Protein AF-0000000075759664 (afdb_homodimer)

Foldseek 3Di:
DDVVLQVVLCPAPLQVVLCVLLVAAADADDVCVLLPPPPLDDDDPVLVVVVVVVCVVCVDPPNDPLFVVVNVVVLLVVLLVVVQVVCCPPPVHNPPAWDKDAFKAKDWPCCVVVSAPGQPFTFGIWTALDDVLLVRTAETEEEDSCCRNCVSSFVNRLSLQLVLCVQVVHFSWHKYWYYRSFKIWIWTAGNVNYIYIDIDGCVPCVSSVSSVSSSSSVVSRVVSVVCVPPPDADPPGSCVRTVMDMDHDDDPPPD/DDVVLQVVLCPAPLQVQLCVLLVAAADACPVCVLLPPPPLDDDDPVLVVVVVVVCVVQVDPPNDPLFVVVNVVVLLVVLLVVVQVVCCPPPVHSPPAWDKDAFKAKDWPCCVVVSAPGQPFTFGIWTALDDVLLVRTAETEAEDSCCRNCVSSFVNRLSLQLVLCVQVVHFRWHKYWYYRSFKIWIWTAGNVNYIYIDIDGCVPCVSSVSSNSSSSSVVSRVVSVVCVPPPDADPPGSCVRTVMDMDHDDDPPPD

Radius of gyration: 24.58 Å; Cα contacts (8 Å, |Δi|>4): 924; chains: 2; bounding box: 48×69×60 Å

pLDDT: mean 83.05, std 14.27, range [29.69, 97.56]

Solvent-accessible surface area (backbone atoms only — not comparable to full-atom values): 26893 Å² total; per-residue (Å²): 117,43,65,66,56,42,55,51,36,65,67,34,69,60,29,46,50,45,29,60,74,70,63,46,43,81,44,86,73,57,70,43,75,65,60,53,58,74,62,76,49,68,73,56,66,39,54,51,52,50,51,51,24,47,49,59,49,42,62,47,92,81,28,61,69,67,50,40,52,52,59,49,50,48,52,59,40,45,53,50,23,53,50,48,55,59,45,41,72,32,93,82,39,77,58,95,61,59,40,57,40,54,29,33,37,78,43,38,45,58,29,68,72,64,75,33,81,62,78,74,49,56,32,44,34,35,36,28,33,53,53,72,66,57,60,34,44,45,36,41,30,30,61,26,86,51,28,61,88,47,40,34,59,56,51,42,50,50,46,46,55,28,50,33,24,47,75,47,73,44,88,26,50,36,35,36,38,27,21,31,54,48,44,39,36,37,38,42,35,38,72,84,38,30,31,26,69,45,29,37,43,39,94,82,32,45,54,58,52,52,35,45,51,48,42,51,49,52,47,27,45,55,50,26,58,59,54,68,72,49,90,66,78,66,79,75,38,32,33,74,70,27,56,52,45,78,43,81,50,76,61,88,36,65,102,116,43,64,67,58,43,55,52,37,63,66,34,69,60,30,45,50,44,30,61,74,70,63,45,40,82,45,86,73,56,70,45,75,66,62,53,58,72,62,76,50,68,72,55,65,39,55,51,54,49,52,52,23,47,48,60,48,43,62,47,91,81,28,63,68,68,50,39,52,53,60,48,51,48,50,56,39,44,54,50,23,53,51,48,55,60,45,39,74,34,94,81,40,78,58,95,61,58,40,56,40,53,30,34,38,79,44,37,45,60,28,67,75,66,74,33,83,64,75,73,48,54,32,46,33,34,37,28,32,55,53,72,64,56,61,34,43,47,34,40,31,28,58,26,86,50,28,60,85,46,39,34,60,55,51,44,49,51,45,46,54,28,50,32,24,46,76,49,72,44,88,25,51,35,34,37,37,30,21,30,54,47,45,39,37,37,35,40,35,39,71,85,40,32,31,26,69,46,29,38,44,40,91,81,34,44,53,58,52,50,34,47,51,48,43,50,51,52,49,27,47,54,50,26,60,59,54,68,72,49,91,66,79,67,80,75,38,31,32,74,69,27,54,53,44,79,42,82,52,76,62,89,33,63,106

Structure (mmCIF, N/CA/C/O backbone):
data_AF-0000000075759664-model_v1
#
loop_
_entity.id
_entity.type
_entity.pdbx_description
1 polymer 'Pc18g01920 protein'
#
loop_
_atom_site.group_PDB
_atom_site.id
_atom_site.type_symbol
_atom_site.label_atom_id
_atom_site.label_alt_id
_atom_site.label_comp_id
_atom_site.label_asym_id
_atom_site.label_entity_id
_atom_site.label_seq_id
_atom_site.pdbx_PDB_ins_code
_atom_site.Cartn_x
_atom_site.Cartn_y
_atom_site.Cartn_z
_atom_site.occupancy
_atom_site.B_iso_or_equiv
_atom_site.auth_seq_id
_atom_site.auth_comp_id
_atom_site.auth_asym_id
_atom_site.auth_atom_id
_atom_site.pdbx_PDB_model_num
ATOM 1 N N . MET A 1 1 ? -20.938 14.742 3.254 1 68.75 1 MET A N 1
ATOM 2 C CA . MET A 1 1 ? -20.547 14.758 4.664 1 68.75 1 MET A CA 1
ATOM 3 C C . MET A 1 1 ? -21.547 13.977 5.508 1 68.75 1 MET A C 1
ATOM 5 O O . MET A 1 1 ? -22.766 14.141 5.363 1 68.75 1 MET A O 1
ATOM 9 N N . ILE A 1 2 ? -20.891 13.023 6.27 1 73.94 2 ILE A N 1
ATOM 10 C CA . ILE A 1 2 ? -21.75 12.164 7.086 1 73.94 2 ILE A CA 1
ATOM 11 C C . ILE A 1 2 ? -21.766 12.68 8.523 1 73.94 2 ILE A C 1
ATOM 13 O O . ILE A 1 2 ? -20.844 12.43 9.297 1 73.94 2 ILE A O 1
ATOM 17 N N . GLU A 1 3 ? -22.781 13.406 8.852 1 77.31 3 GLU A N 1
ATOM 18 C CA . GLU A 1 3 ? -22.891 14.07 10.148 1 77.31 3 GLU A CA 1
ATOM 19 C C . GLU A 1 3 ? -22.969 13.047 11.281 1 77.31 3 GLU A C 1
ATOM 21 O O . GLU A 1 3 ? -22.438 13.273 12.367 1 77.31 3 GLU A O 1
ATOM 26 N N . GLU A 1 4 ? -23.578 11.984 10.969 1 80.06 4 GLU A N 1
ATOM 27 C CA . GLU A 1 4 ? -23.734 10.953 11.992 1 80.06 4 GLU A CA 1
ATOM 28 C C . GLU A 1 4 ? -22.375 10.391 12.414 1 80.06 4 GLU A C 1
ATOM 30 O O . GLU A 1 4 ? -22.125 10.188 13.602 1 80.06 4 GLU A O 1
ATOM 35 N N . ASP A 1 5 ? -21.547 10.242 11.484 1 85 5 ASP A N 1
ATOM 36 C CA . ASP A 1 5 ? -20.219 9.727 11.773 1 85 5 ASP A CA 1
ATOM 37 C C . ASP A 1 5 ? -19.406 10.734 12.594 1 85 5 ASP A C 1
ATOM 39 O O . ASP A 1 5 ? -18.672 10.352 13.508 1 85 5 ASP A O 1
ATOM 43 N N . CYS A 1 6 ? -19.609 11.945 12.312 1 85.44 6 CYS A N 1
ATOM 44 C CA . CYS A 1 6 ? -18.891 12.977 13.055 1 85.44 6 CYS A CA 1
ATOM 45 C C . CYS A 1 6 ? -19.297 12.961 14.523 1 85.44 6 CYS A C 1
ATOM 47 O O . CYS A 1 6 ? -18.438 13.07 15.398 1 85.44 6 CYS A O 1
ATOM 49 N N . ALA A 1 7 ? -20.562 12.828 14.727 1 84 7 ALA A N 1
ATOM 50 C CA . ALA A 1 7 ? -21.062 12.781 16.094 1 84 7 ALA A CA 1
ATOM 51 C C . ALA A 1 7 ? -20.547 11.555 16.828 1 84 7 ALA A C 1
ATOM 53 O O . ALA A 1 7 ? -20.156 11.648 18 1 84 7 ALA A O 1
ATOM 54 N N . LYS A 1 8 ? -20.469 10.523 16.188 1 86.31 8 LYS A N 1
ATOM 55 C CA . LYS A 1 8 ? -19.969 9.281 16.781 1 86.31 8 LYS A CA 1
ATOM 56 C C . LYS A 1 8 ? -18.516 9.406 17.188 1 86.31 8 LYS A C 1
ATOM 58 O O . LYS A 1 8 ? -18.125 8.922 18.25 1 86.31 8 LYS A O 1
ATOM 63 N N . ILE A 1 9 ? -17.766 10.016 16.438 1 89.81 9 ILE A N 1
ATOM 64 C CA . ILE A 1 9 ? -16.344 10.195 16.688 1 89.81 9 ILE A CA 1
ATOM 65 C C . ILE A 1 9 ? -16.141 10.961 18 1 89.81 9 ILE A C 1
ATOM 67 O O . ILE A 1 9 ? -15.367 10.555 18.859 1 89.81 9 ILE A O 1
ATOM 71 N N . LYS A 1 10 ? -16.922 11.969 18.188 1 88 10 LYS A N 1
ATOM 72 C CA . LYS A 1 10 ? -16.719 12.875 19.312 1 88 10 LYS A CA 1
ATOM 73 C C . LYS A 1 10 ? -17.156 12.227 20.625 1 88 10 LYS A C 1
ATOM 75 O O . LYS A 1 10 ? -16.75 12.664 21.703 1 88 10 LYS A O 1
ATOM 80 N N . THR A 1 11 ? -17.875 11.141 20.484 1 86.62 11 THR A N 1
ATOM 81 C CA . THR A 1 11 ? -18.406 10.508 21.688 1 86.62 11 THR A CA 1
ATOM 82 C C . THR A 1 11 ? -17.516 9.344 22.125 1 86.62 11 THR A C 1
ATOM 84 O O . THR A 1 11 ? -17.703 8.781 23.203 1 86.62 11 THR A O 1
ATOM 87 N N . THR A 1 12 ? -16.578 9.016 21.344 1 88.88 12 THR A N 1
ATOM 88 C CA . THR A 1 12 ? -15.711 7.902 21.719 1 88.88 12 THR A CA 1
ATOM 89 C C . THR A 1 12 ? -14.836 8.289 22.922 1 88.88 12 THR A C 1
ATOM 91 O O . THR A 1 12 ? -14.414 9.445 23.031 1 88.88 12 THR A O 1
ATOM 94 N N . LYS A 1 13 ? -14.562 7.277 23.75 1 89.25 13 LYS A N 1
ATOM 95 C CA . LYS A 1 13 ? -13.719 7.5 24.922 1 89.25 13 LYS A CA 1
ATOM 96 C C . LYS A 1 13 ? -12.328 7.988 24.531 1 89.25 13 LYS A C 1
ATOM 98 O O . LYS A 1 13 ? -11.773 8.883 25.172 1 89.25 13 LYS A O 1
ATOM 103 N N . GLY A 1 14 ? -11.836 7.43 23.5 1 88.06 14 GLY A N 1
ATOM 104 C CA . GLY A 1 14 ? -10.523 7.828 23.016 1 88.06 14 GLY A CA 1
ATOM 105 C C . GLY A 1 14 ? -10.461 9.289 22.594 1 88.06 14 GLY A C 1
ATOM 106 O O . GLY A 1 14 ? -9.523 10 22.969 1 88.06 14 GLY A O 1
ATOM 107 N N . HIS A 1 15 ? -11.445 9.672 21.953 1 91.5 15 HIS A N 1
ATOM 108 C CA . HIS A 1 15 ? -11.508 11.055 21.484 1 91.5 15 HIS A CA 1
ATOM 109 C C . HIS A 1 15 ? -11.609 12.031 22.656 1 91.5 15 HIS A C 1
ATOM 111 O O . HIS A 1 15 ? -10.906 13.039 22.688 1 91.5 15 HIS A O 1
ATOM 117 N N . GLN A 1 16 ? -12.422 11.758 23.562 1 91.62 16 GLN A N 1
ATOM 118 C CA . GLN A 1 16 ? -12.617 12.617 24.734 1 91.62 16 GLN A CA 1
ATOM 119 C C . GLN A 1 16 ? -11.352 12.711 25.562 1 91.62 16 GLN A C 1
ATOM 121 O O . GLN A 1 16 ? -11.008 13.789 26.062 1 91.62 16 GLN A O 1
ATOM 126 N N . HIS A 1 17 ? -10.727 11.656 25.672 1 89.94 17 HIS A N 1
ATOM 127 C CA . HIS A 1 17 ? -9.484 11.625 26.438 1 89.94 17 HIS A CA 1
ATOM 128 C C . HIS A 1 17 ? -8.422 12.516 25.797 1 89.94 17 HIS A C 1
ATOM 130 O O . HIS A 1 17 ? -7.762 13.297 26.5 1 89.94 17 HIS A O 1
ATOM 136 N N . VAL A 1 18 ? -8.297 12.406 24.531 1 91.06 18 VAL A N 1
ATOM 137 C CA . VAL A 1 18 ? -7.297 13.188 23.828 1 91.06 18 VAL A CA 1
ATOM 138 C C . VAL A 1 18 ? -7.656 14.672 23.891 1 91.06 18 VAL A C 1
ATOM 140 O O . VAL A 1 18 ? -6.797 15.516 24.172 1 91.06 18 VAL A O 1
ATOM 143 N N . ALA A 1 19 ? -8.914 14.961 23.656 1 92.38 19 ALA A N 1
ATOM 144 C CA . ALA A 1 19 ? -9.367 16.344 23.703 1 92.38 19 ALA A CA 1
ATOM 145 C C . ALA A 1 19 ? -9.117 16.969 25.062 1 92.38 19 ALA A C 1
ATOM 147 O O . ALA A 1 19 ? -8.641 18.109 25.156 1 92.38 19 ALA A O 1
ATOM 148 N N . LYS A 1 20 ? -9.367 16.25 26.094 1 91.5 20 LYS A N 1
ATOM 149 C CA . LYS A 1 20 ? -9.164 16.734 27.453 1 91.5 20 LYS A CA 1
ATOM 150 C C . LYS A 1 20 ? -7.676 16.875 27.766 1 91.5 20 LYS A C 1
ATOM 152 O O . LYS A 1 20 ? -7.254 17.891 28.328 1 91.5 20 LYS A O 1
ATOM 157 N N . ALA A 1 21 ? -6.93 15.953 27.391 1 88.31 21 ALA A N 1
ATOM 158 C CA . ALA A 1 21 ? -5.504 15.922 27.703 1 88.31 21 ALA A CA 1
ATOM 159 C C . ALA A 1 21 ? -4.773 17.094 27.062 1 88.31 21 ALA A C 1
ATOM 161 O O . ALA A 1 21 ? -3.84 17.656 27.656 1 88.31 21 ALA A O 1
ATOM 162 N N . PHE A 1 22 ? -5.203 17.5 25.906 1 91.5 22 PHE A N 1
ATOM 163 C CA . PHE A 1 22 ? -4.484 18.531 25.172 1 91.5 22 PHE A CA 1
ATOM 164 C C . PHE A 1 22 ? -5.254 19.844 25.188 1 91.5 22 PHE A C 1
ATOM 166 O O . PHE A 1 22 ? -4.84 20.828 24.562 1 91.5 22 PHE A O 1
ATOM 173 N N . GLY A 1 23 ? -6.375 19.828 25.844 1 92.19 23 GLY A N 1
ATOM 174 C CA . GLY A 1 23 ? -7.164 21.047 25.953 1 92.19 23 GLY A CA 1
ATOM 175 C C . GLY A 1 23 ? -7.781 21.484 24.641 1 92.19 23 GLY A C 1
ATOM 176 O O . GLY A 1 23 ? -7.754 22.672 24.297 1 92.19 23 GLY A O 1
ATOM 177 N N . LEU A 1 24 ? -8.305 20.531 23.891 1 94.5 24 LEU A N 1
ATOM 178 C CA . LEU A 1 24 ? -8.898 20.828 22.594 1 94.5 24 LEU A CA 1
ATOM 179 C C . LEU A 1 24 ? -10.414 20.984 22.719 1 94.5 24 LEU A C 1
ATOM 181 O O . LEU A 1 24 ? -11.047 20.328 23.547 1 94.5 24 LEU A O 1
ATOM 185 N N . SER A 1 25 ? -10.961 21.875 21.828 1 94.19 25 SER A N 1
ATOM 186 C CA . SER A 1 25 ? -12.414 22.031 21.797 1 94.19 25 SER A CA 1
ATOM 187 C C . SER A 1 25 ? -12.945 21.938 20.359 1 94.19 25 SER A C 1
ATOM 189 O O . SER A 1 25 ? -12.312 22.406 19.422 1 94.19 25 SER A O 1
ATOM 191 N N . PRO A 1 26 ? -14.039 21.312 20.234 1 90.88 26 PRO A N 1
ATOM 192 C CA . PRO A 1 26 ? -14.633 21.203 18.891 1 90.88 26 PRO A CA 1
ATOM 193 C C . PRO A 1 26 ? -15.234 22.516 18.422 1 90.88 26 PRO A C 1
ATOM 195 O O . PRO A 1 26 ? -15.633 23.359 19.234 1 90.88 26 PRO A O 1
ATOM 198 N N . THR A 1 27 ? -15.156 22.703 17.141 1 85.31 27 THR A N 1
ATOM 199 C CA . THR A 1 27 ? -15.812 23.828 16.5 1 85.31 27 THR A CA 1
ATOM 200 C C . THR A 1 27 ? -16.469 23.422 15.188 1 85.31 27 THR A C 1
ATOM 202 O O . THR A 1 27 ? -16.078 22.406 14.594 1 85.31 27 THR A O 1
ATOM 205 N N . ARG A 1 28 ? -17.625 24.047 14.859 1 75.44 28 ARG A N 1
ATOM 206 C CA . ARG A 1 28 ? -18.328 23.719 13.625 1 75.44 28 ARG A CA 1
ATOM 207 C C . ARG A 1 28 ? -17.75 24.5 12.445 1 75.44 28 ARG A C 1
ATOM 209 O O . ARG A 1 28 ? -18.094 24.219 11.297 1 75.44 28 ARG A O 1
ATOM 216 N N . TRP A 1 29 ? -16.969 25.359 12.75 1 64.06 29 TRP A N 1
ATOM 217 C CA . TRP A 1 29 ? -16.453 26.25 11.719 1 64.06 29 TRP A CA 1
ATOM 218 C C . TRP A 1 29 ? -15.375 25.562 10.883 1 64.06 29 TRP A C 1
ATOM 220 O O . TRP A 1 29 ? -14.328 25.188 11.398 1 64.06 29 TRP A O 1
ATOM 230 N N . TRP A 1 30 ? -15.906 24.844 9.922 1 60.59 30 TRP A N 1
ATOM 231 C CA . TRP A 1 30 ? -14.922 24.391 8.945 1 60.59 30 TRP A CA 1
ATOM 232 C C . TRP A 1 30 ? -14.68 25.438 7.875 1 60.59 30 TRP A C 1
ATOM 234 O O . TRP A 1 30 ? -15.625 25.969 7.281 1 60.59 30 TRP A O 1
ATOM 244 N N . ASN A 1 31 ? -13.656 26.219 8.047 1 53.66 31 ASN A N 1
ATOM 245 C CA . ASN A 1 31 ? -13.406 27.266 7.059 1 53.66 31 ASN A CA 1
ATOM 246 C C . ASN A 1 31 ? -13.766 26.797 5.648 1 53.66 31 ASN A C 1
ATOM 248 O O . ASN A 1 31 ? -13.039 26.016 5.043 1 53.66 31 ASN A O 1
ATOM 252 N N . LYS A 1 32 ? -15.102 26.828 5.484 1 49.53 32 LYS A N 1
ATOM 253 C CA . LYS A 1 32 ? -15.758 26.531 4.211 1 49.53 32 LYS A CA 1
ATOM 254 C C . LYS A 1 32 ? -15 27.156 3.045 1 49.53 32 LYS A C 1
ATOM 256 O O . LYS A 1 32 ? -15.047 26.656 1.922 1 49.53 32 LYS A O 1
ATOM 261 N N . ARG A 1 33 ? -14.789 28.406 3.314 1 47.88 33 ARG A N 1
ATOM 262 C CA . ARG A 1 33 ? -14.125 29.094 2.205 1 47.88 33 ARG A CA 1
ATOM 263 C C . ARG A 1 33 ? -12.992 28.234 1.64 1 47.88 33 ARG A C 1
ATOM 265 O O . ARG A 1 33 ? -12.672 28.328 0.453 1 47.88 33 ARG A O 1
ATOM 272 N N . GLN A 1 34 ? -12.453 27.562 2.529 1 47.88 34 GLN A N 1
ATOM 273 C CA . GLN A 1 34 ? -11.258 26.797 2.146 1 47.88 34 GLN A CA 1
ATOM 274 C C . GLN A 1 34 ? -11.633 25.578 1.317 1 47.88 34 GLN A C 1
ATOM 276 O O . GLN A 1 34 ? -10.867 25.156 0.449 1 47.88 34 GLN A O 1
ATOM 281 N N . LEU A 1 35 ? -12.805 25 1.754 1 47.56 35 LEU A N 1
ATOM 282 C CA . LEU A 1 35 ? -13.25 23.812 1.03 1 47.56 35 LEU A CA 1
ATOM 283 C C . LEU A 1 35 ? -14.133 24.203 -0.154 1 47.56 35 LEU A C 1
ATOM 285 O O . LEU A 1 35 ? -14.367 23.375 -1.049 1 47.56 35 LEU A O 1
ATOM 289 N N . ASN A 1 36 ? -14.883 25.281 0.009 1 44.56 36 ASN A N 1
ATOM 290 C CA . ASN A 1 36 ? -15.844 25.625 -1.031 1 44.56 36 ASN A CA 1
ATOM 291 C C . ASN A 1 36 ? -15.141 25.969 -2.348 1 44.56 36 ASN A C 1
ATOM 293 O O . ASN A 1 36 ? -15.766 26.5 -3.268 1 44.56 36 ASN A O 1
ATOM 297 N N . ALA A 1 37 ? -13.992 26.469 -2.312 1 39.75 37 ALA A N 1
ATOM 298 C CA . ALA A 1 37 ? -13.695 26.875 -3.682 1 39.75 37 ALA A CA 1
ATOM 299 C C . ALA A 1 37 ? -14.195 25.844 -4.684 1 39.75 37 ALA A C 1
ATOM 301 O O . ALA A 1 37 ? -13.945 24.641 -4.523 1 39.75 37 ALA A O 1
ATOM 302 N N . GLN A 1 38 ? -15.289 26.188 -5.324 1 42.66 38 GLN A N 1
ATOM 303 C CA . GLN A 1 38 ? -15.922 25.688 -6.543 1 42.66 38 GLN A CA 1
ATOM 304 C C . GLN A 1 38 ? -14.922 24.953 -7.43 1 42.66 38 GLN A C 1
ATOM 306 O O . GLN A 1 38 ? -15.234 24.594 -8.562 1 42.66 38 GLN A O 1
ATOM 311 N N . ASN A 1 39 ? -13.734 25.125 -7.156 1 46.09 39 ASN A N 1
ATOM 312 C CA . ASN A 1 39 ? -12.922 24.547 -8.227 1 46.09 39 ASN A CA 1
ATOM 313 C C . ASN A 1 39 ? -13.164 23.047 -8.375 1 46.09 39 ASN A C 1
ATOM 315 O O . ASN A 1 39 ? -12.984 22.281 -7.43 1 46.09 39 ASN A O 1
ATOM 319 N N . THR A 1 40 ? -14.188 22.781 -9.008 1 52.69 40 THR A N 1
ATOM 320 C CA . THR A 1 40 ? -14.391 21.438 -9.555 1 52.69 40 THR A CA 1
ATOM 321 C C . THR A 1 40 ? -13.055 20.734 -9.758 1 52.69 40 THR A C 1
ATOM 323 O O . THR A 1 40 ? -12.281 21.094 -10.648 1 52.69 40 THR A O 1
ATOM 326 N N . TRP A 1 41 ? -12.492 20.469 -8.555 1 59.59 41 TRP A N 1
ATOM 327 C CA . TRP A 1 41 ? -11.266 19.719 -8.789 1 59.59 41 TRP A CA 1
ATOM 328 C C . TRP A 1 41 ? -11.57 18.359 -9.438 1 59.59 41 TRP A C 1
ATOM 330 O O . TRP A 1 41 ? -12.484 17.656 -9.016 1 59.59 41 TRP A O 1
ATOM 340 N N . SER A 1 42 ? -11.117 18.328 -10.641 1 65.06 42 SER A N 1
ATOM 341 C CA . SER A 1 42 ? -11.227 17.031 -11.312 1 65.06 42 SER A CA 1
ATOM 342 C C . SER A 1 42 ? -9.961 16.203 -11.117 1 65.06 42 SER A C 1
ATOM 344 O O . SER A 1 42 ? -8.852 16.75 -11.109 1 65.06 42 SER A O 1
ATOM 346 N N . ALA A 1 43 ? -10.141 15.07 -10.539 1 75.69 43 ALA A N 1
ATOM 347 C CA . ALA A 1 43 ? -9.031 14.117 -10.477 1 75.69 43 ALA A CA 1
ATOM 348 C C . ALA A 1 43 ? -8.305 14.031 -11.812 1 75.69 43 ALA A C 1
ATOM 350 O O . ALA A 1 43 ? -8.93 14.078 -12.875 1 75.69 43 ALA A O 1
ATOM 351 N N . PRO A 1 44 ? -7 14.109 -11.742 1 82.31 44 PRO A N 1
ATOM 352 C CA . PRO A 1 44 ? -6.297 13.82 -12.992 1 82.31 44 PRO A CA 1
ATOM 353 C C . PRO A 1 44 ? -6.852 12.594 -13.711 1 82.31 44 PRO A C 1
ATOM 355 O O . PRO A 1 44 ? -7.219 11.609 -13.07 1 82.31 44 PRO A O 1
ATOM 358 N N . ASP A 1 45 ? -6.93 12.656 -14.938 1 85.44 45 ASP A N 1
ATOM 359 C CA . ASP A 1 45 ? -7.551 11.617 -15.758 1 85.44 45 ASP A CA 1
ATOM 360 C C . ASP A 1 45 ? -6.922 10.258 -15.492 1 85.44 45 ASP A C 1
ATOM 362 O O . ASP A 1 45 ? -7.621 9.242 -15.422 1 85.44 45 ASP A O 1
ATOM 366 N N . HIS A 1 46 ? -5.695 10.32 -15.367 1 89 46 HIS A N 1
ATOM 367 C CA . HIS A 1 46 ? -5.023 9.039 -15.203 1 89 46 HIS A CA 1
ATOM 368 C C . HIS A 1 46 ? -5.398 8.383 -13.875 1 89 46 HIS A C 1
ATOM 370 O O . HIS A 1 46 ? -5.387 7.16 -13.758 1 89 46 HIS A O 1
ATOM 376 N N . LEU A 1 47 ? -5.746 9.164 -12.875 1 90.12 47 LEU A N 1
ATOM 377 C CA . LEU A 1 47 ? -6.203 8.609 -11.602 1 90.12 47 LEU A CA 1
ATOM 378 C C . LEU A 1 47 ? -7.605 8.023 -11.742 1 90.12 47 LEU A C 1
ATOM 380 O O . LEU A 1 47 ? -7.898 6.961 -11.188 1 90.12 47 LEU A O 1
ATOM 384 N N . ALA A 1 48 ? -8.336 8.82 -12.453 1 87.88 48 ALA A N 1
ATOM 385 C CA . ALA A 1 48 ? -9.695 8.328 -12.672 1 87.88 48 ALA A CA 1
ATOM 386 C C . ALA A 1 48 ? -9.688 6.965 -13.352 1 87.88 48 ALA A C 1
ATOM 388 O O . ALA A 1 48 ? -10.422 6.062 -12.961 1 87.88 48 ALA A O 1
ATOM 389 N N . CYS A 1 49 ? -8.867 6.809 -14.297 1 89.75 49 CYS A N 1
ATOM 390 C CA . CYS A 1 49 ? -8.742 5.539 -15 1 89.75 49 CYS A CA 1
ATOM 391 C C . CYS A 1 49 ? -8.273 4.434 -14.062 1 89.75 49 CYS A C 1
ATOM 393 O O . CYS A 1 49 ? -8.789 3.318 -14.102 1 89.75 49 CYS A O 1
ATOM 395 N N . LEU A 1 50 ? -7.336 4.77 -13.273 1 90.5 50 LEU A N 1
ATOM 396 C CA . LEU A 1 50 ? -6.809 3.805 -12.32 1 90.5 50 LEU A CA 1
ATOM 397 C C . LEU A 1 50 ? -7.891 3.354 -11.352 1 90.5 50 LEU A C 1
ATOM 399 O O . LEU A 1 50 ? -8.023 2.158 -11.07 1 90.5 50 LEU A O 1
ATOM 403 N N . TRP A 1 51 ? -8.609 4.277 -10.875 1 89.81 51 TRP A N 1
ATOM 404 C CA . TRP A 1 51 ? -9.633 3.961 -9.883 1 89.81 51 TRP A CA 1
ATOM 405 C C . TRP A 1 51 ? -10.773 3.172 -10.508 1 89.81 51 TRP A C 1
ATOM 407 O O . TRP A 1 51 ? -11.375 2.316 -9.852 1 89.81 51 TRP A O 1
ATOM 417 N N . ASP A 1 52 ? -11.047 3.434 -11.734 1 87.62 52 ASP A N 1
ATOM 418 C CA . ASP A 1 52 ? -12.008 2.609 -12.461 1 87.62 52 ASP A CA 1
ATOM 419 C C . ASP A 1 52 ? -11.523 1.166 -12.562 1 87.62 52 ASP A C 1
ATOM 421 O O . ASP A 1 52 ? -12.305 0.229 -12.383 1 87.62 52 ASP A O 1
ATOM 425 N N . ASP A 1 53 ? -10.305 1.015 -12.898 1 87.31 53 ASP A N 1
ATOM 426 C CA . ASP A 1 53 ? -9.719 -0.319 -12.953 1 87.31 53 ASP A CA 1
ATOM 427 C C . ASP A 1 53 ? -9.836 -1.028 -11.602 1 87.31 53 ASP A C 1
ATOM 429 O O . ASP A 1 53 ? -10.141 -2.223 -11.547 1 87.31 53 ASP A O 1
ATOM 433 N N . LEU A 1 54 ? -9.523 -0.302 -10.578 1 85.94 54 LEU A N 1
ATOM 434 C CA . LEU A 1 54 ? -9.633 -0.843 -9.227 1 85.94 54 LEU A CA 1
ATOM 435 C C . LEU A 1 54 ? -11.047 -1.342 -8.953 1 85.94 54 LEU A C 1
ATOM 437 O O . LEU A 1 54 ? -11.227 -2.418 -8.375 1 85.94 54 LEU A O 1
ATOM 441 N N . GLU A 1 55 ? -11.977 -0.613 -9.328 1 84.31 55 GLU A N 1
ATOM 442 C CA . GLU A 1 55 ? -13.367 -1.002 -9.117 1 84.31 55 GLU A CA 1
ATOM 443 C C . GLU A 1 55 ? -13.703 -2.271 -9.898 1 84.31 55 GLU A C 1
ATOM 445 O O . GLU A 1 55 ? -14.414 -3.145 -9.398 1 84.31 55 GLU A O 1
ATOM 450 N N . ILE A 1 56 ? -13.219 -2.352 -11.047 1 84.62 56 ILE A N 1
ATOM 451 C CA . ILE A 1 56 ? -13.461 -3.518 -11.883 1 84.62 56 ILE A CA 1
ATOM 452 C C . ILE A 1 56 ? -12.891 -4.766 -11.219 1 84.62 56 ILE A C 1
ATOM 454 O O . ILE A 1 56 ? -13.555 -5.797 -11.141 1 84.62 56 ILE A O 1
ATOM 458 N N . VAL A 1 57 ? -11.719 -4.598 -10.742 1 84.38 57 VAL A N 1
ATOM 459 C CA . VAL A 1 57 ? -11 -5.746 -10.203 1 84.38 57 VAL A CA 1
ATOM 460 C C . VAL A 1 57 ? -11.578 -6.133 -8.844 1 84.38 57 VAL A C 1
ATOM 462 O O . VAL A 1 57 ? -11.586 -7.309 -8.477 1 84.38 57 VAL A O 1
ATOM 465 N N . THR A 1 58 ? -12.109 -5.168 -8.109 1 78.31 58 THR A N 1
ATOM 466 C CA . THR A 1 58 ? -12.578 -5.449 -6.762 1 78.31 58 THR A CA 1
ATOM 467 C C . THR A 1 58 ? -14.086 -5.711 -6.758 1 78.31 58 THR A C 1
ATOM 469 O O . THR A 1 58 ? -14.672 -5.973 -5.707 1 78.31 58 THR A O 1
ATOM 472 N N . ALA A 1 59 ? -14.68 -5.562 -7.793 1 72.44 59 ALA A N 1
ATOM 473 C CA . ALA A 1 59 ? -16.125 -5.781 -7.887 1 72.44 59 ALA A CA 1
ATOM 474 C C . ALA A 1 59 ? -16.469 -7.254 -7.703 1 72.44 59 ALA A C 1
ATOM 476 O O . ALA A 1 59 ? -17.578 -7.586 -7.262 1 72.44 59 ALA A O 1
ATOM 477 N N . GLY A 1 60 ? -15.602 -8.055 -8.117 1 60.22 60 GLY A N 1
ATOM 478 C CA . GLY A 1 60 ? -15.922 -9.477 -8.055 1 60.22 60 GLY A CA 1
ATOM 479 C C . GLY A 1 60 ? -16.062 -9.992 -6.637 1 60.22 60 GLY A C 1
ATOM 480 O O . GLY A 1 60 ? -15.539 -9.391 -5.695 1 60.22 60 GLY A O 1
ATOM 481 N N . LYS A 1 61 ? -16.969 -11.031 -6.484 1 56.84 61 LYS A N 1
ATOM 482 C CA . LYS A 1 61 ? -17.219 -11.688 -5.207 1 56.84 61 LYS A CA 1
ATOM 483 C C . LYS A 1 61 ? -15.93 -12.188 -4.578 1 56.84 61 LYS A C 1
ATOM 485 O O . LYS A 1 61 ? -15.102 -12.797 -5.258 1 56.84 61 LYS A O 1
ATOM 490 N N . GLY A 1 62 ? -15.531 -11.688 -3.383 1 51.81 62 GLY A N 1
ATOM 491 C CA . GLY A 1 62 ? -14.422 -12.273 -2.648 1 51.81 62 GLY A CA 1
ATOM 492 C C . GLY A 1 62 ? -13.242 -11.328 -2.5 1 51.81 62 GLY A C 1
ATOM 493 O O . GLY A 1 62 ? -12.281 -11.633 -1.785 1 51.81 62 GLY A O 1
ATOM 494 N N . SER A 1 63 ? -13.258 -10.336 -3.488 1 53.06 63 SER A N 1
ATOM 495 C CA . SER A 1 63 ? -12.062 -9.5 -3.416 1 53.06 63 SER A CA 1
ATOM 496 C C . SER A 1 63 ? -12.219 -8.391 -2.379 1 53.06 63 SER A C 1
ATOM 498 O O . SER A 1 63 ? -13.016 -7.465 -2.572 1 53.06 63 SER A O 1
ATOM 500 N N . LYS A 1 64 ? -12.117 -8.805 -1.2 1 55.81 64 LYS A N 1
ATOM 501 C CA . LYS A 1 64 ? -12.125 -7.719 -0.229 1 55.81 64 LYS A CA 1
ATOM 502 C C . LYS A 1 64 ? -10.75 -7.066 -0.121 1 55.81 64 LYS A C 1
ATOM 504 O O . LYS A 1 64 ? -9.766 -7.73 0.209 1 55.81 64 LYS A O 1
ATOM 509 N N . HIS A 1 65 ? -10.633 -6.074 -0.93 1 58.03 65 HIS A N 1
ATOM 510 C CA . HIS A 1 65 ? -9.398 -5.328 -0.735 1 58.03 65 HIS A CA 1
ATOM 511 C C . HIS A 1 65 ? -9.336 -4.707 0.657 1 58.03 65 HIS A C 1
ATOM 513 O O . HIS A 1 65 ? -10.258 -3.988 1.059 1 58.03 65 HIS A O 1
ATOM 519 N N . PRO A 1 66 ? -8.352 -5.297 1.484 1 56.81 66 PRO A N 1
ATOM 520 C CA . PRO A 1 66 ? -8.445 -4.797 2.857 1 56.81 66 PRO A CA 1
ATOM 521 C C . PRO A 1 66 ? -8.406 -3.271 2.932 1 56.81 66 PRO A C 1
ATOM 523 O O . PRO A 1 66 ? -9.055 -2.672 3.793 1 56.81 66 PRO A O 1
ATOM 526 N N . LEU A 1 67 ? -7.5 -2.697 2.217 1 62.19 67 LEU A N 1
ATOM 527 C CA . LEU A 1 67 ? -7.215 -1.267 2.213 1 62.19 67 LEU A CA 1
ATOM 528 C C . LEU A 1 67 ? -6.984 -0.761 0.793 1 62.19 67 LEU A C 1
ATOM 530 O O . LEU A 1 67 ? -6.277 -1.398 0.01 1 62.19 67 LEU A O 1
ATOM 534 N N . PHE A 1 68 ? -7.855 0.152 0.375 1 77.56 68 PHE A N 1
ATOM 535 C CA . PHE A 1 68 ? -7.605 0.739 -0.937 1 77.56 68 PHE A CA 1
ATOM 536 C C . PHE A 1 68 ? -6.359 1.619 -0.907 1 77.56 68 PHE A C 1
ATOM 538 O O . PHE A 1 68 ? -6.43 2.812 -1.208 1 77.56 68 PHE A O 1
ATOM 545 N N . SER A 1 69 ? -5.266 0.952 -0.608 1 81 69 SER A N 1
ATOM 546 C CA . SER A 1 69 ? -4.016 1.684 -0.45 1 81 69 SER A CA 1
ATOM 547 C C . SER A 1 69 ? -3.621 2.393 -1.742 1 81 69 SER A C 1
ATOM 549 O O . SER A 1 69 ? -3.088 3.504 -1.709 1 81 69 SER A O 1
ATOM 551 N N . VAL A 1 70 ? -3.93 1.741 -2.748 1 85.94 70 VAL A N 1
ATOM 552 C CA . VAL A 1 70 ? -3.553 2.316 -4.035 1 85.94 70 VAL A CA 1
ATOM 553 C C . VAL A 1 70 ? -4.344 3.602 -4.277 1 85.94 70 VAL A C 1
ATOM 555 O O . VAL A 1 70 ? -3.812 4.566 -4.832 1 85.94 70 VAL A O 1
ATOM 558 N N . ARG A 1 71 ? -5.57 3.557 -3.883 1 88.75 71 ARG A N 1
ATOM 559 C CA . ARG A 1 71 ? -6.391 4.758 -4.02 1 88.75 71 ARG A CA 1
ATOM 560 C C . ARG A 1 71 ? -5.832 5.898 -3.178 1 88.75 71 ARG A C 1
ATOM 562 O O . ARG A 1 71 ? -5.684 7.02 -3.666 1 88.75 71 ARG A O 1
ATOM 569 N N . ILE A 1 72 ? -5.555 5.59 -2.008 1 90.69 72 ILE A N 1
ATOM 570 C CA . ILE A 1 72 ? -5.074 6.582 -1.053 1 90.69 72 ILE A CA 1
ATOM 571 C C . ILE A 1 72 ? -3.748 7.164 -1.536 1 90.69 72 ILE A C 1
ATOM 573 O O . ILE A 1 72 ? -3.621 8.375 -1.709 1 90.69 72 ILE A O 1
ATOM 577 N N . GLU A 1 73 ? -2.857 6.312 -1.754 1 89.69 73 GLU A N 1
ATOM 578 C CA . GLU A 1 73 ? -1.5 6.742 -2.08 1 89.69 73 GLU A CA 1
ATOM 579 C C . GLU A 1 73 ? -1.452 7.434 -3.438 1 89.69 73 GLU A C 1
ATOM 581 O O . GLU A 1 73 ? -0.741 8.43 -3.607 1 89.69 73 GLU A O 1
ATOM 586 N N . SER A 1 74 ? -2.129 6.895 -4.398 1 91.62 74 SER A N 1
ATOM 587 C CA . SER A 1 74 ? -2.113 7.512 -5.719 1 91.62 74 SER A CA 1
ATOM 588 C C . SER A 1 74 ? -2.674 8.93 -5.676 1 91.62 74 SER A C 1
ATOM 590 O O . SER A 1 74 ? -2.182 9.82 -6.371 1 91.62 74 SER A O 1
ATOM 592 N N . LEU A 1 75 ? -3.672 9.164 -4.926 1 92.62 75 LEU A N 1
ATOM 593 C CA . LEU A 1 75 ? -4.273 10.484 -4.793 1 92.62 75 LEU A CA 1
ATOM 594 C C . LEU A 1 75 ? -3.264 11.484 -4.25 1 92.62 75 LEU A C 1
ATOM 596 O O . LEU A 1 75 ? -3.045 12.547 -4.852 1 92.62 75 LEU A O 1
ATOM 600 N N . PHE A 1 76 ? -2.65 11.156 -3.178 1 92.31 76 PHE A N 1
ATOM 601 C CA . PHE A 1 76 ? -1.716 12.062 -2.523 1 92.31 76 PHE A CA 1
ATOM 602 C C . PHE A 1 76 ? -0.509 12.336 -3.412 1 92.31 76 PHE A C 1
ATOM 604 O O . PHE A 1 76 ? -0.065 13.477 -3.535 1 92.31 76 PHE A O 1
ATOM 611 N N . LEU A 1 77 ? -0.058 11.297 -4.012 1 89.06 77 LEU A N 1
ATOM 612 C CA . LEU A 1 77 ? 1.142 11.438 -4.832 1 89.06 77 LEU A CA 1
ATOM 613 C C . LEU A 1 77 ? 0.848 12.242 -6.094 1 89.06 77 LEU A C 1
ATOM 615 O O . LEU A 1 77 ? 1.609 13.141 -6.449 1 89.06 77 LEU A O 1
ATOM 619 N N . ALA A 1 78 ? -0.198 11.93 -6.711 1 90.44 78 ALA A N 1
ATOM 620 C CA . ALA A 1 78 ? -0.523 12.586 -7.973 1 90.44 78 ALA A CA 1
ATOM 621 C C . ALA A 1 78 ? -0.811 14.07 -7.762 1 90.44 78 ALA A C 1
ATOM 623 O O . ALA A 1 78 ? -0.4 14.914 -8.57 1 90.44 78 ALA A O 1
ATOM 624 N N . LEU A 1 79 ? -1.501 14.391 -6.734 1 91.19 79 LEU A N 1
ATOM 625 C CA . LEU A 1 79 ? -1.851 15.781 -6.488 1 91.19 79 LEU A CA 1
ATOM 626 C C . LEU A 1 79 ? -0.609 16.609 -6.156 1 91.19 79 LEU A C 1
ATOM 628 O O . LEU A 1 79 ? -0.478 17.75 -6.602 1 91.19 79 LEU A O 1
ATOM 632 N N . LEU A 1 80 ? 0.261 16.047 -5.387 1 90.12 80 LEU A N 1
ATOM 633 C CA . LEU A 1 80 ? 1.505 16.75 -5.102 1 90.12 80 LEU A CA 1
ATOM 634 C C . LEU A 1 80 ? 2.342 16.906 -6.367 1 90.12 80 LEU A C 1
ATOM 636 O O . LEU A 1 80 ? 2.943 17.969 -6.594 1 90.12 80 LEU A O 1
ATOM 640 N N . ALA A 1 81 ? 2.408 15.844 -7.117 1 89.62 81 ALA A N 1
ATOM 641 C CA . ALA A 1 81 ? 3.146 15.906 -8.375 1 89.62 81 ALA A CA 1
ATOM 642 C C . ALA A 1 81 ? 2.627 17.031 -9.266 1 89.62 81 ALA A C 1
ATOM 644 O O . ALA A 1 81 ? 3.41 17.75 -9.883 1 89.62 81 ALA A O 1
ATOM 645 N N . ASP A 1 82 ? 1.355 17.109 -9.359 1 87.38 82 ASP A N 1
ATOM 646 C CA . ASP A 1 82 ? 0.738 18.172 -10.156 1 87.38 82 ASP A CA 1
ATOM 647 C C . ASP A 1 82 ? 1.201 19.547 -9.688 1 87.38 82 ASP A C 1
ATOM 649 O O . ASP A 1 82 ? 1.467 20.438 -10.5 1 87.38 82 ASP A O 1
ATOM 653 N N . ASN A 1 83 ? 1.247 19.688 -8.43 1 86.06 83 ASN A N 1
ATOM 654 C CA . ASN A 1 83 ? 1.714 20.953 -7.871 1 86.06 83 ASN A CA 1
ATOM 655 C C . ASN A 1 83 ? 3.18 21.203 -8.203 1 86.06 83 ASN A C 1
ATOM 657 O O . ASN A 1 83 ? 3.561 22.344 -8.5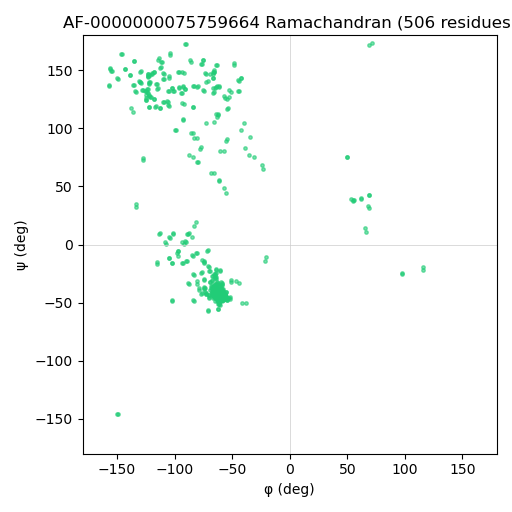23 1 86.06 83 ASN A O 1
ATOM 661 N N . ILE A 1 84 ? 3.951 20.219 -8.078 1 84.69 84 ILE A N 1
ATOM 662 C CA . ILE A 1 84 ? 5.375 20.344 -8.383 1 84.69 84 ILE A CA 1
ATOM 663 C C . ILE A 1 84 ? 5.559 20.719 -9.852 1 84.69 84 ILE A C 1
ATOM 665 O O . ILE A 1 84 ? 6.387 21.578 -10.18 1 84.69 84 ILE A O 1
ATOM 669 N N . LYS A 1 85 ? 4.879 20.062 -10.672 1 84.12 85 LYS A N 1
ATOM 670 C CA . LYS A 1 85 ? 4.949 20.359 -12.102 1 84.12 85 LYS A CA 1
ATOM 671 C C . LYS A 1 85 ? 4.574 21.812 -12.383 1 84.12 85 LYS A C 1
ATOM 673 O O . LYS A 1 85 ? 5.207 22.484 -13.211 1 84.12 85 LYS A O 1
ATOM 678 N N . LYS A 1 86 ? 3.594 22.25 -11.75 1 81.06 86 LYS A N 1
ATOM 679 C CA . LYS A 1 86 ? 3.143 23.625 -11.922 1 81.06 86 LYS A CA 1
ATOM 680 C C . LYS A 1 86 ? 4.199 24.609 -11.438 1 81.06 86 LYS A C 1
ATOM 682 O O . LYS A 1 86 ? 4.418 25.656 -12.062 1 81.06 86 LYS A O 1
ATOM 687 N N . GLU A 1 87 ? 4.871 24.25 -10.352 1 76.81 87 GLU A N 1
ATOM 688 C CA . GLU A 1 87 ? 5.875 25.141 -9.766 1 76.81 87 GLU A CA 1
ATOM 689 C C . GLU A 1 87 ? 7.164 25.125 -10.578 1 76.81 87 GLU A C 1
ATOM 691 O O . GLU A 1 87 ? 7.898 26.109 -10.602 1 76.81 87 GLU A O 1
ATOM 696 N N . SER A 1 88 ? 7.543 23.922 -11 1 72.31 88 SER A N 1
ATOM 697 C CA . SER A 1 88 ? 8.773 23.781 -11.773 1 72.31 88 SER A CA 1
ATOM 698 C C . SER A 1 88 ? 8.719 24.609 -13.055 1 72.31 88 SER A C 1
ATOM 700 O O . SER A 1 88 ? 9.758 25 -13.594 1 72.31 88 SER A O 1
ATOM 702 N N . LEU A 1 89 ? 7.668 24.688 -13.539 1 63.41 89 LEU A N 1
ATOM 703 C CA . LEU A 1 89 ? 7.484 25.5 -14.727 1 63.41 89 LEU A CA 1
ATOM 704 C C . LEU A 1 89 ? 7.559 26.984 -14.383 1 63.41 89 LEU A C 1
ATOM 706 O O . LEU A 1 89 ? 7.633 27.828 -15.281 1 63.41 89 LEU A O 1
ATOM 710 N N . GLY A 1 90 ? 7.656 27.156 -13.07 1 60.28 90 GLY A N 1
ATOM 711 C CA . GLY A 1 90 ? 7.699 28.562 -12.672 1 60.28 90 GLY A CA 1
ATOM 712 C C . GLY A 1 90 ? 9.102 29.141 -12.688 1 60.28 90 GLY A C 1
ATOM 713 O O . GLY A 1 90 ? 10.078 28.406 -12.898 1 60.28 90 GLY A O 1
ATOM 714 N N . PRO A 1 91 ? 9.258 30.406 -12.773 1 58.69 91 PRO A N 1
ATOM 715 C CA . PRO A 1 91 ? 10.508 31.141 -12.945 1 58.69 91 PRO A CA 1
ATOM 716 C C . PRO A 1 91 ? 11.578 30.734 -11.93 1 58.69 91 PRO A C 1
ATOM 718 O O . PRO A 1 91 ? 12.766 30.938 -12.172 1 58.69 91 PRO A O 1
ATOM 721 N N . ASN A 1 92 ? 11.172 30.375 -10.766 1 55.25 92 ASN A N 1
ATOM 722 C CA . ASN A 1 92 ? 12.148 30.188 -9.695 1 55.25 92 ASN A CA 1
ATOM 723 C C . ASN A 1 92 ? 12.758 28.797 -9.727 1 55.25 92 ASN A C 1
ATOM 725 O O . ASN A 1 92 ? 13.711 28.516 -8.992 1 55.25 92 ASN A O 1
ATOM 729 N N . GLY A 1 93 ? 12.547 27.984 -10.633 1 52.38 93 GLY A N 1
ATOM 730 C CA . GLY A 1 93 ? 13.125 26.656 -10.805 1 52.38 93 GLY A CA 1
ATOM 731 C C . GLY A 1 93 ? 12.602 25.656 -9.797 1 52.38 93 GLY A C 1
ATOM 732 O O . GLY A 1 93 ? 11.742 25.984 -8.969 1 52.38 93 GLY A O 1
ATOM 733 N N . PRO A 1 94 ? 12.977 24.375 -9.953 1 52.81 94 PRO A N 1
ATOM 734 C CA . PRO A 1 94 ? 12.523 23.266 -9.109 1 52.81 94 PRO A CA 1
ATOM 735 C C . PRO A 1 94 ? 12.93 23.438 -7.648 1 52.81 94 PRO A C 1
ATOM 737 O O . PRO A 1 94 ? 14.109 23.344 -7.316 1 52.81 94 PRO A O 1
ATOM 740 N N . GLN A 1 95 ? 12.633 24.484 -6.988 1 53.5 95 GLN A N 1
ATOM 741 C CA . GLN A 1 95 ? 12.883 24.609 -5.555 1 53.5 95 GLN A CA 1
ATOM 742 C C . GLN A 1 95 ? 12.375 23.375 -4.805 1 53.5 95 GLN A C 1
ATOM 744 O O . GLN A 1 95 ? 11.562 22.609 -5.332 1 53.5 95 GLN A O 1
ATOM 749 N N . GLU A 1 96 ? 13.055 23.172 -3.611 1 61.06 96 GLU A N 1
ATOM 750 C CA . GLU A 1 96 ? 12.688 22.094 -2.688 1 61.06 96 GLU A CA 1
ATOM 751 C C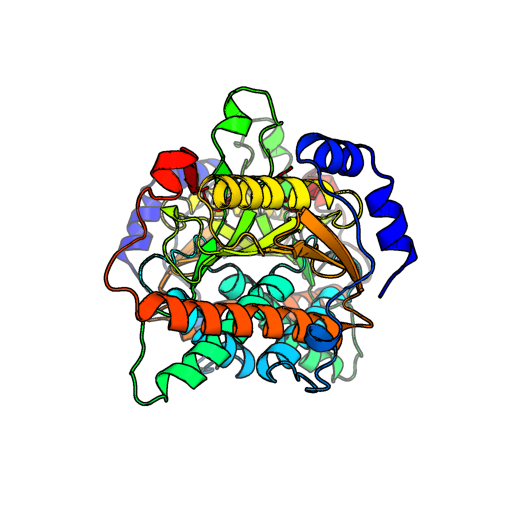 . GLU A 1 96 ? 11.211 22.172 -2.318 1 61.06 96 GLU A C 1
ATOM 753 O O . GLU A 1 96 ? 10.711 23.25 -1.959 1 61.06 96 GLU A O 1
ATOM 758 N N . LEU A 1 97 ? 10.219 21.531 -3.01 1 77.81 97 LEU A N 1
ATOM 759 C CA . LEU A 1 97 ? 8.773 21.5 -2.828 1 77.81 97 LEU A CA 1
ATOM 760 C C . LEU A 1 97 ? 8.391 20.578 -1.679 1 77.81 97 LEU A C 1
ATOM 762 O O . LEU A 1 97 ? 9.219 19.797 -1.205 1 77.81 97 LEU A O 1
ATOM 766 N N . PRO A 1 98 ? 7.223 20.875 -1.123 1 88.38 98 PRO A N 1
ATOM 767 C CA . PRO A 1 98 ? 6.734 19.922 -0.114 1 88.38 98 PRO A CA 1
ATOM 768 C C . PRO A 1 98 ? 6.934 18.469 -0.522 1 88.38 98 PRO A C 1
ATOM 770 O O . PRO A 1 98 ? 6.941 18.156 -1.715 1 88.38 98 PRO A O 1
ATOM 773 N N . HIS A 1 99 ? 7.223 17.75 0.422 1 89.81 99 HIS A N 1
ATOM 774 C CA . HIS A 1 99 ? 7.461 16.344 0.103 1 89.81 99 HIS A CA 1
ATOM 775 C C . HIS A 1 99 ? 6.77 15.43 1.105 1 89.81 99 HIS A C 1
ATOM 777 O O . HIS A 1 99 ? 6.465 15.844 2.227 1 89.81 99 HIS A O 1
ATOM 783 N N . TRP A 1 100 ? 6.543 14.195 0.67 1 90 100 TRP A N 1
ATOM 784 C CA . TRP A 1 100 ? 5.945 13.172 1.521 1 90 100 TRP A CA 1
ATOM 785 C C . TRP A 1 100 ? 7.02 12.359 2.23 1 90 100 TRP A C 1
ATOM 787 O O . TRP A 1 100 ? 8.047 12.023 1.638 1 90 100 TRP A O 1
ATOM 797 N N . SER A 1 101 ? 6.824 12.133 3.469 1 88.44 101 SER A N 1
ATOM 798 C CA . SER A 1 101 ? 7.531 11.07 4.18 1 88.44 101 SER A CA 1
ATOM 799 C C . SER A 1 101 ? 6.586 9.938 4.562 1 88.44 101 SER A C 1
ATOM 801 O O . SER A 1 101 ? 5.375 10.141 4.676 1 88.44 101 SER A O 1
ATOM 803 N N . PHE A 1 102 ? 7.238 8.805 4.75 1 86.31 102 PHE A N 1
ATOM 804 C CA . PHE A 1 102 ? 6.398 7.633 4.949 1 86.31 102 PHE A CA 1
ATOM 805 C C . PHE A 1 102 ? 6.723 6.953 6.277 1 86.31 102 PHE A C 1
ATOM 807 O O . PHE A 1 102 ? 7.875 6.965 6.719 1 86.31 102 PHE A O 1
ATOM 814 N N . ARG A 1 103 ? 5.609 6.426 6.859 1 86.69 103 ARG A N 1
ATOM 815 C CA . ARG A 1 103 ? 5.695 5.586 8.047 1 86.69 103 ARG A CA 1
ATOM 816 C C . ARG A 1 103 ? 6.559 6.238 9.125 1 86.69 103 ARG A C 1
ATOM 818 O O . ARG A 1 103 ? 7.676 5.789 9.391 1 86.69 103 ARG A O 1
ATOM 825 N N . LYS A 1 104 ? 6 7.168 9.711 1 88.38 104 LYS A N 1
ATOM 826 C CA . LYS A 1 104 ? 6.691 7.93 10.742 1 88.38 104 LYS A CA 1
ATOM 827 C C . LYS A 1 104 ? 5.988 7.793 12.094 1 88.38 104 LYS A C 1
ATOM 829 O O . LYS A 1 104 ? 4.789 7.516 12.141 1 88.38 104 LYS A O 1
ATOM 834 N N . ARG A 1 105 ? 6.797 7.855 13.07 1 88.62 105 ARG A N 1
ATOM 835 C CA . ARG A 1 105 ? 6.316 8.109 14.422 1 88.62 105 ARG A CA 1
ATOM 836 C C . ARG A 1 105 ? 6.895 9.406 14.984 1 88.62 105 ARG A C 1
ATOM 838 O O . ARG A 1 105 ? 8.102 9.625 14.93 1 88.62 105 ARG A O 1
ATOM 845 N N . ILE A 1 106 ? 5.988 10.25 15.398 1 89.25 106 ILE A N 1
ATOM 846 C CA . ILE A 1 106 ? 6.418 11.531 15.953 1 89.25 106 ILE A CA 1
ATOM 847 C C . ILE A 1 106 ? 6.082 11.586 17.438 1 89.25 106 ILE A C 1
ATOM 849 O O . ILE A 1 106 ? 4.91 11.516 17.828 1 89.25 106 ILE A O 1
ATOM 853 N N . LEU A 1 107 ? 7.086 11.688 18.219 1 86.94 107 LEU A N 1
ATOM 854 C CA . LEU A 1 107 ? 6.922 11.727 19.672 1 86.94 107 LEU A CA 1
ATOM 855 C C . LEU A 1 107 ? 7.375 13.078 20.219 1 86.94 107 LEU A C 1
ATOM 857 O O . LEU A 1 107 ? 8.383 13.633 19.781 1 86.94 107 LEU A O 1
ATOM 861 N N . THR A 1 108 ? 6.574 13.516 21.109 1 78.69 108 THR A N 1
ATOM 862 C CA . THR A 1 108 ? 6.953 14.758 21.781 1 78.69 108 THR A CA 1
ATOM 863 C C . THR A 1 108 ? 7.246 14.508 23.266 1 78.69 108 THR A C 1
ATOM 865 O O . THR A 1 108 ? 6.922 13.445 23.797 1 78.69 108 THR A O 1
ATOM 868 N N . ARG A 1 109 ? 7.961 15.406 23.938 1 71.06 109 ARG A N 1
ATOM 869 C CA . ARG A 1 109 ? 8.43 15.297 25.312 1 71.06 109 ARG A CA 1
ATOM 870 C C . ARG A 1 109 ? 7.289 14.945 26.266 1 71.06 109 ARG A C 1
ATOM 872 O O . ARG A 1 109 ? 7.43 14.07 27.125 1 71.06 109 ARG A O 1
ATOM 879 N N . GLU A 1 110 ? 6.289 15.578 26.094 1 66.25 110 GLU A N 1
ATOM 880 C CA . GLU A 1 110 ? 5.195 15.391 27.031 1 66.25 110 GLU A CA 1
ATOM 881 C C . GLU A 1 110 ? 4.629 13.969 26.953 1 66.25 110 GLU A C 1
ATOM 883 O O . GLU A 1 110 ? 4.059 13.469 27.922 1 66.25 110 GLU A O 1
ATOM 888 N N . MET A 1 111 ? 4.805 13.422 25.859 1 63.72 111 MET A N 1
ATOM 889 C CA . MET A 1 111 ? 4.328 12.055 25.672 1 63.72 111 MET A CA 1
ATOM 890 C C . MET A 1 111 ? 5.273 11.055 26.344 1 63.72 111 MET A C 1
ATOM 892 O O . MET A 1 111 ? 4.852 9.977 26.75 1 63.72 111 MET A O 1
ATOM 896 N N . LYS A 1 112 ? 6.387 11.445 26.484 1 59.12 112 LYS A N 1
ATOM 897 C CA . LYS A 1 112 ? 7.402 10.594 27.109 1 59.12 112 LYS A CA 1
ATOM 898 C C . LYS A 1 112 ? 7.258 10.586 28.625 1 59.12 112 LYS A C 1
ATOM 900 O O . LYS A 1 112 ? 7.516 9.57 29.281 1 59.12 112 LYS A O 1
ATOM 905 N N . ASP A 1 113 ? 6.953 11.602 29.047 1 59.19 113 ASP A N 1
ATOM 906 C CA . ASP A 1 113 ? 6.906 11.703 30.516 1 59.19 113 ASP A CA 1
ATOM 907 C C . ASP A 1 113 ? 5.578 11.18 31.047 1 59.19 113 ASP A C 1
ATOM 909 O O . ASP A 1 113 ? 5.223 11.445 32.188 1 59.19 113 ASP A O 1
ATOM 913 N N . ASP A 1 114 ? 4.883 10.445 30.156 1 58.78 114 ASP A N 1
ATOM 914 C CA . ASP A 1 114 ? 3.666 9.711 30.484 1 58.78 114 ASP A CA 1
ATOM 915 C C . ASP A 1 114 ? 2.531 10.664 30.859 1 58.78 114 ASP A C 1
ATOM 917 O O . ASP A 1 114 ? 1.6 10.281 31.562 1 58.78 114 ASP A O 1
ATOM 921 N N . LYS A 1 115 ? 2.771 11.844 30.547 1 59.28 115 LYS A N 1
ATOM 922 C CA . LYS A 1 115 ? 1.658 12.758 30.797 1 59.28 115 LYS A CA 1
ATOM 923 C C . LYS A 1 115 ? 0.55 12.562 29.766 1 59.28 115 LYS A C 1
ATOM 925 O O . LYS A 1 115 ? -0.634 12.656 30.094 1 59.28 115 LYS A O 1
ATOM 930 N N . ILE A 1 116 ? 1.061 12.312 28.578 1 63.69 116 ILE A N 1
ATOM 931 C CA . ILE A 1 116 ? 0.134 12.023 27.484 1 63.69 116 ILE A CA 1
ATOM 932 C C . ILE A 1 116 ? 0.485 10.688 26.844 1 63.69 116 ILE A C 1
ATOM 934 O O . ILE A 1 116 ? 1.661 10.375 26.641 1 63.69 116 ILE A O 1
ATOM 938 N N . PRO A 1 117 ? -0.458 9.945 26.75 1 63.38 117 PRO A N 1
ATOM 939 C CA . PRO A 1 117 ? -0.175 8.648 26.141 1 63.38 117 PRO A CA 1
ATOM 940 C C . PRO A 1 117 ? 0.481 8.773 24.766 1 63.38 117 PRO A C 1
ATOM 942 O O . PRO A 1 117 ? 0.038 9.578 23.938 1 63.38 117 PRO A O 1
ATOM 945 N N . ALA A 1 118 ? 1.627 8.102 24.703 1 68.5 118 ALA A N 1
ATOM 946 C CA . ALA A 1 118 ? 2.322 8.062 23.406 1 68.5 118 ALA A CA 1
ATOM 947 C C . ALA A 1 118 ? 1.505 7.305 22.375 1 68.5 118 ALA A C 1
ATOM 949 O O . ALA A 1 118 ? 0.88 6.285 22.688 1 68.5 118 ALA A O 1
ATOM 950 N N . PRO A 1 119 ? 1.464 7.988 21.172 1 72.5 119 PRO A N 1
ATOM 951 C CA . PRO A 1 119 ? 0.731 7.27 20.125 1 72.5 119 PRO A CA 1
ATOM 952 C C . PRO A 1 119 ? 1.423 5.973 19.703 1 72.5 119 PRO A C 1
ATOM 954 O O . PRO A 1 119 ? 2.652 5.93 19.609 1 72.5 119 PRO A O 1
ATOM 957 N N . GLU A 1 120 ? 0.677 4.984 19.672 1 67.44 120 GLU A N 1
ATOM 958 C CA . GLU A 1 120 ? 1.218 3.699 19.25 1 67.44 120 GLU A CA 1
ATOM 959 C C . GLU A 1 120 ? 1.096 3.531 17.734 1 67.44 120 GLU A C 1
ATOM 961 O O . GLU A 1 120 ? 1.842 2.76 17.125 1 67.44 120 GLU A O 1
ATOM 966 N N . ASP A 1 121 ? 0.32 4.383 17.219 1 78.81 121 ASP A N 1
ATOM 967 C CA . ASP A 1 121 ? 0.003 4.152 15.82 1 78.81 121 ASP A CA 1
ATOM 968 C C . ASP A 1 121 ? 0.982 4.891 14.906 1 78.81 121 ASP A C 1
ATOM 970 O O . ASP A 1 121 ? 1.523 5.934 15.289 1 78.81 121 ASP A O 1
ATOM 974 N N . ILE A 1 122 ? 1.224 4.332 13.82 1 86.56 122 ILE A N 1
ATOM 975 C CA . ILE A 1 122 ? 2.123 4.859 12.805 1 86.56 122 ILE A CA 1
ATOM 976 C C . ILE A 1 122 ? 1.381 5.867 11.93 1 86.56 122 ILE A C 1
ATOM 978 O O . ILE A 1 122 ? 0.191 5.703 11.656 1 86.56 122 ILE A O 1
ATOM 982 N N . ILE A 1 123 ? 2.123 6.945 11.703 1 92.94 123 ILE A N 1
ATOM 983 C CA . ILE A 1 123 ? 1.653 7.867 10.68 1 92.94 123 ILE A CA 1
ATOM 984 C C . ILE A 1 123 ? 2.111 7.387 9.305 1 92.94 123 ILE A C 1
ATOM 986 O O . ILE A 1 123 ? 3.311 7.316 9.031 1 92.94 123 ILE A O 1
ATOM 990 N N . ASP A 1 124 ? 1.226 7.105 8.508 1 89.56 124 ASP A N 1
ATOM 991 C CA . ASP A 1 124 ? 1.554 6.492 7.223 1 89.56 124 ASP A CA 1
ATOM 992 C C . ASP A 1 124 ? 2.201 7.5 6.277 1 89.56 124 ASP A C 1
ATOM 994 O O . ASP A 1 124 ? 3.125 7.16 5.535 1 89.56 124 ASP A O 1
ATOM 998 N N . TYR A 1 125 ? 1.646 8.734 6.25 1 92 125 TYR A N 1
ATOM 999 C CA . TYR A 1 125 ? 2.166 9.789 5.383 1 92 125 TYR A CA 1
ATOM 1000 C C . TYR A 1 125 ? 2.26 11.109 6.133 1 92 125 TYR A C 1
ATOM 1002 O O . TYR A 1 125 ? 1.354 11.469 6.887 1 92 125 TYR A O 1
ATOM 1010 N N . VAL A 1 126 ? 3.359 11.812 5.934 1 94.38 126 VAL A N 1
ATOM 1011 C CA . VAL A 1 126 ? 3.529 13.164 6.457 1 94.38 126 VAL A CA 1
ATOM 1012 C C . VAL A 1 126 ? 3.875 14.117 5.316 1 94.38 126 VAL A C 1
ATOM 1014 O O . VAL A 1 126 ? 4.824 13.875 4.562 1 94.38 126 VAL A O 1
ATOM 1017 N N . LEU A 1 127 ? 3.121 15.094 5.188 1 95.12 127 LEU A N 1
ATOM 1018 C CA . LEU A 1 127 ? 3.416 16.125 4.195 1 95.12 127 LEU A CA 1
ATOM 1019 C C . LEU A 1 127 ? 4.234 17.25 4.812 1 95.12 127 LEU A C 1
ATOM 1021 O O . LEU A 1 127 ? 3.707 18.062 5.57 1 95.12 127 LEU A O 1
ATOM 1025 N N . TRP A 1 128 ? 5.484 17.312 4.453 1 93.19 128 TRP A N 1
ATOM 1026 C CA . TRP A 1 128 ? 6.387 18.328 4.98 1 93.19 128 TRP A CA 1
ATOM 1027 C C . TRP A 1 128 ? 6.461 19.531 4.043 1 93.19 128 TRP A C 1
ATOM 1029 O O . TRP A 1 128 ? 6.668 19.375 2.838 1 93.19 128 TRP A O 1
ATOM 1039 N N . TYR A 1 129 ? 6.305 20.672 4.562 1 92.25 129 TYR A N 1
ATOM 1040 C CA . TYR A 1 129 ? 6.547 21.875 3.762 1 92.25 129 TYR A CA 1
ATOM 1041 C C . TYR A 1 129 ? 7.863 22.531 4.148 1 92.25 129 TYR A C 1
ATOM 1043 O O . TYR A 1 129 ? 8.344 23.422 3.453 1 92.25 129 TYR A O 1
ATOM 1051 N N . GLY A 1 130 ? 8.422 22.094 5.227 1 91.12 130 GLY A N 1
ATOM 1052 C CA . GLY A 1 130 ? 9.68 22.625 5.707 1 91.12 130 GLY A CA 1
ATOM 1053 C C . GLY A 1 130 ? 10.516 21.609 6.457 1 91.12 130 GLY A C 1
ATOM 1054 O O . GLY A 1 130 ? 10.523 20.422 6.109 1 91.12 130 GLY A O 1
ATOM 1055 N N . HIS A 1 131 ? 11.227 22.047 7.438 1 89.25 131 HIS A N 1
ATOM 1056 C CA . HIS A 1 131 ? 12.156 21.203 8.172 1 89.25 131 HIS A CA 1
ATOM 1057 C C . HIS A 1 131 ? 11.422 20.25 9.117 1 89.25 131 HIS A C 1
ATOM 1059 O O . HIS A 1 131 ? 10.586 20.688 9.914 1 89.25 131 HIS A O 1
ATOM 1065 N N . CYS A 1 132 ? 11.789 19.016 9.07 1 89.81 132 CYS A N 1
ATOM 1066 C CA . CYS A 1 132 ? 11.109 18 9.859 1 89.81 132 CYS A CA 1
ATOM 1067 C C . CYS A 1 132 ? 11.312 18.234 11.352 1 89.81 132 CYS A C 1
ATOM 1069 O O . CYS A 1 132 ? 10.398 18.016 12.148 1 89.81 132 CYS A O 1
ATOM 1071 N N . LEU A 1 133 ? 12.477 18.688 11.734 1 88.38 133 LEU A N 1
ATOM 1072 C CA . LEU A 1 133 ? 12.766 18.859 13.148 1 88.38 133 LEU A CA 1
ATOM 1073 C C . LEU A 1 133 ? 12.07 20.109 13.695 1 88.38 133 LEU A C 1
ATOM 1075 O O . LEU A 1 133 ? 11.984 20.297 14.914 1 88.38 133 LEU A O 1
ATOM 1079 N N . GLU A 1 134 ? 11.609 20.906 12.781 1 92.5 134 GLU A N 1
ATOM 1080 C CA . GLU A 1 134 ? 10.781 22.047 13.164 1 92.5 134 GLU A CA 1
ATOM 1081 C C . GLU A 1 134 ? 9.297 21.688 13.102 1 92.5 134 GLU A C 1
ATOM 1083 O O . GLU A 1 134 ? 8.438 22.531 13.328 1 92.5 134 GLU A O 1
ATOM 1088 N N . LEU A 1 135 ? 9.031 20.453 12.773 1 94.38 135 LEU A N 1
ATOM 1089 C CA . LEU A 1 135 ? 7.68 19.938 12.633 1 94.38 135 LEU A CA 1
ATOM 1090 C C . LEU A 1 135 ? 6.871 20.766 11.648 1 94.38 135 LEU A C 1
ATOM 1092 O O . LEU A 1 135 ? 5.695 21.047 11.891 1 94.38 135 LEU A O 1
ATOM 1096 N N . GLU A 1 136 ? 7.562 21.188 10.633 1 94.62 136 GLU A N 1
ATOM 1097 C CA . GLU A 1 136 ? 6.914 21.969 9.594 1 94.62 136 GLU A CA 1
ATOM 1098 C C . GLU A 1 136 ? 6.148 21.078 8.625 1 94.62 136 GLU A C 1
ATOM 1100 O O . GLU A 1 136 ? 6.52 20.969 7.453 1 94.62 136 GLU A O 1
ATOM 1105 N N . THR A 1 137 ? 5.055 20.516 9.102 1 96 137 THR A N 1
ATOM 1106 C CA . THR A 1 137 ? 4.141 19.656 8.367 1 96 137 THR A CA 1
ATOM 1107 C C . THR A 1 137 ? 2.729 20.234 8.367 1 96 137 THR A C 1
ATOM 1109 O O . THR A 1 137 ? 2.281 20.797 9.375 1 96 137 THR A O 1
ATOM 1112 N N . ASN A 1 138 ? 2.096 20.109 7.223 1 94.75 138 ASN A N 1
ATOM 1113 C CA . ASN A 1 138 ? 0.753 20.656 7.098 1 94.75 138 ASN A CA 1
ATOM 1114 C C . ASN A 1 138 ? -0.316 19.578 7.188 1 94.75 138 ASN A C 1
ATOM 1116 O O . ASN A 1 138 ? -1.491 19.875 7.41 1 94.75 138 ASN A O 1
ATOM 1120 N N . MET A 1 139 ? 0.115 18.344 7.027 1 97.19 139 MET A N 1
ATOM 1121 C CA . MET A 1 139 ? -0.865 17.266 7.02 1 97.19 139 MET A CA 1
ATOM 1122 C C . MET A 1 139 ? -0.214 15.938 7.398 1 97.19 139 MET A C 1
ATOM 1124 O O . MET A 1 139 ? 0.887 15.625 6.941 1 97.19 139 MET A O 1
ATOM 1128 N N . ILE A 1 140 ? -0.874 15.195 8.211 1 97.19 140 ILE A N 1
ATOM 1129 C CA . ILE A 1 140 ? -0.493 13.805 8.438 1 97.19 140 ILE A CA 1
ATOM 1130 C C . ILE A 1 140 ? -1.647 12.883 8.047 1 97.19 140 ILE A C 1
ATOM 1132 O O . ILE A 1 140 ? -2.816 13.258 8.18 1 97.19 140 ILE A O 1
ATOM 1136 N N . VAL A 1 141 ? -1.317 11.711 7.559 1 96.31 141 VAL A N 1
ATOM 1137 C CA . VAL A 1 141 ? -2.311 10.758 7.078 1 96.31 141 VAL A CA 1
ATOM 1138 C C . VAL A 1 141 ? -2.08 9.398 7.738 1 96.31 141 VAL A C 1
ATOM 1140 O O . VAL A 1 141 ? -0.946 8.914 7.805 1 96.31 141 VAL A O 1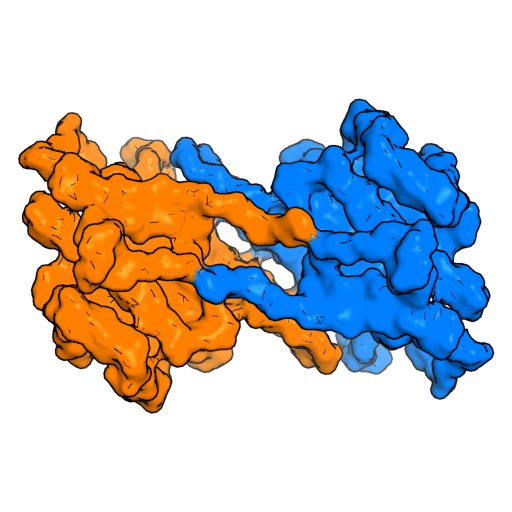
ATOM 1143 N N . MET A 1 142 ? -3.146 8.859 8.195 1 93.94 142 MET A N 1
ATOM 1144 C CA . MET A 1 142 ? -3.119 7.504 8.742 1 93.94 142 MET A CA 1
ATOM 1145 C C . MET A 1 142 ? -4.094 6.594 8 1 93.94 142 MET A C 1
ATOM 1147 O O . MET A 1 142 ? -5.199 7.012 7.656 1 93.94 142 MET A O 1
ATOM 1151 N N . LYS A 1 143 ? -3.629 5.395 7.773 1 91.62 143 LYS A N 1
ATOM 1152 C CA . LYS A 1 143 ? -4.512 4.359 7.242 1 91.62 143 LYS A CA 1
ATOM 1153 C C . LYS A 1 143 ? -5.066 3.48 8.359 1 91.62 143 LYS A C 1
ATOM 1155 O O . LYS A 1 143 ? -4.344 3.125 9.297 1 91.62 143 LYS A O 1
ATOM 1160 N N . SER A 1 144 ? -6.355 3.236 8.266 1 89.19 144 SER A N 1
ATOM 1161 C CA . SER A 1 144 ? -7.012 2.385 9.25 1 89.19 144 SER A CA 1
ATOM 1162 C C . SER A 1 144 ? -8.188 1.627 8.641 1 89.19 144 SER A C 1
ATOM 1164 O O . SER A 1 144 ? -8.93 2.18 7.832 1 89.19 144 SER A O 1
ATOM 1166 N N . GLU A 1 145 ? -8.367 0.375 9.078 1 85.56 145 GLU A N 1
ATOM 1167 C CA . GLU A 1 145 ? -9.539 -0.393 8.664 1 85.56 145 GLU A CA 1
ATOM 1168 C C . GLU A 1 145 ? -10.82 0.17 9.273 1 85.56 145 GLU A C 1
ATOM 1170 O O . GLU A 1 145 ? -11.922 -0.13 8.805 1 85.56 145 GLU A O 1
ATOM 1175 N N . ARG A 1 146 ? -10.664 0.889 10.391 1 89.69 146 ARG A N 1
ATOM 1176 C CA . ARG A 1 146 ? -11.789 1.494 11.094 1 89.69 146 ARG A CA 1
ATOM 1177 C C . ARG A 1 146 ? -11.547 2.98 11.336 1 89.69 146 ARG A C 1
ATOM 1179 O O . ARG A 1 146 ? -11.43 3.416 12.484 1 89.69 146 ARG A O 1
ATOM 1186 N N . PRO A 1 147 ? -11.672 3.75 10.242 1 92.38 147 PRO A N 1
ATOM 1187 C CA . PRO A 1 147 ? -11.266 5.152 10.367 1 92.38 147 PRO A CA 1
ATOM 1188 C C . PRO A 1 147 ? -12.148 5.941 11.328 1 92.38 147 PRO A C 1
ATOM 1190 O O . PRO A 1 147 ? -11.656 6.816 12.047 1 92.38 147 PRO A O 1
ATOM 1193 N N . VAL A 1 148 ? -13.414 5.668 11.391 1 93.06 148 VAL A N 1
ATOM 1194 C CA . VAL A 1 148 ? -14.328 6.461 12.203 1 93.06 148 VAL A CA 1
ATOM 1195 C C . VAL A 1 148 ? -14.07 6.199 13.688 1 93.06 148 VAL A C 1
ATOM 1197 O O . VAL A 1 148 ? -13.695 7.109 14.43 1 93.06 148 VAL A O 1
ATOM 1200 N N . PRO A 1 149 ? -14.117 5.027 14.148 1 90.94 149 PRO A N 1
ATOM 1201 C CA . PRO A 1 149 ? -13.891 4.812 15.578 1 90.94 149 PRO A CA 1
ATOM 1202 C C . PRO A 1 149 ? -12.438 5.035 15.984 1 90.94 149 PRO A C 1
ATOM 1204 O O . PRO A 1 149 ? -12.148 5.281 17.156 1 90.94 149 PRO A O 1
ATOM 1207 N N . ARG A 1 150 ? -11.523 5.008 15.062 1 91.94 150 ARG A N 1
ATOM 1208 C CA . ARG A 1 150 ? -10.109 5.117 15.406 1 91.94 150 ARG A CA 1
ATOM 1209 C C . ARG A 1 150 ? -9.586 6.523 15.141 1 91.94 150 ARG A C 1
ATOM 1211 O O . ARG A 1 150 ? -8.391 6.789 15.297 1 91.94 150 ARG A O 1
ATOM 1218 N N . SER A 1 151 ? -10.414 7.406 14.867 1 93.88 151 SER A N 1
ATOM 1219 C CA . SER A 1 151 ? -10.016 8.758 14.492 1 93.88 151 SER A CA 1
ATOM 1220 C C . SER A 1 151 ? -9.297 9.461 15.641 1 93.88 151 SER A C 1
ATOM 1222 O O . SER A 1 151 ? -8.539 10.406 15.422 1 93.88 151 SER A O 1
ATOM 1224 N N . TRP A 1 152 ? -9.523 8.984 16.844 1 92.38 152 TRP A N 1
ATOM 1225 C CA . TRP A 1 152 ? -8.891 9.602 18.016 1 92.38 152 TRP A CA 1
ATOM 1226 C C . TRP A 1 152 ? -7.375 9.445 17.953 1 92.38 152 TRP A C 1
ATOM 1228 O O . TRP A 1 152 ? -6.637 10.281 18.469 1 92.38 152 TRP A O 1
ATOM 1238 N N . THR A 1 153 ? -6.883 8.406 17.312 1 92.56 153 THR A N 1
ATOM 1239 C CA . THR A 1 153 ? -5.445 8.211 17.203 1 92.56 153 THR A CA 1
ATOM 1240 C C . THR A 1 153 ? -4.816 9.281 16.328 1 92.56 153 THR A C 1
ATOM 1242 O O . THR A 1 153 ? -3.695 9.727 16.578 1 92.56 153 THR A O 1
ATOM 1245 N N . LEU A 1 154 ? -5.535 9.625 15.297 1 95.56 154 LEU A N 1
ATOM 1246 C CA . LEU A 1 154 ? -5.098 10.727 14.453 1 95.56 154 LEU A CA 1
ATOM 1247 C C . LEU A 1 154 ? -5.043 12.031 15.242 1 95.56 154 LEU A C 1
ATOM 1249 O O . LEU A 1 154 ? -4.047 12.75 15.195 1 95.56 154 LEU A O 1
ATOM 1253 N N . LEU A 1 155 ? -6.09 12.297 15.945 1 94.56 155 LEU A N 1
ATOM 1254 C CA . LEU A 1 155 ? -6.156 13.508 16.75 1 94.56 155 LEU A CA 1
ATOM 1255 C C . LEU A 1 155 ? -5.02 13.555 17.766 1 94.56 155 LEU A C 1
ATOM 1257 O O . LEU A 1 155 ? -4.438 14.617 18.016 1 94.56 155 LEU A O 1
ATOM 1261 N N . GLN A 1 156 ? -4.734 12.477 18.281 1 92.75 156 GLN A N 1
ATOM 1262 C CA . GLN A 1 156 ? -3.65 12.391 19.25 1 92.75 156 GLN A CA 1
ATOM 1263 C C . GLN A 1 156 ? -2.318 12.789 18.625 1 92.75 156 GLN A C 1
ATOM 1265 O O . GLN A 1 156 ? -1.579 13.602 19.188 1 92.75 156 GLN A O 1
ATOM 1270 N N . ASN A 1 157 ? -2.002 12.211 17.516 1 93.69 157 ASN A N 1
ATOM 1271 C CA . ASN A 1 157 ? -0.764 12.547 16.828 1 93.69 157 ASN A CA 1
ATOM 1272 C C . ASN A 1 157 ? -0.723 14.023 16.438 1 93.69 157 ASN A C 1
ATOM 1274 O O . ASN A 1 157 ? 0.297 14.688 16.609 1 93.69 157 ASN A O 1
ATOM 1278 N N . MET A 1 158 ? -1.804 14.461 15.914 1 95.19 158 MET A N 1
ATOM 1279 C CA . MET A 1 158 ? -1.902 15.867 15.531 1 95.19 158 MET A CA 1
ATOM 1280 C C . MET A 1 158 ? -1.678 16.766 16.734 1 95.19 158 MET A C 1
ATOM 1282 O O . MET A 1 158 ? -0.988 17.781 16.641 1 95.19 158 MET A O 1
ATOM 1286 N N . SER A 1 159 ? -2.27 16.375 17.812 1 93.5 159 SER A N 1
ATOM 1287 C CA . SER A 1 159 ? -2.197 17.172 19.016 1 93.5 159 SER A CA 1
ATOM 1288 C C . SER A 1 159 ? -0.763 17.266 19.531 1 93.5 159 SER A C 1
ATOM 1290 O O . SER A 1 159 ? -0.354 18.312 20.047 1 93.5 159 SER A O 1
ATOM 1292 N N . GLY A 1 160 ? -0.061 16.219 19.438 1 91.56 160 GLY A N 1
ATOM 1293 C CA . GLY A 1 160 ? 1.345 16.266 19.812 1 91.56 160 GLY A CA 1
ATOM 1294 C C . GLY A 1 160 ? 2.139 17.281 19.016 1 91.56 160 GLY A C 1
ATOM 1295 O O . GLY A 1 160 ? 2.914 18.062 19.594 1 91.56 160 GLY A O 1
ATOM 1296 N N . ILE A 1 161 ? 1.965 17.297 17.781 1 94.25 161 ILE A N 1
ATOM 1297 C CA . ILE A 1 161 ? 2.635 18.234 16.891 1 94.25 161 ILE A CA 1
ATOM 1298 C C . ILE A 1 161 ? 2.178 19.656 17.203 1 94.25 161 ILE A C 1
ATOM 1300 O O . ILE A 1 161 ? 3.002 20.562 17.344 1 94.25 161 ILE A O 1
ATOM 1304 N N . HIS A 1 162 ? 0.868 19.797 17.297 1 95 162 HIS A N 1
ATOM 1305 C CA . HIS A 1 162 ? 0.246 21.078 17.625 1 95 162 HIS A CA 1
ATOM 1306 C C . HIS A 1 162 ? 0.811 21.656 18.922 1 95 162 HIS A C 1
ATOM 1308 O O . HIS A 1 162 ? 1.175 22.828 18.969 1 95 162 HIS A O 1
ATOM 1314 N N . HIS A 1 163 ? 0.886 20.875 19.891 1 92.56 163 HIS A N 1
ATOM 1315 C CA . HIS A 1 163 ? 1.373 21.297 21.203 1 92.56 163 HIS A CA 1
ATOM 1316 C C . HIS A 1 163 ? 2.834 21.734 21.141 1 92.56 163 HIS A C 1
ATOM 1318 O O . HIS A 1 163 ? 3.207 22.75 21.703 1 92.56 163 HIS A O 1
ATOM 1324 N N . ALA A 1 164 ? 3.605 20.969 20.516 1 92.12 164 ALA A N 1
ATOM 1325 C CA . ALA A 1 164 ? 5.023 21.281 20.359 1 92.12 164 ALA A CA 1
ATOM 1326 C C . ALA A 1 164 ? 5.215 22.625 19.672 1 92.12 164 ALA A C 1
ATOM 1328 O O . ALA A 1 164 ? 6.051 23.438 20.094 1 92.12 164 ALA A O 1
ATOM 1329 N N . ARG A 1 165 ? 4.496 22.844 18.672 1 94.69 165 ARG A N 1
ATOM 1330 C CA . ARG A 1 165 ? 4.59 24.094 17.938 1 94.69 165 ARG A CA 1
ATOM 1331 C C . ARG A 1 165 ? 4.117 25.266 18.797 1 94.69 165 ARG A C 1
ATOM 1333 O O . ARG A 1 165 ? 4.719 26.344 18.766 1 94.69 165 ARG A O 1
ATOM 1340 N N . LYS A 1 166 ? 3.1 25.062 19.484 1 92.69 166 LYS A N 1
ATOM 1341 C CA . LYS A 1 166 ? 2.6 26.109 20.375 1 92.69 166 LYS A CA 1
ATOM 1342 C C . LYS A 1 166 ? 3.645 26.484 21.422 1 92.69 166 LYS A C 1
ATOM 1344 O O . LYS A 1 166 ? 3.84 27.656 21.703 1 92.69 166 LYS A O 1
ATOM 1349 N N . LEU A 1 167 ? 4.262 25.516 21.953 1 90.69 167 LEU A N 1
ATOM 1350 C CA . LEU A 1 167 ? 5.297 25.766 22.953 1 90.69 167 LEU A CA 1
ATOM 1351 C C . LEU A 1 167 ? 6.422 26.609 22.375 1 90.69 167 LEU A C 1
ATOM 1353 O O . LEU A 1 167 ? 7.02 27.422 23.094 1 90.69 167 LEU A O 1
ATOM 1357 N N . ALA A 1 168 ? 6.621 26.406 21.156 1 92.75 168 ALA A N 1
ATOM 1358 C CA . ALA A 1 168 ? 7.695 27.125 20.484 1 92.75 168 ALA A CA 1
ATOM 1359 C C . ALA A 1 168 ? 7.184 28.438 19.875 1 92.75 168 ALA A C 1
ATOM 1361 O O . ALA A 1 168 ? 7.922 29.141 19.188 1 92.75 168 ALA A O 1
ATOM 1362 N N . GLU A 1 169 ? 5.918 28.781 20.062 1 93.81 169 GLU A N 1
ATOM 1363 C CA . GLU A 1 169 ? 5.273 30 19.562 1 93.81 169 GLU A CA 1
ATOM 1364 C C . GLU A 1 169 ? 5.293 30.062 18.047 1 93.81 169 GLU A C 1
ATOM 1366 O O . GLU A 1 169 ? 5.645 31.094 17.469 1 93.81 169 GLU A O 1
ATOM 1371 N N . ARG A 1 170 ? 5.066 28.891 17.438 1 94 170 ARG A N 1
ATOM 1372 C CA . ARG A 1 170 ? 4.938 28.766 15.992 1 94 170 ARG A CA 1
ATOM 1373 C C . ARG A 1 170 ? 3.479 28.594 15.586 1 94 170 ARG A C 1
ATOM 1375 O O . ARG A 1 170 ? 2.619 28.344 16.438 1 94 170 ARG A O 1
ATOM 1382 N N . ASP A 1 171 ? 3.229 28.828 14.258 1 92.44 171 ASP A N 1
ATOM 1383 C CA . ASP A 1 171 ? 1.918 28.469 13.727 1 92.44 171 ASP A CA 1
ATOM 1384 C C . ASP A 1 171 ? 1.615 26.984 13.969 1 92.44 171 ASP A C 1
ATOM 1386 O O . ASP A 1 171 ? 2.359 26.109 13.523 1 92.44 171 ASP A O 1
ATOM 1390 N N . ALA A 1 172 ? 0.47 26.688 14.594 1 95.88 172 ALA A N 1
ATOM 1391 C CA . ALA A 1 172 ? 0.213 25.312 15.047 1 95.88 172 ALA A CA 1
ATOM 1392 C C . ALA A 1 172 ? -0.933 24.688 14.266 1 95.88 172 ALA A C 1
ATOM 1394 O O . ALA A 1 172 ? -1.43 23.609 14.641 1 95.88 172 ALA A O 1
ATOM 1395 N N . VAL A 1 173 ? -1.389 25.344 13.188 1 95.12 173 VAL A N 1
ATOM 1396 C CA . VAL A 1 173 ? -2.457 24.797 12.352 1 95.12 173 VAL A CA 1
ATOM 1397 C C . VAL A 1 173 ? -1.995 23.5 11.703 1 95.12 173 VAL A C 1
ATOM 1399 O O . VAL A 1 173 ? -0.867 23.406 11.211 1 95.12 173 VAL A O 1
ATOM 1402 N N . ILE A 1 174 ? -2.82 22.5 11.68 1 96.75 174 ILE A N 1
ATOM 1403 C CA . ILE A 1 174 ? -2.451 21.25 11.047 1 96.75 174 ILE A CA 1
ATOM 1404 C C . ILE A 1 174 ? -3.709 20.5 10.617 1 96.75 174 ILE A C 1
ATOM 1406 O O . ILE A 1 174 ? -4.754 20.609 11.258 1 96.75 174 ILE A O 1
ATOM 1410 N N . TYR A 1 175 ? -3.596 19.75 9.562 1 96.62 175 TYR A N 1
ATOM 1411 C CA . TYR A 1 175 ? -4.652 18.891 9.023 1 96.62 175 TYR A CA 1
ATOM 1412 C C . TYR A 1 175 ? -4.297 17.422 9.18 1 96.62 175 TYR A C 1
ATOM 1414 O O . TYR A 1 175 ? -3.119 17.062 9.234 1 96.62 175 TYR A O 1
ATOM 1422 N N . GLY A 1 176 ? -5.27 16.641 9.266 1 97.5 176 GLY A N 1
ATOM 1423 C CA . GLY A 1 176 ? -5.082 15.195 9.336 1 97.5 176 GLY A CA 1
ATOM 1424 C C . GLY A 1 176 ? -6.148 14.422 8.578 1 97.5 176 GLY A C 1
ATOM 1425 O O . GLY A 1 176 ? -7.285 14.883 8.461 1 97.5 176 GLY A O 1
ATOM 1426 N N . VAL A 1 177 ? -5.758 13.297 8.125 1 97.25 177 VAL A N 1
ATOM 1427 C CA . VAL A 1 177 ? -6.676 12.383 7.461 1 97.25 177 VAL A CA 1
ATOM 1428 C C . VAL A 1 177 ? -6.473 10.969 7.988 1 97.25 177 VAL A C 1
ATOM 1430 O O . VAL A 1 177 ? -5.336 10.516 8.156 1 97.25 177 VAL A O 1
ATOM 1433 N N . ILE A 1 178 ? -7.547 10.312 8.328 1 95.94 178 ILE A N 1
ATOM 1434 C CA . ILE A 1 178 ? -7.516 8.875 8.578 1 95.94 178 ILE A CA 1
ATOM 1435 C C . ILE A 1 178 ? -8.531 8.18 7.68 1 95.94 178 ILE A C 1
ATOM 1437 O O . ILE A 1 178 ? -9.664 8.641 7.535 1 95.94 178 ILE A O 1
ATOM 1441 N N . THR A 1 179 ? -8.07 7.098 6.988 1 94.81 179 THR A N 1
ATOM 1442 C CA . THR A 1 179 ? -8.922 6.555 5.938 1 94.81 179 THR A CA 1
ATOM 1443 C C . THR A 1 179 ? -8.594 5.09 5.672 1 94.81 179 THR A C 1
ATOM 1445 O O . THR A 1 179 ? -7.484 4.637 5.957 1 94.81 179 THR A O 1
ATOM 1448 N N . ASP A 1 180 ? -9.547 4.391 5.242 1 88.69 180 ASP A N 1
ATOM 1449 C CA . ASP A 1 180 ? -9.352 3.045 4.711 1 88.69 180 ASP A CA 1
ATOM 1450 C C . ASP A 1 180 ? -9.453 3.039 3.186 1 88.69 180 ASP A C 1
ATOM 1452 O O . ASP A 1 180 ? -9.445 1.977 2.562 1 88.69 180 ASP A O 1
ATOM 1456 N N . GLY A 1 181 ? -9.562 4.219 2.66 1 90.31 181 GLY A N 1
ATOM 1457 C CA . GLY A 1 181 ? -9.758 4.336 1.225 1 90.31 181 GLY A CA 1
ATOM 1458 C C . GLY A 1 181 ? -11.211 4.523 0.831 1 90.31 181 GLY A C 1
ATOM 1459 O O . GLY A 1 181 ? -11.508 5.008 -0.264 1 90.31 181 GLY A O 1
ATOM 1460 N N . SER A 1 182 ? -12.133 4.105 1.607 1 89.88 182 SER A N 1
ATOM 1461 C CA . SER A 1 182 ? -13.562 4.258 1.356 1 89.88 182 SER A CA 1
ATOM 1462 C C . SER A 1 182 ? -14.148 5.383 2.199 1 89.88 182 SER A C 1
ATOM 1464 O O . SER A 1 182 ? -14.914 6.211 1.692 1 89.88 182 SER A O 1
ATOM 1466 N N . LYS A 1 183 ? -13.812 5.309 3.43 1 93.19 183 LYS A N 1
ATOM 1467 C CA . LYS A 1 183 ? -14.211 6.371 4.344 1 93.19 183 LYS A CA 1
ATOM 1468 C C . LYS A 1 183 ? -13.031 7.281 4.684 1 93.19 183 LYS A C 1
ATOM 1470 O O . LYS A 1 183 ? -11.93 6.801 4.934 1 93.19 183 LYS A O 1
ATOM 1475 N N . TRP A 1 184 ? -13.312 8.539 4.582 1 95.25 184 TRP A N 1
ATOM 1476 C CA . TRP A 1 184 ? -12.266 9.531 4.812 1 95.25 184 TRP A CA 1
ATOM 1477 C C . TRP A 1 184 ? -12.656 10.484 5.934 1 95.25 184 TRP A C 1
ATOM 1479 O O . TRP A 1 184 ? -13.656 11.203 5.828 1 95.25 184 TRP A O 1
ATOM 1489 N N . VAL A 1 185 ? -11.883 10.477 6.965 1 96.38 185 VAL A N 1
ATOM 1490 C CA . VAL A 1 185 ? -12.086 11.406 8.07 1 96.38 185 VAL A CA 1
ATOM 1491 C C . VAL A 1 185 ? -11.023 12.508 8.023 1 96.38 185 VAL A C 1
ATOM 1493 O O . VAL A 1 185 ? -9.82 12.227 8.109 1 96.38 185 VAL A O 1
ATOM 1496 N N . PHE A 1 186 ? -11.492 13.703 7.875 1 96.06 186 PHE A N 1
ATOM 1497 C CA . PHE A 1 186 ? -10.617 14.867 7.914 1 96.06 186 PHE A CA 1
ATOM 1498 C C . PHE A 1 186 ? -10.719 15.578 9.258 1 96.06 186 PHE A C 1
ATOM 1500 O O . PHE A 1 186 ? -11.82 15.781 9.773 1 96.06 186 PHE A O 1
ATOM 1507 N N . ILE A 1 187 ? -9.594 15.906 9.781 1 96 187 ILE A N 1
ATOM 1508 C CA . ILE A 1 187 ? -9.555 16.719 10.984 1 96 187 ILE A CA 1
ATOM 1509 C C . ILE A 1 187 ? -8.695 17.953 10.75 1 96 187 ILE A C 1
ATOM 1511 O O . ILE A 1 187 ? -7.625 17.875 10.141 1 96 187 ILE A O 1
ATOM 1515 N N . HIS A 1 188 ? -9.234 19.078 11.133 1 95.38 188 HIS A N 1
ATOM 1516 C CA . HIS A 1 188 ? -8.523 20.344 11.094 1 95.38 188 HIS A CA 1
ATOM 1517 C C . HIS A 1 188 ? -8.344 20.922 12.492 1 95.38 188 HIS A C 1
ATOM 1519 O O . HIS A 1 188 ? -9.32 21.125 13.219 1 95.38 188 HIS A O 1
ATOM 1525 N N . LEU A 1 189 ? -7.156 21.078 12.883 1 95.62 189 LEU A N 1
ATOM 1526 C CA . LEU A 1 189 ? -6.82 21.672 14.172 1 95.62 189 LEU A CA 1
ATOM 1527 C C . LEU A 1 189 ? -6.285 23.094 13.984 1 95.62 189 LEU A C 1
ATOM 1529 O O . LEU A 1 189 ? -5.27 23.297 13.32 1 95.62 189 LEU A O 1
ATOM 1533 N N . THR A 1 190 ? -6.906 24.062 14.609 1 94 190 THR A N 1
ATOM 1534 C CA . THR A 1 190 ? -6.559 25.469 14.438 1 94 190 THR A CA 1
ATOM 1535 C C . THR A 1 190 ? -5.504 25.891 15.453 1 94 190 THR A C 1
ATOM 1537 O O . THR A 1 190 ? -5.199 25.141 16.391 1 94 190 THR A O 1
ATOM 1540 N N . ASN A 1 191 ? -5.047 27.078 15.242 1 94.06 191 ASN A N 1
ATOM 1541 C CA . ASN A 1 191 ? -4.066 27.656 16.156 1 94.06 191 ASN A CA 1
ATOM 1542 C C . ASN A 1 191 ? -4.656 27.859 17.547 1 94.06 191 ASN A C 1
ATOM 1544 O O . ASN A 1 191 ? -3.926 27.875 18.547 1 94.06 191 ASN A O 1
ATOM 1548 N N . GLN A 1 192 ? -5.938 28.016 17.641 1 93.94 192 GLN A N 1
ATOM 1549 C CA . GLN A 1 192 ? -6.621 28.281 18.906 1 93.94 192 GLN A CA 1
ATOM 1550 C C . GLN A 1 192 ? -7 26.984 19.609 1 93.94 192 GLN A C 1
ATOM 1552 O O . GLN A 1 192 ? -7.805 26.984 20.547 1 93.94 192 GLN A O 1
ATOM 1557 N N . SER A 1 193 ? -6.484 25.828 19.062 1 95.19 193 SER A N 1
ATOM 1558 C CA . SER A 1 193 ? -6.715 24.516 19.656 1 95.19 193 SER A CA 1
ATOM 1559 C C . SER A 1 193 ? -8.172 24.094 19.531 1 95.19 193 SER A C 1
ATOM 1561 O O . SER A 1 193 ? -8.734 23.484 20.453 1 95.19 193 SER A O 1
ATOM 1563 N N . ARG A 1 194 ? -8.711 24.562 18.469 1 94.62 194 ARG A N 1
ATOM 1564 C CA . ARG A 1 194 ? -10.039 24.094 18.078 1 94.62 194 ARG A CA 1
ATOM 1565 C C . ARG A 1 194 ? -9.961 23.125 16.906 1 94.62 194 ARG A C 1
ATOM 1567 O O . ARG A 1 194 ? -9.125 23.297 16.016 1 94.62 194 ARG A O 1
ATOM 1574 N N . TYR A 1 195 ? -10.859 22.156 16.953 1 93.75 195 TYR A N 1
ATOM 1575 C CA . TYR A 1 195 ? -10.781 21.188 15.859 1 93.75 195 TYR A CA 1
ATOM 1576 C C . TYR A 1 195 ? -12.148 20.984 15.219 1 93.75 195 TYR A C 1
ATOM 1578 O O . TYR A 1 195 ? -13.18 21.156 15.867 1 93.75 195 TYR A O 1
ATOM 1586 N N . THR A 1 196 ? -12.117 20.703 13.961 1 93.19 196 THR A N 1
ATOM 1587 C CA . THR A 1 196 ? -13.281 20.328 13.18 1 93.19 196 THR A CA 1
ATOM 1588 C C . THR A 1 196 ? -13.078 18.969 12.523 1 93.19 196 THR A C 1
ATOM 1590 O O . THR A 1 196 ? -11.961 18.625 12.125 1 93.19 196 THR A O 1
ATOM 1593 N N . ILE A 1 197 ? -14.164 18.203 12.43 1 93.62 197 ILE A N 1
ATOM 1594 C CA . ILE A 1 197 ? -14.125 16.875 11.828 1 93.62 197 ILE A CA 1
ATOM 1595 C C . ILE A 1 197 ? -15.125 16.797 10.68 1 93.62 197 ILE A C 1
ATOM 1597 O O . ILE A 1 197 ? -16.266 17.281 10.797 1 93.62 197 ILE A O 1
ATOM 1601 N N . LYS A 1 198 ? -14.68 16.281 9.625 1 92.75 198 LYS A N 1
ATOM 1602 C CA . LYS A 1 198 ? -15.555 15.969 8.5 1 92.75 198 LYS A CA 1
ATOM 1603 C C . LYS A 1 198 ? -15.336 14.539 8.023 1 92.75 198 LYS A C 1
ATOM 1605 O O . LYS A 1 198 ? -14.203 14.055 7.977 1 92.75 198 LYS A O 1
ATOM 1610 N N . VAL A 1 199 ? -16.406 13.961 7.727 1 94.06 199 VAL A N 1
ATOM 1611 C CA . VAL A 1 199 ? -16.344 12.594 7.234 1 94.06 199 VAL A CA 1
ATOM 1612 C C . VAL A 1 199 ? -16.969 12.516 5.836 1 94.06 199 VAL A C 1
ATOM 1614 O O . VAL A 1 199 ? -18.062 13.031 5.605 1 94.06 199 VAL A O 1
ATOM 1617 N N . PHE A 1 200 ? -16.203 11.961 4.93 1 93.12 200 PHE A N 1
ATOM 1618 C CA . PHE A 1 200 ? -16.672 11.789 3.559 1 93.12 200 PHE A CA 1
ATOM 1619 C C . PHE A 1 200 ? -16.609 10.32 3.148 1 93.12 200 PHE A C 1
ATOM 1621 O O . PHE A 1 200 ? -15.742 9.578 3.607 1 93.12 200 PHE A O 1
ATOM 1628 N N . ALA A 1 201 ? -17.531 9.93 2.334 1 92.75 201 ALA A N 1
ATOM 1629 C CA . ALA A 1 201 ? -17.516 8.617 1.7 1 92.75 201 ALA A CA 1
ATOM 1630 C C . ALA A 1 201 ? -17.016 8.711 0.259 1 92.75 201 ALA A C 1
ATOM 1632 O O . ALA A 1 201 ? -17.484 9.547 -0.512 1 92.75 201 ALA A O 1
ATOM 1633 N N . TRP A 1 202 ? -16.094 7.84 -0.074 1 90.25 202 TRP A N 1
ATOM 1634 C CA . TRP A 1 202 ? -15.469 7.883 -1.396 1 90.25 202 TRP A CA 1
ATOM 1635 C C . TRP A 1 202 ? -16.516 7.73 -2.492 1 90.25 202 TRP A C 1
ATOM 1637 O O . TRP A 1 202 ? -16.484 8.445 -3.498 1 90.25 202 TRP A O 1
ATOM 1647 N N . ASP A 1 203 ? -17.438 6.883 -2.424 1 85.81 203 ASP A N 1
ATOM 1648 C CA . ASP A 1 203 ? -18.391 6.508 -3.467 1 85.81 203 ASP A CA 1
ATOM 1649 C C . ASP A 1 203 ? -19.266 7.695 -3.859 1 85.81 203 ASP A C 1
ATOM 1651 O O . ASP A 1 203 ? -19.594 7.867 -5.035 1 85.81 203 ASP A O 1
ATOM 1655 N N . ASN A 1 204 ? -19.516 8.508 -2.877 1 88.5 204 ASN A N 1
ATOM 1656 C CA . ASN A 1 204 ? -20.5 9.555 -3.15 1 88.5 204 ASN A CA 1
ATOM 1657 C C . ASN A 1 204 ? -19.875 10.945 -3.084 1 88.5 204 ASN A C 1
ATOM 1659 O O . ASN A 1 204 ? -20.453 11.914 -3.559 1 88.5 204 ASN A O 1
ATOM 1663 N N . GLU A 1 205 ? -18.719 11.016 -2.521 1 90.38 205 GLU A N 1
ATOM 1664 C CA . GLU A 1 205 ? -18.156 12.344 -2.256 1 90.38 205 GLU A CA 1
ATOM 1665 C C . GLU A 1 205 ? -16.703 12.43 -2.686 1 90.38 205 GLU A C 1
ATOM 1667 O O . GLU A 1 205 ? -15.891 13.102 -2.039 1 90.38 205 GLU A O 1
ATOM 1672 N N . ARG A 1 206 ? -16.375 11.727 -3.693 1 88.56 206 ARG A N 1
ATOM 1673 C CA . ARG A 1 206 ? -15.008 11.656 -4.191 1 88.56 206 ARG A CA 1
ATOM 1674 C C . ARG A 1 206 ? -14.469 13.055 -4.496 1 88.56 206 ARG A C 1
ATOM 1676 O O . ARG A 1 206 ? -13.336 13.375 -4.125 1 88.56 206 ARG A O 1
ATOM 1683 N N . ASP A 1 207 ? -15.234 13.852 -5.164 1 87.31 207 ASP A N 1
ATOM 1684 C CA . ASP A 1 207 ? -14.789 15.18 -5.57 1 87.31 207 ASP A CA 1
ATOM 1685 C C . ASP A 1 207 ? -14.484 16.047 -4.355 1 87.31 207 ASP A C 1
ATOM 1687 O O . ASP A 1 207 ? -13.555 16.859 -4.387 1 87.31 207 ASP A O 1
ATOM 1691 N N . GLN A 1 208 ? -15.266 15.898 -3.35 1 88.75 208 GLN A N 1
ATOM 1692 C CA . GLN A 1 208 ? -15.039 16.672 -2.127 1 88.75 208 GLN A CA 1
ATOM 1693 C C . GLN A 1 208 ? -13.734 16.234 -1.448 1 88.75 208 GLN A C 1
ATOM 1695 O O . GLN A 1 208 ? -12.992 17.078 -0.939 1 88.75 208 GLN A O 1
ATOM 1700 N N . ILE A 1 209 ? -13.516 14.969 -1.444 1 92.38 209 ILE A N 1
ATOM 1701 C CA . ILE A 1 209 ? -12.289 14.43 -0.869 1 92.38 209 ILE A CA 1
ATOM 1702 C C . ILE A 1 209 ? -11.078 14.984 -1.622 1 92.38 209 ILE A C 1
ATOM 1704 O O . ILE A 1 209 ? -10.141 15.508 -1.01 1 92.38 209 ILE A O 1
ATOM 1708 N N . ILE A 1 210 ? -11.148 14.914 -2.898 1 91.62 210 ILE A N 1
ATOM 1709 C CA . ILE A 1 210 ? -10.062 15.383 -3.746 1 91.62 210 ILE A CA 1
ATOM 1710 C C . ILE A 1 210 ? -9.828 16.875 -3.518 1 91.62 210 ILE A C 1
ATOM 1712 O O . ILE A 1 210 ? -8.688 17.328 -3.371 1 91.62 210 ILE A O 1
ATOM 1716 N N . GLY A 1 211 ? -10.891 17.578 -3.492 1 89.44 211 GLY A N 1
ATOM 1717 C CA . GLY A 1 211 ? -10.797 19 -3.256 1 89.44 211 GLY A CA 1
ATOM 1718 C C . GLY A 1 211 ? -10.141 19.344 -1.932 1 89.44 211 GLY A C 1
ATOM 1719 O O . GLY A 1 211 ? -9.312 20.266 -1.861 1 89.44 211 GLY A O 1
ATOM 1720 N N . GLN A 1 212 ? -10.539 18.656 -0.897 1 91.38 212 GLN A N 1
ATOM 1721 C CA . GLN A 1 212 ? -9.953 18.891 0.415 1 91.38 212 GLN A CA 1
ATOM 1722 C C . GLN A 1 212 ? -8.445 18.641 0.395 1 91.38 212 GLN A C 1
ATOM 1724 O O . GLN A 1 212 ? -7.664 19.453 0.896 1 91.38 212 GLN A O 1
ATOM 1729 N N . VAL A 1 213 ? -8.062 17.562 -0.15 1 93.44 213 VAL A N 1
ATOM 1730 C CA . VAL A 1 213 ? -6.648 17.188 -0.194 1 93.44 213 VAL A CA 1
ATOM 1731 C C . VAL A 1 213 ? -5.875 18.219 -1.023 1 93.44 213 VAL A C 1
ATOM 1733 O O . VAL A 1 213 ? -4.793 18.656 -0.626 1 93.44 213 VAL A O 1
ATOM 1736 N N . GLN A 1 214 ? -6.387 18.578 -2.113 1 90.94 214 GLN A N 1
ATOM 1737 C CA . GLN A 1 214 ? -5.746 19.578 -2.965 1 90.94 214 GLN A CA 1
ATOM 1738 C C . GLN A 1 214 ? -5.551 20.891 -2.219 1 90.94 214 GLN A C 1
ATOM 1740 O O . GLN A 1 214 ? -4.488 21.516 -2.307 1 90.94 214 GLN A O 1
ATOM 1745 N N . ASN A 1 215 ? -6.574 21.297 -1.605 1 90.19 215 ASN A N 1
ATOM 1746 C CA . ASN A 1 215 ? -6.492 22.531 -0.839 1 90.19 215 ASN A CA 1
ATOM 1747 C C . ASN A 1 215 ? -5.379 22.469 0.202 1 90.19 215 ASN A C 1
ATOM 1749 O O . ASN A 1 215 ? -4.652 23.453 0.396 1 90.19 215 ASN A O 1
ATOM 1753 N N . ILE A 1 216 ? -5.305 21.406 0.86 1 93.12 216 ILE A N 1
ATOM 1754 C CA . ILE A 1 216 ? -4.289 21.234 1.896 1 93.12 216 ILE A CA 1
ATOM 1755 C C . ILE A 1 216 ? -2.9 21.266 1.265 1 93.12 216 ILE A C 1
ATOM 1757 O O . ILE A 1 216 ? -1.984 21.906 1.794 1 93.12 216 ILE A O 1
ATOM 1761 N N . ILE A 1 217 ? -2.746 20.609 0.207 1 91.75 217 ILE A N 1
ATOM 1762 C CA . ILE A 1 217 ? -1.463 20.594 -0.488 1 91.75 217 ILE A CA 1
ATOM 1763 C C . ILE A 1 217 ? -1.118 21.984 -0.986 1 91.75 217 ILE A C 1
ATOM 1765 O O . ILE A 1 217 ? 0.028 22.422 -0.875 1 91.75 217 ILE A O 1
ATOM 1769 N N . ASP A 1 218 ? -2.076 22.688 -1.554 1 88.56 218 ASP A N 1
ATOM 1770 C CA . ASP A 1 218 ? -1.854 24.062 -1.982 1 88.56 218 ASP A CA 1
ATOM 1771 C C . ASP A 1 218 ? -1.365 24.922 -0.822 1 88.56 218 ASP A C 1
ATOM 1773 O O . ASP A 1 218 ? -0.483 25.766 -0.998 1 88.56 218 ASP A O 1
ATOM 1777 N N . ARG A 1 219 ? -1.994 24.719 0.236 1 91.25 219 ARG A N 1
ATOM 1778 C CA . ARG A 1 219 ? -1.582 25.469 1.423 1 91.25 219 ARG A CA 1
ATOM 1779 C C . ARG A 1 219 ? -0.147 25.125 1.812 1 91.25 219 ARG A C 1
ATOM 1781 O O . ARG A 1 219 ? 0.618 26 2.217 1 91.25 219 ARG A O 1
ATOM 1788 N N . ALA A 1 220 ? 0.162 23.859 1.758 1 92.19 220 ALA A N 1
ATOM 1789 C CA . ALA A 1 220 ? 1.531 23.438 2.053 1 92.19 220 ALA A CA 1
ATOM 1790 C C . ALA A 1 220 ? 2.527 24.141 1.132 1 92.19 220 ALA A C 1
ATOM 1792 O O . ALA A 1 220 ? 3.6 24.562 1.571 1 92.19 220 ALA A O 1
ATOM 1793 N N . VAL A 1 221 ? 2.203 24.25 -0.061 1 87.88 221 VAL A N 1
ATOM 1794 C CA . VAL A 1 221 ? 3.061 24.906 -1.038 1 87.88 221 VAL A CA 1
ATOM 1795 C C . VAL A 1 221 ? 3.199 26.391 -0.683 1 87.88 221 VAL A C 1
ATOM 1797 O O . VAL A 1 221 ? 4.293 26.953 -0.756 1 87.88 221 VAL A O 1
ATOM 1800 N N . ALA A 1 222 ? 2.104 26.984 -0.371 1 88.56 222 ALA A N 1
ATOM 1801 C CA . ALA A 1 222 ? 2.131 28.391 0.036 1 88.56 222 ALA A CA 1
ATOM 1802 C C . ALA A 1 222 ? 3.031 28.594 1.252 1 88.56 222 ALA A C 1
ATOM 1804 O O . ALA A 1 222 ? 3.791 29.562 1.315 1 88.56 222 ALA A O 1
ATOM 1805 N N . LEU A 1 223 ? 2.91 27.703 2.213 1 90.69 223 LEU A N 1
ATOM 1806 C CA . LEU A 1 223 ? 3.742 27.781 3.408 1 90.69 223 LEU A CA 1
ATOM 1807 C C . LEU A 1 223 ? 5.215 27.594 3.057 1 90.69 223 LEU A C 1
ATOM 1809 O O . LEU A 1 223 ? 6.078 28.266 3.631 1 90.69 223 LEU A O 1
ATOM 1813 N N . TYR A 1 224 ? 5.453 26.719 2.24 1 88.44 224 TYR A N 1
ATOM 1814 C CA . TYR A 1 224 ? 6.816 26.484 1.777 1 88.44 224 TYR A CA 1
ATOM 1815 C C . TYR A 1 224 ? 7.43 27.75 1.198 1 88.44 224 TYR A C 1
ATOM 1817 O O . TYR A 1 224 ? 8.578 28.094 1.498 1 88.44 224 TYR A O 1
ATOM 1825 N N . ARG A 1 225 ? 6.707 28.406 0.393 1 84.19 225 ARG A N 1
ATOM 1826 C CA . ARG A 1 225 ? 7.172 29.656 -0.209 1 84.19 225 ARG A CA 1
ATOM 1827 C C . ARG A 1 225 ? 7.5 30.688 0.861 1 84.19 225 ARG A C 1
ATOM 1829 O O . ARG A 1 225 ? 8.461 31.453 0.72 1 84.19 225 ARG A O 1
ATOM 1836 N N . LYS A 1 226 ? 6.711 30.641 1.822 1 85.12 226 LYS A N 1
ATOM 1837 C CA . LYS A 1 226 ? 6.91 31.594 2.912 1 85.12 226 LYS A CA 1
ATOM 1838 C C . LYS A 1 226 ? 8.203 31.297 3.666 1 85.12 226 LYS A C 1
ATOM 1840 O O . LYS A 1 226 ? 8.914 32.219 4.062 1 85.12 226 LYS A O 1
ATOM 1845 N N . ILE A 1 227 ? 8.531 30.078 3.867 1 85.06 227 ILE A N 1
ATOM 1846 C CA . ILE A 1 227 ? 9.688 29.75 4.699 1 85.06 227 ILE A CA 1
ATOM 1847 C C . ILE A 1 227 ? 10.961 29.812 3.857 1 85.06 227 ILE A C 1
ATOM 1849 O O . ILE A 1 227 ? 12.062 29.938 4.398 1 85.06 227 ILE A O 1
ATOM 1853 N N . MET A 1 228 ? 10.859 29.625 2.623 1 77.69 228 MET A N 1
ATOM 1854 C CA . MET A 1 228 ? 12.031 29.703 1.76 1 77.69 228 MET A CA 1
ATOM 1855 C C . MET A 1 228 ? 12.664 31.094 1.819 1 77.69 228 MET A C 1
ATOM 1857 O O . MET A 1 228 ? 13.844 31.25 1.507 1 77.69 228 MET A O 1
ATOM 1861 N N . SER A 1 229 ? 11.891 32.031 2.203 1 78.56 229 SER A N 1
ATOM 1862 C CA . SER A 1 229 ? 12.391 33.406 2.291 1 78.56 229 SER A CA 1
ATOM 1863 C C . SER A 1 229 ? 13.164 33.625 3.588 1 78.56 229 SER A C 1
ATOM 1865 O O . SER A 1 229 ? 13.844 34.625 3.748 1 78.56 229 SER A O 1
ATOM 1867 N N . ARG A 1 230 ? 13.086 32.594 4.402 1 83.12 230 ARG A N 1
ATOM 1868 C CA . ARG A 1 230 ? 13.773 32.75 5.684 1 83.12 230 ARG A CA 1
ATOM 1869 C C . ARG A 1 230 ? 15.266 32.5 5.535 1 83.12 230 ARG A C 1
ATOM 1871 O O . ARG A 1 230 ? 15.695 31.656 4.754 1 83.12 230 ARG A O 1
ATOM 1878 N N . SER A 1 231 ? 16.031 33.344 6.133 1 78.31 231 SER A N 1
ATOM 1879 C CA . SER A 1 231 ? 17.484 33.188 6.086 1 78.31 231 SER A CA 1
ATOM 1880 C C . SER A 1 231 ? 17.969 32.156 7.094 1 78.31 231 SER A C 1
ATOM 1882 O O . SER A 1 231 ? 19.016 31.547 6.902 1 78.31 231 SER A O 1
ATOM 1884 N N . SER A 1 232 ? 17.25 32.062 8.219 1 81.62 232 SER A N 1
ATOM 1885 C CA . SER A 1 232 ? 17.625 31.094 9.258 1 81.62 232 SER A CA 1
ATOM 1886 C C . SER A 1 232 ? 16.391 30.547 9.969 1 81.62 232 SER A C 1
ATOM 1888 O O . SER A 1 232 ? 15.305 31.109 9.875 1 81.62 232 SER A O 1
ATOM 1890 N N . LEU A 1 233 ? 16.641 29.5 10.633 1 85.81 233 LEU A N 1
ATOM 1891 C CA . LEU A 1 233 ? 15.562 28.938 11.438 1 85.81 233 LEU A CA 1
ATOM 1892 C C . LEU A 1 233 ? 15.305 29.812 12.664 1 85.81 233 LEU A C 1
ATOM 1894 O O . LEU A 1 233 ? 16.234 30.328 13.273 1 85.81 233 LEU A O 1
ATOM 1898 N N . PRO A 1 234 ? 14.055 29.938 12.938 1 84.38 234 PRO A N 1
ATOM 1899 C CA . PRO A 1 234 ? 13.75 30.656 14.172 1 84.38 234 PRO A CA 1
ATOM 1900 C C . PRO A 1 234 ? 14.312 29.969 15.414 1 84.38 234 PRO A C 1
ATOM 1902 O O . PRO A 1 234 ? 14.336 28.734 15.484 1 84.38 234 PRO A O 1
ATOM 1905 N N . LYS A 1 235 ? 14.898 30.719 16.328 1 87.56 235 LYS A N 1
ATOM 1906 C CA . LYS A 1 235 ? 15.438 30.188 17.578 1 87.56 235 LYS A CA 1
ATOM 1907 C C . LYS A 1 235 ? 14.594 30.625 18.766 1 87.56 235 LYS A C 1
ATOM 1909 O O . LYS A 1 235 ? 14.094 31.75 18.812 1 87.56 235 LYS A O 1
ATOM 1914 N N . PRO A 1 236 ? 14.461 29.828 19.781 1 90.75 236 PRO A N 1
ATOM 1915 C CA . PRO A 1 236 ? 14.852 28.422 19.781 1 90.75 236 PRO A CA 1
ATOM 1916 C C . PRO A 1 236 ? 14.031 27.594 18.797 1 90.75 236 PRO A C 1
ATOM 1918 O O . PRO A 1 236 ? 12.898 27.938 18.484 1 90.75 236 PRO A O 1
ATOM 1921 N N . THR A 1 237 ? 14.594 26.547 18.359 1 91 237 THR A N 1
ATOM 1922 C CA . THR A 1 237 ? 13.906 25.688 17.406 1 91 237 THR A CA 1
ATOM 1923 C C . THR A 1 237 ? 12.836 24.859 18.109 1 91 237 THR A C 1
ATOM 1925 O O . THR A 1 237 ? 12.867 24.688 19.328 1 91 237 THR A O 1
ATOM 1928 N N . VAL A 1 238 ? 11.922 24.422 17.344 1 92 238 VAL A N 1
ATOM 1929 C CA . VAL A 1 238 ? 10.883 23.547 17.875 1 92 238 VAL A CA 1
ATOM 1930 C C . VAL A 1 238 ? 11.523 22.297 18.5 1 92 238 VAL A C 1
ATOM 1932 O O . VAL A 1 238 ? 11.094 21.844 19.562 1 92 238 VAL A O 1
ATOM 1935 N N . HIS A 1 239 ? 12.5 21.812 17.875 1 90.62 239 HIS A N 1
ATOM 1936 C CA . HIS A 1 239 ? 13.195 20.625 18.359 1 90.62 239 HIS A CA 1
ATOM 1937 C C . HIS A 1 239 ? 13.828 20.891 19.719 1 90.62 239 HIS A C 1
ATOM 1939 O O . HIS A 1 239 ? 13.766 20.031 20.609 1 90.62 239 HIS A O 1
ATOM 1945 N N . GLN A 1 240 ? 14.391 21.969 19.844 1 88.44 240 GLN A N 1
ATOM 1946 C CA . GLN A 1 240 ? 15.039 22.312 21.094 1 88.44 240 GLN A CA 1
ATOM 1947 C C . GLN A 1 240 ? 14.031 22.453 22.234 1 88.44 240 GLN A C 1
ATOM 1949 O O . GLN A 1 240 ? 14.305 22.062 23.359 1 88.44 240 GLN A O 1
ATOM 1954 N N . ILE A 1 241 ? 12.93 22.922 21.875 1 88.56 241 ILE A N 1
ATOM 1955 C CA . ILE A 1 241 ? 11.922 23.219 22.891 1 88.56 241 ILE A CA 1
ATOM 1956 C C . ILE A 1 241 ? 11.133 21.953 23.219 1 88.56 241 ILE A C 1
ATOM 1958 O O . ILE A 1 241 ? 10.93 21.625 24.391 1 88.56 241 ILE A O 1
ATOM 1962 N N . SER A 1 242 ? 10.695 21.25 22.234 1 86.31 242 SER A N 1
ATOM 1963 C CA . SER A 1 242 ? 9.758 20.141 22.438 1 86.31 242 SER A CA 1
ATOM 1964 C C . SER A 1 242 ? 10.5 18.812 22.578 1 86.31 242 SER A C 1
ATOM 1966 O O . SER A 1 242 ? 9.922 17.812 23.016 1 86.31 242 SER A O 1
ATOM 1968 N N . ARG A 1 243 ? 11.703 18.703 22.219 1 85.44 243 ARG A N 1
ATOM 1969 C CA . ARG A 1 243 ? 12.484 17.469 22.203 1 85.44 243 ARG A CA 1
ATOM 1970 C C . ARG A 1 243 ? 11.781 16.391 21.391 1 85.44 243 ARG A C 1
ATOM 1972 O O . ARG A 1 243 ? 11.695 15.234 21.828 1 85.44 243 ARG A O 1
ATOM 1979 N N . CYS A 1 244 ? 11.227 16.875 20.359 1 85.94 244 CYS A N 1
ATOM 1980 C CA . CYS A 1 244 ? 10.492 15.938 19.516 1 85.94 244 CYS A CA 1
ATOM 1981 C C . CYS A 1 244 ? 11.43 14.93 18.859 1 85.94 244 CYS A C 1
ATOM 1983 O O . CYS A 1 244 ? 12.594 15.25 18.578 1 85.94 244 CYS A O 1
ATOM 1985 N N . ARG A 1 245 ? 10.945 13.695 18.734 1 86.19 245 ARG A N 1
ATOM 1986 C CA . ARG A 1 245 ? 11.664 12.625 18.062 1 86.19 245 ARG A CA 1
ATOM 1987 C C . ARG A 1 245 ? 10.836 12.062 16.906 1 86.19 245 ARG A C 1
ATOM 1989 O O . ARG A 1 245 ? 9.641 11.797 17.062 1 86.19 245 ARG A O 1
ATOM 1996 N N . ILE A 1 246 ? 11.484 12.031 15.789 1 87.81 246 ILE A N 1
ATOM 1997 C CA . ILE A 1 246 ? 10.852 11.438 14.617 1 87.81 246 ILE A CA 1
ATOM 1998 C C . ILE A 1 246 ? 11.531 10.109 14.281 1 87.81 246 ILE A C 1
ATOM 2000 O O . ILE A 1 246 ? 12.742 10.07 14.039 1 87.81 246 ILE A O 1
ATOM 2004 N N . ARG A 1 247 ? 10.758 9.062 14.25 1 83.81 247 ARG A N 1
ATOM 2005 C CA . ARG A 1 247 ? 11.281 7.738 13.953 1 83.81 247 ARG A CA 1
ATOM 2006 C C . ARG A 1 247 ? 10.711 7.207 12.641 1 83.81 247 ARG A C 1
ATOM 2008 O O . ARG A 1 247 ? 9.523 7.383 12.359 1 83.81 247 ARG A O 1
ATOM 2015 N N . GLU A 1 248 ? 11.625 6.695 11.891 1 80.62 248 GLU A N 1
ATOM 2016 C CA . GLU A 1 248 ? 11.203 6.008 10.672 1 80.62 248 GLU A CA 1
ATOM 2017 C C . GLU A 1 248 ? 10.969 4.523 10.93 1 80.62 248 GLU A C 1
ATOM 2019 O O . GLU A 1 248 ? 11.773 3.865 11.586 1 80.62 248 GLU A O 1
ATOM 2024 N N . LEU A 1 249 ? 9.797 4.102 10.383 1 74.44 249 LEU A N 1
ATOM 2025 C CA . LEU A 1 249 ? 9.484 2.691 10.57 1 74.44 249 LEU A CA 1
ATOM 2026 C C . LEU A 1 249 ? 9.602 1.929 9.25 1 74.44 249 LEU A C 1
ATOM 2028 O O . LEU A 1 249 ? 9.297 2.471 8.188 1 74.44 249 LEU A O 1
ATOM 2032 N N . PRO A 1 250 ? 10.102 0.732 9.375 1 65.81 250 PRO A N 1
ATOM 2033 C CA . PRO A 1 250 ? 10.258 -0.077 8.164 1 65.81 250 PRO A CA 1
ATOM 2034 C C . PRO A 1 250 ? 8.922 -0.444 7.523 1 65.81 250 PRO A C 1
ATOM 2036 O O . PRO A 1 250 ? 7.875 -0.333 8.164 1 65.81 250 PRO A O 1
ATOM 2039 N N . ALA A 1 251 ? 9.031 -0.552 6.137 1 60.72 251 ALA A N 1
ATOM 2040 C CA . ALA A 1 251 ? 7.836 -0.988 5.426 1 60.72 251 ALA A CA 1
ATOM 2041 C C . ALA A 1 251 ? 7.262 -2.258 6.047 1 60.72 251 ALA A C 1
ATOM 2043 O O . ALA A 1 251 ? 7.996 -3.057 6.633 1 60.72 251 ALA A O 1
ATOM 2044 N N . SER A 1 252 ? 5.922 -2.221 6.285 1 52.62 252 SER A N 1
ATOM 2045 C CA . SER A 1 252 ? 5.289 -3.41 6.844 1 52.62 252 SER A CA 1
ATOM 2046 C C . SER A 1 252 ? 5.562 -4.641 5.984 1 52.62 252 SER A C 1
ATOM 2048 O O . SER A 1 252 ? 4.973 -4.801 4.914 1 52.62 252 SER A O 1
ATOM 2050 N N . CYS A 1 253 ? 6.812 -4.781 5.566 1 47.72 253 CYS A N 1
ATOM 2051 C CA . CYS A 1 253 ? 7.027 -6.066 4.91 1 47.72 253 CYS A CA 1
ATOM 2052 C C . CYS A 1 253 ? 6.879 -7.215 5.902 1 47.72 253 CYS A C 1
ATOM 2054 O O . CYS A 1 253 ? 7.137 -7.043 7.098 1 47.72 253 CYS A O 1
ATOM 2056 N N . ALA A 1 254 ? 5.82 -7.945 5.863 1 38.97 254 ALA A N 1
ATOM 2057 C CA . ALA A 1 254 ? 5.793 -9.125 6.719 1 38.97 254 ALA A CA 1
ATOM 2058 C C . ALA A 1 254 ? 7.18 -9.75 6.836 1 38.97 254 ALA A C 1
ATOM 2060 O O . ALA A 1 254 ? 7.832 -10.016 5.824 1 38.97 254 ALA A O 1
ATOM 2061 N N . GLY A 1 255 ? 8.109 -9.383 7.926 1 29.69 255 GLY A N 1
ATOM 2062 C CA . GLY A 1 255 ? 9.133 -10.352 8.266 1 29.69 255 GLY A CA 1
ATOM 2063 C C . GLY A 1 255 ? 8.625 -11.781 8.266 1 29.69 255 GLY A C 1
ATOM 2064 O O . GLY A 1 255 ? 7.43 -12.023 8.461 1 29.69 255 GLY A O 1
ATOM 2065 N N . MET B 1 1 ? 17.812 -8.281 -17.359 1 68.75 1 MET B N 1
ATOM 2066 C CA . MET B 1 1 ? 18.031 -9.414 -16.453 1 68.75 1 MET B CA 1
ATOM 2067 C C . MET B 1 1 ? 19.406 -9.336 -15.797 1 68.75 1 MET B C 1
ATOM 2069 O O . MET B 1 1 ? 20.406 -9.102 -16.469 1 68.75 1 MET B O 1
ATOM 2073 N N . ILE B 1 2 ? 19.281 -9.414 -14.422 1 74.06 2 ILE B N 1
ATOM 2074 C CA . ILE B 1 2 ? 20.531 -9.297 -13.68 1 74.06 2 ILE B CA 1
ATOM 2075 C C . ILE B 1 2 ? 21.016 -10.688 -13.266 1 74.06 2 ILE B C 1
ATOM 2077 O O . ILE B 1 2 ? 20.531 -11.266 -12.297 1 74.06 2 ILE B O 1
ATOM 2081 N N . GLU B 1 3 ? 21.922 -11.211 -14.016 1 77.62 3 GLU B N 1
ATOM 2082 C CA . GLU B 1 3 ? 22.406 -12.578 -13.828 1 77.62 3 GLU B CA 1
ATOM 2083 C C . GLU B 1 3 ? 23.125 -12.727 -12.484 1 77.62 3 GLU B C 1
ATOM 2085 O O . GLU B 1 3 ? 23.016 -13.773 -11.836 1 77.62 3 GLU B O 1
ATOM 2090 N N . GLU B 1 4 ? 23.75 -11.688 -12.125 1 80.25 4 GLU B N 1
ATOM 2091 C CA . GLU B 1 4 ? 24.484 -11.734 -10.859 1 80.25 4 GLU B CA 1
ATOM 2092 C C . GLU B 1 4 ? 23.516 -11.93 -9.688 1 80.25 4 GLU B C 1
ATOM 2094 O O . GLU B 1 4 ? 23.797 -12.719 -8.781 1 80.25 4 GLU B O 1
ATOM 2099 N N . ASP B 1 5 ? 22.438 -11.289 -9.773 1 84.69 5 ASP B N 1
ATOM 2100 C CA . ASP B 1 5 ? 21.438 -11.422 -8.703 1 84.69 5 ASP B CA 1
ATOM 2101 C C . ASP B 1 5 ? 20.844 -12.82 -8.68 1 84.69 5 ASP B C 1
ATOM 2103 O O . ASP B 1 5 ? 20.625 -13.383 -7.602 1 84.69 5 ASP B O 1
ATOM 2107 N N . CYS B 1 6 ? 20.688 -13.367 -9.797 1 85.38 6 CYS B N 1
ATOM 2108 C CA . CYS B 1 6 ? 20.141 -14.719 -9.867 1 85.38 6 CYS B CA 1
ATOM 2109 C C . CYS B 1 6 ? 21.078 -15.719 -9.203 1 85.38 6 CYS B C 1
ATOM 2111 O O . CYS B 1 6 ? 20.625 -16.594 -8.461 1 85.38 6 CYS B O 1
ATOM 2113 N N . ALA B 1 7 ? 22.328 -15.539 -9.484 1 83.75 7 ALA B N 1
ATOM 2114 C CA . ALA B 1 7 ? 23.328 -16.422 -8.898 1 83.75 7 ALA B CA 1
ATOM 2115 C C . ALA B 1 7 ? 23.375 -16.266 -7.383 1 83.75 7 ALA B C 1
ATOM 2117 O O . ALA B 1 7 ? 23.469 -17.25 -6.656 1 83.75 7 ALA B O 1
ATOM 2118 N N . LYS B 1 8 ? 23.25 -15.133 -6.957 1 86.25 8 LYS B N 1
ATOM 2119 C CA . LYS B 1 8 ? 23.281 -14.852 -5.523 1 86.25 8 LYS B CA 1
ATOM 2120 C C . LYS B 1 8 ? 22.094 -15.508 -4.809 1 86.25 8 LYS B C 1
ATOM 2122 O O . LYS B 1 8 ? 22.25 -16.047 -3.713 1 86.25 8 LYS B O 1
ATOM 2127 N N . ILE B 1 9 ? 21 -15.5 -5.391 1 90.12 9 ILE B N 1
ATOM 2128 C CA . ILE B 1 9 ? 19.797 -16.062 -4.816 1 90.12 9 ILE B CA 1
ATOM 2129 C C . ILE B 1 9 ? 19.984 -17.562 -4.586 1 90.12 9 ILE B C 1
ATOM 2131 O O . ILE B 1 9 ? 19.688 -18.078 -3.504 1 90.12 9 ILE B O 1
ATOM 2135 N N . LYS B 1 10 ? 20.578 -18.219 -5.508 1 88.12 10 LYS B N 1
ATOM 2136 C CA . LYS B 1 10 ? 20.672 -19.672 -5.477 1 88.12 10 LYS B CA 1
ATOM 2137 C C . LYS B 1 10 ? 21.688 -20.125 -4.438 1 88.12 10 LYS B C 1
ATOM 2139 O O . LYS B 1 10 ? 21.656 -21.281 -4 1 88.12 10 LYS B O 1
ATOM 2144 N N . THR B 1 11 ? 22.469 -19.188 -4.023 1 86.94 11 THR B N 1
ATOM 2145 C CA . THR B 1 11 ? 23.531 -19.562 -3.098 1 86.94 11 THR B CA 1
ATOM 2146 C C . THR B 1 11 ? 23.109 -19.297 -1.656 1 86.94 11 THR B C 1
ATOM 2148 O O . THR B 1 11 ? 23.812 -19.672 -0.718 1 86.94 11 THR B O 1
ATOM 2151 N N . THR B 1 12 ? 22.031 -18.641 -1.471 1 89.12 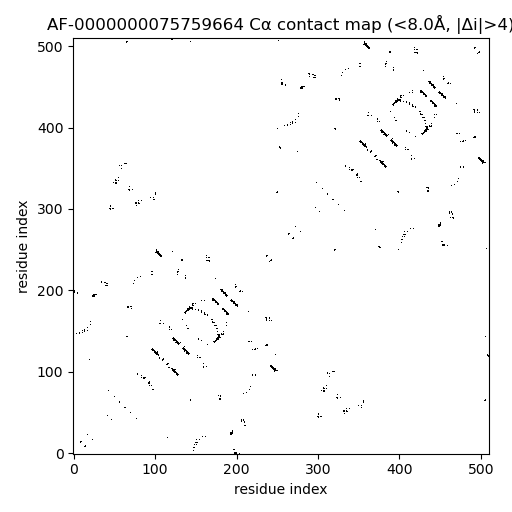12 THR B N 1
ATOM 2152 C CA . THR B 1 12 ? 21.594 -18.359 -0.104 1 89.12 12 THR B CA 1
ATOM 2153 C C . THR B 1 12 ? 21.203 -19.656 0.616 1 89.12 12 THR B C 1
ATOM 2155 O O . THR B 1 12 ? 20.656 -20.562 0.003 1 89.12 12 THR B O 1
ATOM 2158 N N . LYS B 1 13 ? 21.469 -19.672 1.938 1 89.5 13 LYS B N 1
ATOM 2159 C CA . LYS B 1 13 ? 21.125 -20.828 2.756 1 89.5 13 LYS B CA 1
ATOM 2160 C C . LYS B 1 13 ? 19.641 -21.109 2.717 1 89.5 13 LYS B C 1
ATOM 2162 O O . LYS B 1 13 ? 19.219 -22.266 2.637 1 89.5 13 LYS B O 1
ATOM 2167 N N . GLY B 1 14 ? 18.875 -20.094 2.744 1 88.25 14 GLY B N 1
ATOM 2168 C CA . GLY B 1 14 ? 17.438 -20.25 2.693 1 88.25 14 GLY B CA 1
ATOM 2169 C C . GLY B 1 14 ? 16.953 -20.906 1.418 1 88.25 14 GLY B C 1
ATOM 2170 O O . GLY B 1 14 ? 16.125 -21.828 1.463 1 88.25 14 GLY B O 1
ATOM 2171 N N . HIS B 1 15 ? 17.5 -20.484 0.389 1 91.75 15 HIS B N 1
ATOM 2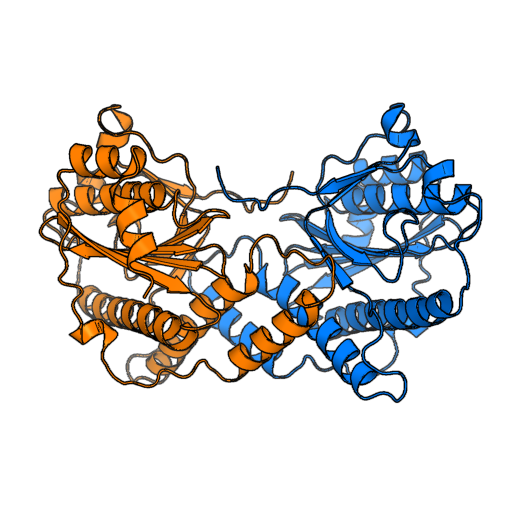172 C CA . HIS B 1 15 ? 17.125 -21.031 -0.911 1 91.75 15 HIS B CA 1
ATOM 2173 C C . HIS B 1 15 ? 17.5 -22.516 -1.019 1 91.75 15 HIS B C 1
ATOM 2175 O O . HIS B 1 15 ? 16.688 -23.328 -1.464 1 91.75 15 HIS B O 1
ATOM 2181 N N . GLN B 1 16 ? 18.656 -22.859 -0.629 1 91.75 16 GLN B N 1
ATOM 2182 C CA . GLN B 1 16 ? 19.125 -24.234 -0.691 1 91.75 16 GLN B CA 1
ATOM 2183 C C . GLN B 1 16 ? 18.297 -25.141 0.202 1 91.75 16 GLN B C 1
ATOM 2185 O O . GLN B 1 16 ? 17.969 -26.266 -0.18 1 91.75 16 GLN B O 1
ATOM 2190 N N . HIS B 1 17 ? 17.969 -24.641 1.285 1 90.19 17 HIS B N 1
ATOM 2191 C CA . HIS B 1 17 ? 17.141 -25.406 2.217 1 90.19 17 HIS B CA 1
ATOM 2192 C C . HIS B 1 17 ? 15.773 -25.719 1.623 1 90.19 17 HIS B C 1
ATOM 2194 O O . HIS B 1 17 ? 15.312 -26.859 1.688 1 90.19 17 HIS B O 1
ATOM 2200 N N . VAL B 1 18 ? 15.18 -24.734 1.052 1 91.31 18 VAL B N 1
ATOM 2201 C CA . VAL B 1 18 ? 13.859 -24.922 0.47 1 91.31 18 VAL B CA 1
ATOM 2202 C C . VAL B 1 18 ? 13.938 -25.875 -0.717 1 91.31 18 VAL B C 1
ATOM 2204 O O . VAL B 1 18 ? 13.109 -26.781 -0.847 1 91.31 18 VAL B O 1
ATOM 2207 N N . ALA B 1 19 ? 14.93 -25.656 -1.561 1 92.56 19 ALA B N 1
ATOM 2208 C CA . ALA B 1 19 ? 15.102 -26.5 -2.734 1 92.56 19 ALA B CA 1
ATOM 2209 C C . ALA B 1 19 ? 15.289 -27.969 -2.33 1 92.56 19 ALA B C 1
ATOM 2211 O O . ALA B 1 19 ? 14.68 -28.859 -2.922 1 92.56 19 ALA B O 1
ATOM 2212 N N . LYS B 1 20 ? 16.047 -28.188 -1.331 1 91.56 20 LYS B N 1
ATOM 2213 C CA . LYS B 1 20 ? 16.312 -29.547 -0.852 1 91.56 20 LYS B CA 1
ATOM 2214 C C . LYS B 1 20 ? 15.062 -30.141 -0.202 1 91.56 20 LYS B C 1
ATOM 2216 O O . LYS B 1 20 ? 14.719 -31.297 -0.464 1 91.56 20 LYS B O 1
ATOM 2221 N N . ALA B 1 21 ? 14.414 -29.391 0.56 1 88.5 21 ALA B N 1
ATOM 2222 C CA . ALA B 1 21 ? 13.25 -29.859 1.313 1 88.5 21 ALA B CA 1
ATOM 2223 C C . ALA B 1 21 ? 12.125 -30.297 0.377 1 88.5 21 ALA B C 1
ATOM 2225 O O . ALA B 1 21 ? 11.414 -31.266 0.655 1 88.5 21 ALA B O 1
ATOM 2226 N N . PHE B 1 22 ? 11.992 -29.625 -0.747 1 91.62 22 PHE B N 1
ATOM 2227 C CA . PHE B 1 22 ? 10.867 -29.906 -1.637 1 91.62 22 PHE B CA 1
ATOM 2228 C C . PHE B 1 22 ? 11.328 -30.625 -2.889 1 91.62 22 PHE B C 1
ATOM 2230 O O . PHE B 1 22 ? 10.531 -30.891 -3.797 1 91.62 22 PHE B O 1
ATOM 2237 N N . GLY B 1 23 ? 12.602 -30.891 -2.932 1 92.31 23 GLY B N 1
ATOM 2238 C CA . GLY B 1 23 ? 13.141 -31.625 -4.066 1 92.31 23 GLY B CA 1
ATOM 2239 C C . GLY B 1 23 ? 13.109 -30.828 -5.359 1 92.31 23 GLY B C 1
ATOM 2240 O O . GLY B 1 23 ? 12.734 -31.359 -6.406 1 92.31 23 GLY B O 1
ATOM 2241 N N . LEU B 1 24 ? 13.461 -29.578 -5.293 1 94.56 24 LEU B N 1
ATOM 2242 C CA . LEU B 1 24 ? 13.43 -28.703 -6.461 1 94.56 24 LEU B CA 1
ATOM 2243 C C . LEU B 1 24 ? 14.812 -28.609 -7.102 1 94.56 24 LEU B C 1
ATOM 2245 O O . LEU B 1 24 ? 15.828 -28.688 -6.406 1 94.56 24 LEU B O 1
ATOM 2249 N N . SER B 1 25 ? 14.805 -28.438 -8.453 1 94.25 25 SER B N 1
ATOM 2250 C CA . SER B 1 25 ? 16.062 -28.266 -9.172 1 94.25 25 SER B CA 1
ATOM 2251 C C . SER B 1 25 ? 16.016 -27.047 -10.086 1 94.25 25 SER B C 1
ATOM 2253 O O . SER B 1 25 ? 14.977 -26.766 -10.703 1 94.25 25 SER B O 1
ATOM 2255 N N . PRO B 1 26 ? 17.062 -26.344 -10.109 1 90.69 26 PRO B N 1
ATOM 2256 C CA . PRO B 1 26 ? 17.094 -25.172 -11.008 1 90.69 26 PRO B CA 1
ATOM 2257 C C . PRO B 1 26 ? 17.219 -25.562 -12.477 1 90.69 26 PRO B C 1
ATOM 2259 O O . PRO B 1 26 ? 17.734 -26.641 -12.797 1 90.69 26 PRO B O 1
ATOM 2262 N N . THR B 1 27 ? 16.609 -24.75 -13.273 1 85.12 27 THR B N 1
ATOM 2263 C CA . THR B 1 27 ? 16.734 -24.906 -14.719 1 85.12 27 THR B CA 1
ATOM 2264 C C . THR B 1 27 ? 16.891 -23.547 -15.398 1 85.12 27 THR B C 1
ATOM 2266 O O . THR B 1 27 ? 16.5 -22.516 -14.836 1 85.12 27 THR B O 1
ATOM 2269 N N . ARG B 1 28 ? 17.672 -23.5 -16.5 1 75.06 28 ARG B N 1
ATOM 2270 C CA . ARG B 1 28 ? 17.891 -22.25 -17.234 1 75.06 28 ARG B CA 1
ATOM 2271 C C . ARG B 1 28 ? 16.75 -22.016 -18.234 1 75.06 28 ARG B C 1
ATOM 2273 O O . ARG B 1 28 ? 16.656 -20.938 -18.812 1 75.06 28 ARG B O 1
ATOM 2280 N N . TRP B 1 29 ? 15.984 -22.922 -18.391 1 63.66 29 TRP B N 1
ATOM 2281 C CA . TRP B 1 29 ? 14.945 -22.859 -19.406 1 63.66 29 TRP B CA 1
ATOM 2282 C C . TRP B 1 29 ? 13.781 -21.984 -18.953 1 63.66 29 TRP B C 1
ATOM 2284 O O . TRP B 1 29 ? 13.102 -22.312 -17.969 1 63.66 29 TRP B O 1
ATOM 2294 N N . TRP B 1 30 ? 14.016 -20.719 -19.141 1 60.53 30 TRP B N 1
ATOM 2295 C CA . TRP B 1 30 ? 12.836 -19.875 -18.953 1 60.53 30 TRP B CA 1
ATOM 2296 C C . TRP B 1 30 ? 11.992 -19.828 -20.219 1 60.53 30 TRP B C 1
ATOM 2298 O O . TRP B 1 30 ? 12.516 -19.594 -21.312 1 60.53 30 TRP B O 1
ATOM 2308 N N . ASN B 1 31 ? 10.984 -20.656 -20.297 1 53.44 31 ASN B N 1
ATOM 2309 C CA . ASN B 1 31 ? 10.172 -20.641 -21.5 1 53.44 31 ASN B CA 1
ATOM 2310 C C . ASN B 1 31 ? 10.109 -19.25 -22.125 1 53.44 31 ASN B C 1
ATOM 2312 O O . ASN B 1 31 ? 9.398 -18.375 -21.625 1 53.44 31 ASN B O 1
ATOM 2316 N N . LYS B 1 32 ? 11.242 -18.938 -22.766 1 49.56 32 LYS B N 1
ATOM 2317 C CA . LYS B 1 32 ? 11.453 -17.719 -23.547 1 49.56 32 LYS B CA 1
ATOM 2318 C C . LYS B 1 32 ? 10.195 -17.344 -24.328 1 49.56 32 LYS B C 1
ATOM 2320 O O . LYS B 1 32 ? 9.953 -16.156 -24.594 1 49.56 32 LYS B O 1
ATOM 2325 N N . ARG B 1 33 ? 9.75 -18.359 -24.984 1 47.72 33 ARG B N 1
ATOM 2326 C CA . ARG B 1 33 ? 8.594 -18.047 -25.812 1 47.72 33 ARG B CA 1
ATOM 2327 C C . ARG B 1 33 ? 7.57 -17.234 -25.031 1 47.72 33 ARG B C 1
ATOM 2329 O O . ARG B 1 33 ? 6.805 -16.469 -25.609 1 47.72 33 ARG B O 1
ATOM 2336 N N . GLN B 1 34 ? 7.566 -17.516 -23.812 1 47.94 34 GLN B N 1
ATOM 2337 C CA . GLN B 1 34 ? 6.543 -16.906 -22.969 1 47.94 34 GLN B CA 1
ATOM 2338 C C . GLN B 1 34 ? 6.855 -15.445 -22.703 1 47.94 34 GLN B C 1
ATOM 2340 O O . GLN B 1 34 ? 5.941 -14.633 -22.531 1 47.94 34 GLN B O 1
ATOM 2345 N N . LEU B 1 35 ? 8.211 -15.219 -22.562 1 47.81 35 LEU B N 1
ATOM 2346 C CA . LEU B 1 35 ? 8.617 -13.844 -22.312 1 47.81 35 LEU B CA 1
ATOM 2347 C C . LEU B 1 35 ? 8.828 -13.078 -23.609 1 47.81 35 LEU B C 1
ATOM 2349 O O . LEU B 1 35 ? 8.852 -11.852 -23.609 1 47.81 35 LEU B O 1
ATOM 2353 N N . ASN B 1 36 ? 9.32 -13.836 -24.609 1 44.5 36 ASN B N 1
ATOM 2354 C CA . ASN B 1 36 ? 9.711 -13.141 -25.828 1 44.5 36 ASN B CA 1
ATOM 2355 C C . ASN B 1 36 ? 8.508 -12.508 -26.531 1 44.5 36 ASN B C 1
ATOM 2357 O O . ASN B 1 36 ? 8.609 -12.055 -27.672 1 44.5 36 ASN B O 1
ATOM 2361 N N . ALA B 1 37 ? 7.379 -13.055 -26.391 1 39.16 37 ALA B N 1
ATOM 2362 C CA . ALA B 1 37 ? 6.5 -12.344 -27.328 1 39.16 37 ALA B CA 1
ATOM 2363 C C . ALA B 1 37 ? 6.754 -10.844 -27.281 1 39.16 37 ALA B C 1
ATOM 2365 O O . ALA B 1 37 ? 6.738 -10.234 -26.203 1 39.16 37 ALA B O 1
ATOM 2366 N N . GLN B 1 38 ? 7.504 -10.391 -28.203 1 42.34 38 GLN B N 1
ATOM 2367 C CA . GLN B 1 38 ? 7.684 -9.023 -28.703 1 42.34 38 GLN B CA 1
ATOM 2368 C C . GLN B 1 38 ? 6.484 -8.148 -28.344 1 42.34 38 GLN B C 1
ATOM 2370 O O . GLN B 1 38 ? 6.348 -7.043 -28.859 1 42.34 38 GLN B O 1
ATOM 2375 N N . ASN B 1 39 ? 5.508 -8.742 -27.906 1 4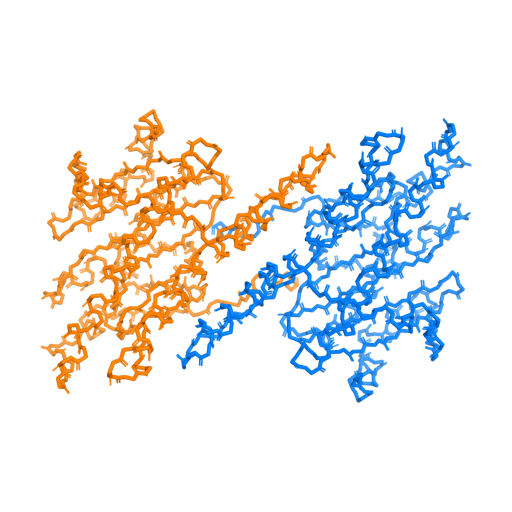6.59 39 ASN B N 1
ATOM 2376 C CA . ASN B 1 39 ? 4.422 -7.777 -27.781 1 46.59 39 ASN B CA 1
ATOM 2377 C C . ASN B 1 39 ? 4.816 -6.609 -26.891 1 46.59 39 ASN B C 1
ATOM 2379 O O . ASN B 1 39 ? 5.191 -6.805 -25.734 1 46.59 39 ASN B O 1
ATOM 2383 N N . THR B 1 40 ? 5.5 -5.73 -27.438 1 52.53 40 THR B N 1
ATOM 2384 C CA . THR B 1 40 ? 5.688 -4.402 -26.875 1 52.53 40 THR B CA 1
ATOM 2385 C C . THR B 1 40 ? 4.547 -4.062 -25.922 1 52.53 40 THR B C 1
ATOM 2387 O O . THR B 1 40 ? 3.424 -3.799 -26.359 1 52.53 40 THR B O 1
ATOM 2390 N N . TRP B 1 41 ? 4.598 -4.91 -24.875 1 59.09 41 TRP B N 1
ATOM 2391 C CA . TRP B 1 41 ? 3.547 -4.492 -23.953 1 59.09 41 TRP B CA 1
ATOM 2392 C C . TRP B 1 41 ? 3.801 -3.078 -23.438 1 59.09 41 TRP B C 1
ATOM 2394 O O . TRP B 1 41 ? 4.926 -2.738 -23.062 1 59.09 41 TRP B O 1
ATOM 2404 N N . SER B 1 42 ? 2.92 -2.246 -23.875 1 64.94 42 SER B N 1
ATOM 2405 C CA . SER B 1 42 ? 2.986 -0.888 -23.344 1 64.94 42 SER B CA 1
ATOM 2406 C C . SER B 1 42 ? 2.078 -0.723 -22.141 1 64.94 42 SER B C 1
ATOM 2408 O O . SER B 1 42 ? 0.983 -1.289 -22.094 1 64.94 42 SER B O 1
ATOM 2410 N N . ALA B 1 43 ? 2.666 -0.353 -21.062 1 75.38 43 ALA B N 1
ATOM 2411 C CA . ALA B 1 43 ? 1.867 0.02 -19.891 1 75.38 43 ALA B CA 1
ATOM 2412 C C . ALA B 1 43 ? 0.703 0.921 -20.297 1 75.38 43 ALA B C 1
ATOM 2414 O O . ALA B 1 43 ? 0.847 1.781 -21.172 1 75.38 43 ALA B O 1
ATOM 2415 N N . PRO B 1 44 ? -0.448 0.584 -19.812 1 81.94 44 PRO B N 1
ATOM 2416 C CA . PRO B 1 44 ? -1.521 1.56 -20.031 1 81.94 44 PRO B CA 1
ATOM 2417 C C . PRO B 1 44 ? -1.081 2.992 -19.734 1 81.94 44 PRO B C 1
ATOM 2419 O O . PRO B 1 44 ? -0.323 3.229 -18.797 1 81.94 44 PRO B O 1
ATOM 2422 N N . ASP B 1 45 ? -1.498 3.867 -20.484 1 85.25 45 ASP B N 1
ATOM 2423 C CA . ASP B 1 45 ? -1.063 5.258 -20.422 1 85.25 45 ASP B CA 1
ATOM 2424 C C . ASP B 1 45 ? -1.28 5.832 -19.016 1 85.25 45 ASP B C 1
ATOM 2426 O O . ASP B 1 45 ? -0.435 6.566 -18.5 1 85.25 45 ASP B O 1
ATOM 2430 N N . HIS B 1 46 ? -2.338 5.477 -18.516 1 89 46 HIS B N 1
ATOM 2431 C CA . HIS B 1 46 ? -2.645 6.066 -17.219 1 89 46 HIS B CA 1
ATOM 2432 C C . HIS B 1 46 ? -1.673 5.574 -16.141 1 89 46 HIS B C 1
ATOM 2434 O O . HIS B 1 46 ? -1.407 6.281 -15.172 1 89 46 HIS B O 1
ATOM 2440 N N . LEU B 1 47 ? -1.113 4.395 -16.312 1 90.06 47 LEU B N 1
ATOM 2441 C CA . LEU B 1 47 ? -0.106 3.902 -15.375 1 90.06 47 LEU B CA 1
ATOM 2442 C C . LEU B 1 47 ? 1.216 4.637 -15.57 1 90.06 47 LEU B C 1
ATOM 2444 O O . LEU B 1 47 ? 1.887 4.977 -14.594 1 90.06 47 LEU B O 1
ATOM 2448 N N . ALA B 1 48 ? 1.459 4.797 -16.812 1 87.88 48 ALA B N 1
ATOM 2449 C CA . ALA B 1 48 ? 2.689 5.527 -17.109 1 87.88 48 ALA B CA 1
ATOM 2450 C C . ALA B 1 48 ? 2.666 6.914 -16.469 1 87.88 48 ALA B C 1
ATOM 2452 O O . ALA B 1 48 ? 3.652 7.348 -15.875 1 87.88 48 ALA B O 1
ATOM 2453 N N . CYS B 1 49 ? 1.594 7.566 -16.562 1 89.62 49 CYS B N 1
ATOM 2454 C CA . CYS B 1 49 ? 1.438 8.891 -15.977 1 89.62 49 CYS B CA 1
ATOM 2455 C C . CYS B 1 49 ? 1.581 8.828 -14.461 1 89.62 49 CYS B C 1
ATOM 2457 O O . CYS B 1 49 ? 2.242 9.68 -13.859 1 89.62 49 CYS B O 1
ATOM 2459 N N . LEU B 1 50 ? 0.975 7.848 -13.914 1 90.62 50 LEU B N 1
ATOM 2460 C CA . LEU B 1 50 ? 1.046 7.676 -12.469 1 90.62 50 LEU B CA 1
ATOM 2461 C C . LEU B 1 50 ? 2.486 7.457 -12.016 1 90.62 50 LEU B C 1
ATOM 2463 O O . LEU B 1 50 ? 2.93 8.047 -11.031 1 90.62 50 LEU B O 1
ATOM 2467 N N . TRP B 1 51 ? 3.156 6.641 -12.703 1 89.75 51 TRP B N 1
ATOM 2468 C CA . TRP B 1 51 ? 4.523 6.301 -12.312 1 89.75 51 TRP B CA 1
ATOM 2469 C C . TRP B 1 51 ? 5.457 7.488 -12.523 1 89.75 51 TRP B C 1
ATOM 2471 O O . TRP B 1 51 ? 6.41 7.676 -11.766 1 89.75 51 TRP B O 1
ATOM 2481 N N . ASP B 1 52 ? 5.172 8.266 -13.508 1 87.69 52 ASP B N 1
ATOM 2482 C CA . ASP B 1 52 ? 5.91 9.516 -13.68 1 87.69 52 ASP B CA 1
ATOM 2483 C C . ASP B 1 52 ? 5.699 10.445 -12.484 1 87.69 52 ASP B C 1
ATOM 2485 O O . ASP B 1 52 ? 6.648 11.062 -11.992 1 87.69 52 ASP B O 1
ATOM 2489 N N . ASP B 1 53 ? 4.488 10.57 -12.086 1 87.31 53 ASP B N 1
ATOM 2490 C CA . ASP B 1 53 ? 4.18 11.367 -10.898 1 87.31 53 ASP B CA 1
ATOM 2491 C C . ASP B 1 53 ? 4.945 10.859 -9.68 1 87.31 53 ASP B C 1
ATOM 2493 O O . ASP B 1 53 ? 5.457 11.648 -8.891 1 87.31 53 ASP B O 1
ATOM 2497 N N . LEU B 1 54 ? 4.93 9.562 -9.516 1 86.12 54 LEU B N 1
ATOM 2498 C CA . LEU B 1 54 ? 5.652 8.945 -8.414 1 86.12 54 LEU B CA 1
ATOM 2499 C C . LEU B 1 54 ? 7.129 9.328 -8.445 1 86.12 54 LEU B C 1
ATOM 2501 O O . LEU B 1 54 ? 7.719 9.633 -7.406 1 86.12 54 LEU B O 1
ATOM 2505 N N . GLU B 1 55 ? 7.691 9.312 -9.555 1 84.5 55 GLU B N 1
ATOM 2506 C CA . GLU B 1 55 ? 9.102 9.672 -9.695 1 84.5 55 GLU B CA 1
ATOM 2507 C C . GLU B 1 55 ? 9.336 11.133 -9.328 1 84.5 55 GLU B C 1
ATOM 2509 O O . GLU B 1 55 ? 10.336 11.461 -8.68 1 84.5 55 GLU B O 1
ATOM 2514 N N . ILE B 1 56 ? 8.469 11.938 -9.719 1 84.69 56 ILE B N 1
ATOM 2515 C CA . ILE B 1 56 ? 8.578 13.359 -9.422 1 84.69 56 ILE B CA 1
ATOM 2516 C C . ILE B 1 56 ? 8.547 13.578 -7.914 1 84.69 56 ILE B C 1
ATOM 2518 O O . ILE B 1 56 ? 9.367 14.32 -7.371 1 84.69 56 ILE B O 1
ATOM 2522 N N . VAL B 1 57 ? 7.645 12.898 -7.312 1 84.38 57 VAL B N 1
ATOM 2523 C CA . VAL B 1 57 ? 7.414 13.117 -5.887 1 84.38 57 VAL B CA 1
ATOM 2524 C C . VAL B 1 57 ? 8.539 12.484 -5.078 1 84.38 57 VAL B C 1
ATOM 2526 O O . VAL B 1 57 ? 8.906 12.984 -4.012 1 84.38 57 VAL B O 1
ATOM 2529 N N . THR B 1 58 ? 9.125 11.414 -5.578 1 78.62 58 THR B N 1
ATOM 2530 C CA . THR B 1 58 ? 10.125 10.695 -4.809 1 78.62 58 THR B CA 1
ATOM 2531 C C . THR B 1 58 ? 11.531 11.133 -5.203 1 78.62 58 THR B C 1
ATOM 2533 O O . THR B 1 58 ? 12.523 10.641 -4.656 1 78.62 58 THR B O 1
ATOM 2536 N N . ALA B 1 59 ? 11.648 11.898 -6.129 1 72.5 59 ALA B N 1
ATOM 2537 C CA . ALA B 1 59 ? 12.953 12.375 -6.582 1 72.5 59 ALA B CA 1
ATOM 2538 C C . ALA B 1 59 ? 13.602 13.281 -5.539 1 72.5 59 ALA B C 1
ATOM 2540 O O . ALA B 1 59 ? 14.828 13.391 -5.473 1 72.5 59 ALA B O 1
ATOM 2541 N N . GLY B 1 60 ? 12.805 13.945 -4.836 1 60.41 60 GLY B N 1
ATOM 2542 C CA . GLY B 1 60 ? 13.359 14.898 -3.891 1 60.41 60 GLY B CA 1
ATOM 2543 C C . GLY B 1 60 ? 14.125 14.242 -2.758 1 60.41 60 GLY B C 1
ATOM 2544 O O . GLY B 1 60 ? 13.914 13.062 -2.465 1 60.41 60 GLY B O 1
ATOM 2545 N N . LYS B 1 61 ? 15.164 14.961 -2.254 1 56.25 61 LYS B N 1
ATOM 2546 C CA . LYS B 1 61 ? 16.016 14.516 -1.156 1 56.25 61 LYS B CA 1
ATOM 2547 C C . LYS B 1 61 ? 15.188 14.141 0.069 1 56.25 61 LYS B C 1
ATOM 2549 O O . LYS B 1 61 ? 14.281 14.875 0.461 1 56.25 61 LYS B O 1
ATOM 2554 N N . GLY B 1 62 ? 15.211 12.844 0.507 1 51.69 62 GLY B N 1
ATOM 2555 C CA . GLY B 1 62 ? 14.609 12.484 1.783 1 51.69 62 GLY B CA 1
ATOM 2556 C C . GLY B 1 62 ? 13.43 11.539 1.646 1 51.69 62 GLY B C 1
ATOM 2557 O O . GLY B 1 62 ? 12.914 11.039 2.645 1 51.69 62 GLY B O 1
ATOM 2558 N N . SER B 1 63 ? 12.914 11.578 0.299 1 53.75 63 SER B N 1
ATOM 2559 C CA . SER B 1 63 ? 11.703 10.766 0.19 1 53.75 63 SER B CA 1
ATOM 2560 C C . SER B 1 63 ? 12.047 9.312 -0.119 1 53.75 63 SER B C 1
ATOM 2562 O O . SER B 1 63 ? 12.57 9.008 -1.192 1 53.75 63 SER B O 1
ATOM 2564 N N . LYS B 1 64 ? 12.477 8.656 0.905 1 56.69 64 LYS B N 1
ATOM 2565 C CA . LYS B 1 64 ? 12.664 7.23 0.629 1 56.69 64 LYS B CA 1
ATOM 2566 C C . LYS B 1 64 ? 11.352 6.469 0.756 1 56.69 64 LYS B C 1
ATOM 2568 O O . LYS B 1 64 ? 10.727 6.465 1.82 1 56.69 64 LYS B O 1
ATOM 2573 N N . HIS B 1 65 ? 10.695 6.387 -0.395 1 58.78 65 HIS B N 1
ATOM 2574 C CA . HIS B 1 65 ? 9.523 5.516 -0.334 1 58.78 65 HIS B CA 1
ATOM 2575 C C . HIS B 1 65 ? 9.922 4.078 -0.024 1 58.78 65 HIS B C 1
ATOM 2577 O O . HIS B 1 65 ? 10.75 3.494 -0.728 1 58.78 65 HIS B O 1
ATOM 2583 N N . PRO B 1 66 ? 9.523 3.699 1.262 1 57.34 66 PRO B N 1
ATOM 2584 C CA . PRO B 1 66 ? 10.07 2.385 1.598 1 57.34 66 PRO B CA 1
ATOM 2585 C C . PRO B 1 66 ? 9.766 1.326 0.542 1 57.34 66 PRO B C 1
ATOM 2587 O O . PRO B 1 66 ? 10.586 0.446 0.284 1 57.34 66 PRO B O 1
ATOM 2590 N N . LEU B 1 67 ? 8.539 1.307 0.124 1 62.34 67 LEU B N 1
ATOM 2591 C CA . LEU B 1 67 ? 8.008 0.314 -0.803 1 62.34 67 LEU B CA 1
ATOM 2592 C C . LEU B 1 67 ? 7.148 0.975 -1.873 1 62.34 67 LEU B C 1
ATOM 2594 O O . LEU B 1 67 ? 6.277 1.793 -1.56 1 62.34 67 LEU B O 1
ATOM 2598 N N . PHE B 1 68 ? 7.586 0.928 -3.1 1 78.31 68 PHE B N 1
ATOM 2599 C CA . PHE B 1 68 ? 6.746 1.46 -4.168 1 78.31 68 PHE B CA 1
ATOM 2600 C C . PHE B 1 68 ? 5.473 0.635 -4.316 1 78.31 68 PHE B C 1
ATOM 2602 O O . PHE B 1 68 ? 5.191 0.108 -5.395 1 78.31 68 PHE B O 1
ATOM 2609 N N . SER B 1 69 ? 4.746 0.652 -3.248 1 81.38 69 SER B N 1
ATOM 2610 C CA . SER B 1 69 ? 3.541 -0.171 -3.215 1 81.38 69 SER B CA 1
ATOM 2611 C C . SER B 1 69 ? 2.555 0.245 -4.301 1 81.38 69 SER B C 1
ATOM 2613 O O . SER B 1 69 ? 1.882 -0.601 -4.895 1 81.38 69 SER B O 1
ATOM 2615 N N . VAL B 1 70 ? 2.559 1.461 -4.496 1 86 70 VAL B N 1
ATOM 2616 C CA . VAL B 1 70 ? 1.614 1.968 -5.484 1 86 70 VAL B CA 1
ATOM 2617 C C . VAL B 1 70 ? 1.994 1.453 -6.871 1 86 70 VAL B C 1
ATOM 2619 O O . VAL B 1 70 ? 1.122 1.137 -7.684 1 86 70 VAL B O 1
ATOM 2622 N N . ARG B 1 71 ? 3.264 1.414 -7.113 1 88.81 71 ARG B N 1
ATOM 2623 C CA . ARG B 1 71 ? 3.73 0.885 -8.391 1 88.81 71 ARG B CA 1
ATOM 2624 C C . ARG B 1 71 ? 3.348 -0.583 -8.547 1 88.81 71 ARG B C 1
ATOM 2626 O O . ARG B 1 71 ? 2.816 -0.983 -9.586 1 88.81 71 ARG B O 1
ATOM 2633 N N . ILE B 1 72 ? 3.604 -1.295 -7.562 1 90.69 72 ILE B N 1
ATOM 2634 C CA . ILE B 1 72 ? 3.359 -2.732 -7.574 1 90.69 72 ILE B CA 1
ATOM 2635 C C . ILE B 1 72 ? 1.867 -3.002 -7.754 1 90.69 72 ILE B C 1
ATOM 2637 O O . ILE B 1 72 ? 1.463 -3.691 -8.695 1 90.69 72 ILE B O 1
ATOM 2641 N N . GLU B 1 73 ? 1.136 -2.451 -6.906 1 89.81 73 GLU B N 1
ATOM 2642 C CA . GLU B 1 73 ? -0.294 -2.742 -6.879 1 89.81 73 GLU B CA 1
ATOM 2643 C C . GLU B 1 73 ? -0.993 -2.207 -8.125 1 89.81 73 GLU B C 1
ATOM 2645 O O . GLU B 1 73 ? -1.884 -2.857 -8.672 1 89.81 73 GLU B O 1
ATOM 2650 N N . SER B 1 74 ? -0.653 -1.002 -8.516 1 91.5 74 SER B N 1
ATOM 2651 C CA . SER B 1 74 ? -1.291 -0.435 -9.695 1 91.5 74 SER B CA 1
ATOM 2652 C C . SER B 1 74 ? -1.032 -1.294 -10.93 1 91.5 74 SER B C 1
ATOM 2654 O O . SER B 1 74 ? -1.916 -1.461 -11.773 1 91.5 74 SER B O 1
ATOM 2656 N N . LEU B 1 75 ? 0.116 -1.824 -11.078 1 92.62 75 LEU B N 1
ATOM 2657 C CA . LEU B 1 75 ? 0.467 -2.672 -12.219 1 92.62 75 LEU B CA 1
ATOM 2658 C C . LEU B 1 75 ? -0.416 -3.914 -12.258 1 92.62 75 LEU B C 1
ATOM 2660 O O . LEU B 1 75 ? -1.043 -4.199 -13.281 1 92.62 75 LEU B O 1
ATOM 2664 N N . PHE B 1 76 ? -0.5 -4.605 -11.188 1 92.19 76 PHE B N 1
ATOM 2665 C CA . PHE B 1 76 ? -1.255 -5.852 -11.125 1 92.19 76 PHE B CA 1
ATOM 2666 C C . PHE B 1 76 ? -2.74 -5.594 -11.352 1 92.19 76 PHE B C 1
ATOM 2668 O O . PHE B 1 76 ? -3.398 -6.332 -12.094 1 92.19 76 PHE B O 1
ATOM 2675 N N . LEU B 1 77 ? -3.182 -4.566 -10.734 1 88.94 77 LEU B N 1
ATOM 2676 C CA . LEU B 1 77 ? -4.609 -4.277 -10.82 1 88.94 77 LEU B CA 1
ATOM 2677 C C . LEU B 1 77 ? -4.984 -3.816 -12.227 1 88.94 77 LEU B C 1
ATOM 2679 O O . LEU B 1 77 ? -5.977 -4.281 -12.797 1 88.94 77 LEU B O 1
ATOM 2683 N N . ALA B 1 78 ? -4.223 -2.955 -12.742 1 90.38 78 ALA B N 1
ATOM 2684 C CA . ALA B 1 78 ? -4.543 -2.393 -14.055 1 90.38 78 ALA B CA 1
ATOM 2685 C C . ALA B 1 78 ? -4.477 -3.463 -15.141 1 90.38 78 ALA B C 1
ATOM 2687 O O . ALA B 1 78 ? -5.312 -3.492 -16.047 1 90.38 78 ALA B O 1
ATOM 2688 N N . LEU B 1 79 ? -3.508 -4.293 -15.07 1 91.19 79 LEU B N 1
ATOM 2689 C CA . LEU B 1 79 ? -3.352 -5.316 -16.094 1 91.19 79 LEU B CA 1
ATOM 2690 C C . LEU B 1 79 ? -4.492 -6.328 -16.031 1 91.19 79 LEU B C 1
ATOM 2692 O O . LEU B 1 79 ? -4.992 -6.77 -17.078 1 91.19 79 LEU B O 1
ATOM 2696 N N . LEU B 1 80 ? -4.879 -6.699 -14.859 1 90.25 80 LEU B N 1
ATOM 2697 C CA . LEU B 1 80 ? -6.02 -7.605 -14.742 1 90.25 80 LEU B CA 1
ATOM 2698 C C . LEU B 1 80 ? -7.301 -6.934 -15.227 1 90.25 80 LEU B C 1
ATOM 2700 O O . LEU B 1 80 ? -8.117 -7.562 -15.898 1 90.25 80 LEU B O 1
ATOM 2704 N N . ALA B 1 81 ? -7.457 -5.699 -14.836 1 89.56 81 ALA B N 1
ATOM 2705 C CA . ALA B 1 81 ? -8.625 -4.949 -15.289 1 89.56 81 ALA B CA 1
ATOM 2706 C C . ALA B 1 81 ? -8.711 -4.934 -16.812 1 89.56 81 ALA B C 1
ATOM 2708 O O . ALA B 1 81 ? -9.789 -5.094 -17.391 1 89.56 81 ALA B O 1
ATOM 2709 N N . ASP B 1 82 ? -7.609 -4.684 -17.422 1 87.5 82 ASP B N 1
ATOM 2710 C CA . ASP B 1 82 ? -7.551 -4.68 -18.891 1 87.5 82 ASP B CA 1
ATOM 2711 C C . ASP B 1 82 ? -8.031 -6.008 -19.453 1 87.5 82 ASP B C 1
ATOM 2713 O O . ASP B 1 82 ? -8.75 -6.035 -20.453 1 87.5 82 ASP B O 1
ATOM 2717 N N . ASN B 1 83 ? -7.609 -7.027 -18.859 1 86.25 83 ASN B N 1
ATOM 2718 C CA . ASN B 1 83 ? -8.039 -8.352 -19.297 1 86.25 83 ASN B CA 1
ATOM 2719 C C . ASN B 1 83 ? -9.539 -8.547 -19.094 1 86.25 83 ASN B C 1
ATOM 2721 O O . ASN B 1 83 ? -10.211 -9.117 -19.953 1 86.25 83 ASN B O 1
ATOM 2725 N N . ILE B 1 84 ? -10.008 -8.125 -18 1 84.75 84 ILE B N 1
ATOM 2726 C CA . ILE B 1 84 ? -11.43 -8.25 -17.703 1 84.75 84 ILE B CA 1
ATOM 2727 C C . ILE B 1 84 ? -12.242 -7.449 -18.734 1 84.75 84 ILE B C 1
ATOM 2729 O O . ILE B 1 84 ? -13.266 -7.922 -19.219 1 84.75 84 ILE B O 1
ATOM 2733 N N . LYS B 1 85 ? -11.836 -6.285 -18.969 1 84.06 85 LYS B N 1
ATOM 2734 C CA . LYS B 1 85 ? -12.508 -5.441 -19.953 1 84.06 85 LYS B CA 1
ATOM 2735 C C . LYS B 1 85 ? -12.539 -6.113 -21.328 1 84.06 85 LYS B C 1
ATOM 2737 O O . LYS B 1 85 ? -13.547 -6.047 -22.031 1 84.06 85 LYS B O 1
ATOM 2742 N N . LYS B 1 86 ? -11.484 -6.676 -21.672 1 81 86 LYS B N 1
ATOM 2743 C CA . LYS B 1 86 ? -11.391 -7.367 -22.953 1 81 86 LYS B CA 1
ATOM 2744 C C . LYS B 1 86 ? -12.344 -8.562 -23 1 81 86 LYS B C 1
ATOM 2746 O O . LYS B 1 86 ? -12.961 -8.828 -24.031 1 81 86 LYS B O 1
ATOM 2751 N N . GLU B 1 87 ? -12.469 -9.242 -21.875 1 76.69 87 GLU B N 1
ATOM 2752 C CA . GLU B 1 87 ? -13.305 -10.438 -21.812 1 76.69 87 GLU B CA 1
ATOM 2753 C C . GLU B 1 87 ? -14.781 -10.07 -21.75 1 76.69 87 GLU B C 1
ATOM 2755 O O . GLU B 1 87 ? -15.633 -10.828 -22.219 1 76.69 87 GLU B O 1
ATOM 2760 N N . SER B 1 88 ? -15.062 -9.055 -20.938 1 71.94 88 SER B N 1
ATOM 2761 C CA . SER B 1 88 ? -16.453 -8.625 -20.781 1 71.94 88 SER B CA 1
ATOM 2762 C C . SER B 1 88 ? -17.047 -8.219 -22.125 1 71.94 88 SER B C 1
ATOM 2764 O O . SER B 1 88 ? -18.266 -8.273 -22.312 1 71.94 88 SER B O 1
ATOM 2766 N N . LEU B 1 89 ? -16.312 -7.695 -22.875 1 63.12 89 LEU B N 1
ATOM 2767 C CA . LEU B 1 89 ? -16.766 -7.316 -24.203 1 63.12 89 LEU B CA 1
ATOM 2768 C C . LEU B 1 89 ? -16.969 -8.555 -25.078 1 63.12 89 LEU B C 1
ATOM 2770 O O . LEU B 1 89 ? -17.547 -8.453 -26.172 1 63.12 89 LEU B O 1
ATOM 2774 N N . GLY B 1 90 ? -16.578 -9.641 -24.438 1 60.12 90 GLY B N 1
ATOM 2775 C CA . GLY B 1 90 ? -16.734 -10.852 -25.219 1 60.12 90 GLY B CA 1
ATOM 2776 C C . GLY B 1 90 ? -18.109 -11.469 -25.109 1 60.12 90 GLY B C 1
ATOM 2777 O O . GLY B 1 90 ? -18.922 -11.055 -24.266 1 60.12 90 GLY B O 1
ATOM 2778 N N . PRO B 1 91 ? -18.547 -12.25 -26.031 1 58.22 91 PRO B N 1
ATOM 2779 C CA . PRO B 1 91 ? -19.891 -12.828 -26.172 1 58.22 91 PRO B CA 1
ATOM 2780 C C . PRO B 1 91 ? -20.375 -13.516 -24.906 1 58.22 91 PRO B C 1
ATOM 2782 O O . PRO B 1 91 ? -21.578 -13.688 -24.719 1 58.22 91 PRO B O 1
ATOM 2785 N N . ASN B 1 92 ? -19.469 -14.047 -24.141 1 54.91 92 ASN B N 1
ATOM 2786 C CA . ASN B 1 92 ? -19.906 -14.906 -23.047 1 54.91 92 ASN B CA 1
ATOM 2787 C C . ASN B 1 92 ? -20.188 -14.102 -21.781 1 54.91 92 ASN B C 1
ATOM 2789 O O . ASN B 1 92 ? -20.719 -14.633 -20.797 1 54.91 92 ASN B O 1
ATOM 2793 N N . GLY B 1 93 ? -20.219 -12.875 -21.766 1 52.28 93 GLY B N 1
ATOM 2794 C CA . GLY B 1 93 ? -20.531 -12 -20.656 1 52.28 93 GLY B CA 1
ATOM 2795 C C . GLY B 1 93 ? -19.484 -12 -19.562 1 52.28 93 GLY B C 1
ATOM 2796 O O . GLY B 1 93 ? -18.469 -12.695 -19.688 1 52.28 93 GLY B O 1
ATOM 2797 N N . PRO B 1 94 ? -19.609 -11.094 -18.578 1 52.62 94 PRO B N 1
ATOM 2798 C CA . PRO B 1 94 ? -18.641 -10.922 -17.484 1 52.62 94 PRO B CA 1
ATOM 2799 C C . PRO B 1 94 ? -18.5 -12.18 -16.625 1 52.62 94 PRO B C 1
ATOM 2801 O O . PRO B 1 94 ? -19.422 -12.555 -15.914 1 52.62 94 PRO B O 1
ATOM 2804 N N . GLN B 1 95 ? -18.188 -13.312 -17.141 1 53.31 95 GLN B N 1
ATOM 2805 C CA . GLN B 1 95 ? -17.891 -14.484 -16.328 1 53.31 95 GLN B CA 1
ATOM 2806 C C . GLN B 1 95 ? -16.906 -14.141 -15.211 1 53.31 95 GLN B C 1
ATOM 2808 O O . GLN B 1 95 ? -16.219 -13.117 -15.273 1 53.31 95 GLN B O 1
ATOM 2813 N N . GLU B 1 96 ? -17 -15.023 -14.125 1 61.06 96 GLU B N 1
ATOM 2814 C CA . GLU B 1 96 ? -16.125 -14.938 -12.961 1 61.06 96 GLU B CA 1
ATOM 2815 C C . GLU B 1 96 ? -14.656 -14.984 -13.383 1 61.06 96 GLU B C 1
ATOM 2817 O O . GLU B 1 96 ? -14.25 -15.867 -14.133 1 61.06 96 GLU B O 1
ATOM 2822 N N . LEU B 1 97 ? -13.922 -13.867 -13.703 1 78 97 LEU B N 1
ATOM 2823 C CA . LEU B 1 97 ? -12.539 -13.719 -14.141 1 78 97 LEU B CA 1
ATOM 2824 C C . LEU B 1 97 ? -11.578 -13.891 -12.969 1 78 97 LEU B C 1
ATOM 2826 O O . LEU B 1 97 ? -12 -13.883 -11.812 1 78 97 LEU B O 1
ATOM 2830 N N . PRO B 1 98 ? -10.359 -14.281 -13.352 1 88.5 98 PRO B N 1
ATOM 2831 C CA . PRO B 1 98 ? -9.359 -14.32 -12.289 1 88.5 98 PRO B CA 1
ATOM 2832 C C . PRO B 1 98 ? -9.43 -13.102 -11.359 1 88.5 98 PRO B C 1
ATOM 2834 O O . PRO B 1 98 ? -9.844 -12.023 -11.789 1 88.5 98 PRO B O 1
ATOM 2837 N N . HIS B 1 99 ? -9.195 -13.375 -10.195 1 89.94 99 HIS B N 1
ATOM 2838 C CA . HIS B 1 99 ? -9.281 -12.273 -9.242 1 89.94 99 HIS B CA 1
ATOM 2839 C C . HIS B 1 99 ? -8.102 -12.281 -8.281 1 89.94 99 HIS B C 1
ATOM 2841 O O . HIS B 1 99 ? -7.469 -13.328 -8.078 1 89.94 99 HIS B O 1
ATOM 2847 N N . TRP B 1 100 ? -7.844 -11.125 -7.703 1 90.06 100 TRP B N 1
ATOM 2848 C CA . TRP B 1 100 ? -6.785 -10.977 -6.711 1 90.06 100 TRP B CA 1
ATOM 2849 C C . TRP B 1 100 ? -7.328 -11.172 -5.301 1 90.06 100 TRP B C 1
ATOM 2851 O O . TRP B 1 100 ? -8.43 -10.711 -4.984 1 90.06 100 TRP B O 1
ATOM 2861 N N . SER B 1 101 ? -6.625 -11.875 -4.512 1 88.5 101 SER B N 1
ATOM 2862 C CA . SER B 1 101 ? -6.789 -11.844 -3.062 1 88.5 101 SER B CA 1
ATOM 2863 C C . SER B 1 101 ? -5.578 -11.211 -2.383 1 88.5 101 SER B C 1
ATOM 2865 O O . SER B 1 101 ? -4.48 -11.203 -2.943 1 88.5 101 SER B O 1
ATOM 2867 N N . PHE B 1 102 ? -5.891 -10.742 -1.189 1 86.5 102 PHE B N 1
ATOM 2868 C CA . PHE B 1 102 ? -4.836 -9.969 -0.539 1 86.5 102 PHE B CA 1
ATOM 2869 C C . PHE B 1 102 ? -4.492 -10.562 0.821 1 86.5 102 PHE B C 1
ATOM 2871 O O . PHE B 1 102 ? -5.363 -11.109 1.507 1 86.5 102 PHE B O 1
ATOM 2878 N N . ARG B 1 103 ? -3.162 -10.445 1.099 1 86.75 103 ARG B N 1
ATOM 2879 C CA . ARG B 1 103 ? -2.621 -10.789 2.408 1 86.75 103 ARG B CA 1
ATOM 2880 C C . ARG B 1 103 ? -3.102 -12.164 2.855 1 86.75 103 ARG B C 1
ATOM 2882 O O . ARG B 1 103 ? -3.924 -12.273 3.768 1 86.75 103 ARG B O 1
ATOM 2889 N N . LYS B 1 104 ? -2.539 -13.094 2.275 1 88.62 104 LYS B N 1
ATOM 2890 C CA . LYS B 1 104 ? -2.9 -14.484 2.555 1 88.62 104 LYS B CA 1
ATOM 2891 C C . LYS B 1 104 ? -1.714 -15.258 3.123 1 88.62 104 LYS B C 1
ATOM 2893 O O . LYS B 1 104 ? -0.56 -14.898 2.879 1 88.62 104 LYS B O 1
ATOM 2898 N N . ARG B 1 105 ? -2.074 -16.172 3.928 1 88.69 105 ARG B N 1
ATOM 2899 C CA . ARG B 1 105 ? -1.156 -17.25 4.301 1 88.69 105 ARG B CA 1
ATOM 2900 C C . ARG B 1 105 ? -1.699 -18.609 3.873 1 88.69 105 ARG B C 1
ATOM 2902 O O . ARG B 1 105 ? -2.854 -18.938 4.156 1 88.69 105 ARG B O 1
ATOM 2909 N N . ILE B 1 106 ? -0.884 -19.281 3.133 1 89.44 106 ILE B N 1
ATOM 2910 C CA . ILE B 1 106 ? -1.288 -20.609 2.666 1 89.44 106 ILE B CA 1
ATOM 2911 C C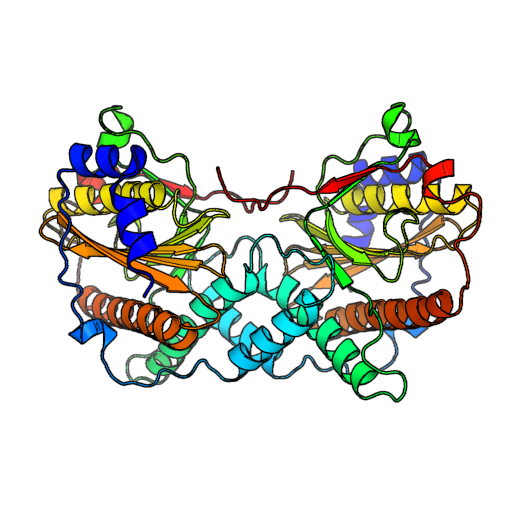 . ILE B 1 106 ? -0.417 -21.672 3.322 1 89.44 106 ILE B C 1
ATOM 2913 O O . ILE B 1 106 ? 0.8 -21.703 3.125 1 89.44 106 ILE B O 1
ATOM 2917 N N . LEU B 1 107 ? -1.036 -22.5 4.066 1 87 107 LEU B N 1
ATOM 2918 C CA . LEU B 1 107 ? -0.337 -23.562 4.777 1 87 107 LEU B CA 1
ATOM 2919 C C . LEU B 1 107 ? -0.779 -24.938 4.277 1 87 107 LEU B C 1
ATOM 2921 O O . LEU B 1 107 ? -1.963 -25.141 4.008 1 87 107 LEU B O 1
ATOM 2925 N N . THR B 1 108 ? 0.201 -25.734 4.148 1 78.38 108 THR B N 1
ATOM 2926 C CA . THR B 1 108 ? -0.113 -27.109 3.77 1 78.38 108 THR B CA 1
ATOM 2927 C C . THR B 1 108 ? 0.254 -28.062 4.891 1 78.38 108 THR B C 1
ATOM 2929 O O . THR B 1 108 ? 0.98 -27.703 5.82 1 78.38 108 THR B O 1
ATOM 2932 N N . ARG B 1 109 ? -0.335 -29.266 4.926 1 70.5 109 ARG B N 1
ATOM 2933 C CA . ARG B 1 109 ? -0.199 -30.281 5.969 1 70.5 109 ARG B CA 1
ATOM 2934 C C . ARG B 1 109 ? 1.269 -30.578 6.25 1 70.5 109 ARG B C 1
ATOM 2936 O O . ARG B 1 109 ? 1.679 -30.672 7.41 1 70.5 109 ARG B O 1
ATOM 2943 N N . GLU B 1 110 ? 1.945 -30.75 5.25 1 64.88 110 GLU B N 1
ATOM 2944 C CA . GLU B 1 110 ? 3.332 -31.172 5.449 1 64.88 110 GLU B CA 1
ATOM 2945 C C . GLU B 1 110 ? 4.129 -30.094 6.188 1 64.88 110 GLU B C 1
ATOM 2947 O O . GLU B 1 110 ? 5.133 -30.406 6.836 1 64.88 110 GLU B O 1
ATOM 2952 N N . MET B 1 111 ? 3.695 -28.938 6.074 1 62.19 111 MET B N 1
ATOM 2953 C CA . MET B 1 111 ? 4.363 -27.828 6.762 1 62.19 111 MET B CA 1
ATOM 2954 C C . MET B 1 111 ? 4.016 -27.828 8.25 1 62.19 111 MET B C 1
ATOM 2956 O O . MET B 1 111 ? 4.801 -27.359 9.07 1 62.19 111 MET B O 1
ATOM 2960 N N . LYS B 1 112 ? 2.977 -28.375 8.547 1 57.81 112 LYS B N 1
ATOM 2961 C CA . LYS B 1 112 ? 2.514 -28.438 9.93 1 57.81 112 LYS B CA 1
ATOM 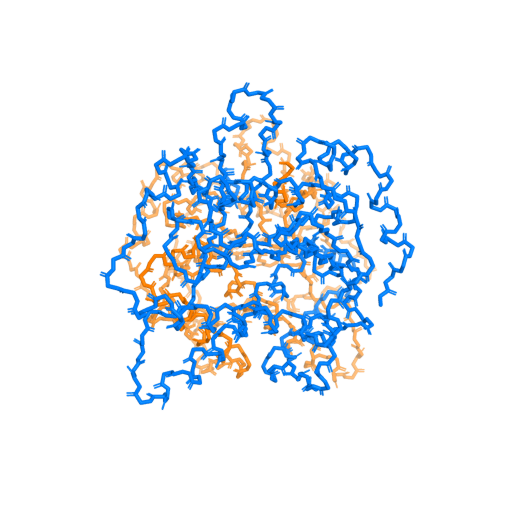2962 C C . LYS B 1 112 ? 3.252 -29.531 10.703 1 57.81 112 LYS B C 1
ATOM 2964 O O . LYS B 1 112 ? 3.502 -29.375 11.906 1 57.81 112 LYS B O 1
ATOM 2969 N N . ASP B 1 113 ? 3.443 -30.5 10.109 1 56.97 113 ASP B N 1
ATOM 2970 C CA . ASP B 1 113 ? 4.035 -31.625 10.836 1 56.97 113 ASP B CA 1
ATOM 2971 C C . ASP B 1 113 ? 5.547 -31.469 10.953 1 56.97 113 ASP B C 1
ATOM 2973 O O . ASP B 1 113 ? 6.262 -32.438 11.219 1 56.97 113 ASP B O 1
ATOM 2977 N N . ASP B 1 114 ? 5.98 -30.203 10.766 1 57.75 114 ASP B N 1
ATOM 2978 C CA . ASP B 1 114 ? 7.352 -29.781 11.008 1 57.75 114 ASP B CA 1
ATOM 2979 C C . ASP B 1 114 ? 8.312 -30.438 10.023 1 57.75 114 ASP B C 1
ATOM 2981 O O . ASP B 1 114 ? 9.516 -30.531 10.289 1 57.75 114 ASP B O 1
ATOM 2985 N N . LYS B 1 115 ? 7.738 -31.031 9.07 1 59.31 115 LYS B N 1
ATOM 2986 C CA . LYS B 1 115 ? 8.648 -31.594 8.07 1 59.31 115 LYS B CA 1
ATOM 2987 C C . LYS B 1 115 ? 9.234 -30.5 7.184 1 59.31 115 LYS B C 1
ATOM 2989 O O . LYS B 1 115 ? 10.398 -30.562 6.801 1 59.31 115 LYS B O 1
ATOM 2994 N N . ILE B 1 116 ? 8.336 -29.547 6.906 1 64.81 116 ILE B N 1
ATOM 2995 C CA . ILE B 1 116 ? 8.758 -28.406 6.105 1 64.81 116 ILE B CA 1
ATOM 2996 C C . ILE B 1 116 ? 8.453 -27.109 6.852 1 64.81 116 ILE B C 1
ATOM 2998 O O . ILE B 1 116 ? 7.371 -26.953 7.426 1 64.81 116 ILE B O 1
ATOM 3002 N N . PRO B 1 117 ? 9.414 -26.406 6.965 1 64.88 117 PRO B N 1
ATOM 3003 C CA . PRO B 1 117 ? 9.195 -25.156 7.695 1 64.88 117 PRO B CA 1
ATOM 3004 C C . PRO B 1 117 ? 8.023 -24.359 7.137 1 64.88 117 PRO B C 1
ATOM 3006 O O . PRO B 1 117 ? 7.902 -24.203 5.918 1 64.88 117 PRO B O 1
ATOM 3009 N N . ALA B 1 118 ? 7.145 -24.047 8.094 1 68.25 118 ALA B N 1
ATOM 3010 C CA . ALA B 1 118 ? 6.012 -23.203 7.73 1 68.25 118 ALA B CA 1
ATOM 3011 C C . ALA B 1 118 ? 6.477 -21.797 7.352 1 68.25 118 ALA B C 1
ATOM 3013 O O . ALA B 1 118 ? 7.391 -21.25 7.98 1 68.25 118 ALA B O 1
ATOM 3014 N N . PRO B 1 119 ? 5.848 -21.344 6.191 1 74 119 PRO B N 1
ATOM 3015 C CA . PRO B 1 119 ? 6.223 -19.969 5.828 1 74 119 PRO B CA 1
ATOM 3016 C C . PRO B 1 119 ? 5.719 -18.938 6.832 1 74 119 PRO B C 1
ATOM 3018 O O . PRO B 1 119 ? 4.602 -19.062 7.34 1 74 119 PRO B O 1
ATOM 3021 N N . GLU B 1 120 ? 6.586 -18.125 7.223 1 67.81 120 GLU B N 1
ATOM 3022 C CA . GLU B 1 120 ? 6.211 -17.078 8.164 1 67.81 120 GLU B CA 1
ATOM 3023 C C . GLU B 1 120 ? 5.75 -15.82 7.426 1 67.81 120 GLU B C 1
ATOM 3025 O O . GLU B 1 120 ? 5.004 -15.008 7.98 1 67.81 120 GLU B O 1
ATOM 3030 N N . ASP B 1 121 ? 6.043 -15.828 6.211 1 79.69 121 ASP B N 1
ATOM 3031 C CA . ASP B 1 121 ? 5.82 -14.57 5.504 1 79.69 121 ASP B CA 1
ATOM 3032 C C . ASP B 1 121 ? 4.441 -14.547 4.848 1 79.69 121 ASP B C 1
ATOM 3034 O O . ASP B 1 121 ? 3.895 -15.594 4.5 1 79.69 121 ASP B O 1
ATOM 3038 N N . ILE B 1 122 ? 3.908 -13.422 4.77 1 86.81 122 ILE B N 1
ATOM 3039 C CA . ILE B 1 122 ? 2.6 -13.164 4.172 1 86.81 122 ILE B CA 1
ATOM 3040 C C . ILE B 1 122 ? 2.74 -13.039 2.658 1 86.81 122 ILE B C 1
ATOM 3042 O O . ILE B 1 122 ? 3.73 -12.5 2.16 1 86.81 122 ILE B O 1
ATOM 3046 N N . ILE B 1 123 ? 1.778 -13.703 2.027 1 93 123 ILE B N 1
ATOM 3047 C CA . ILE B 1 123 ? 1.632 -13.461 0.597 1 93 123 ILE B CA 1
ATOM 3048 C C . ILE B 1 123 ? 0.773 -12.219 0.37 1 93 123 ILE B C 1
ATOM 3050 O O . ILE B 1 123 ? -0.402 -12.195 0.745 1 93 123 ILE B O 1
ATOM 3054 N N . ASP B 1 124 ? 1.306 -11.281 -0.208 1 89.62 124 ASP B N 1
ATOM 3055 C CA . ASP B 1 124 ? 0.623 -10 -0.339 1 89.62 124 ASP B CA 1
ATOM 3056 C C . ASP B 1 124 ? -0.516 -10.078 -1.354 1 89.62 124 ASP B C 1
ATOM 3058 O O . ASP B 1 124 ? -1.575 -9.484 -1.157 1 89.62 124 ASP B O 1
ATOM 3062 N N . TYR B 1 125 ? -0.266 -10.766 -2.488 1 92.12 125 TYR B N 1
ATOM 3063 C CA . TYR B 1 125 ? -1.269 -10.914 -3.537 1 92.12 125 TYR B CA 1
ATOM 3064 C C . TYR B 1 125 ? -1.304 -12.344 -4.059 1 92.12 125 TYR B C 1
ATOM 3066 O O . TYR B 1 125 ? -0.256 -12.969 -4.262 1 92.12 125 TYR B O 1
ATOM 3074 N N . VAL B 1 126 ? -2.496 -12.859 -4.262 1 94.44 126 VAL B N 1
ATOM 3075 C CA . VAL B 1 126 ? -2.697 -14.156 -4.902 1 94.44 126 VAL B CA 1
ATOM 3076 C C . VAL B 1 126 ? -3.627 -14 -6.102 1 94.44 126 VAL B C 1
ATOM 3078 O O . VAL B 1 126 ? -4.734 -13.477 -5.973 1 94.44 126 VAL B O 1
ATOM 3081 N N . LEU B 1 127 ? -3.176 -14.406 -7.188 1 95.12 127 LEU B N 1
ATOM 3082 C CA . LEU B 1 127 ? -4.016 -14.398 -8.375 1 95.12 127 LEU B CA 1
ATOM 3083 C C . LEU B 1 127 ? -4.727 -15.734 -8.555 1 95.12 127 LEU B C 1
ATOM 3085 O O . LEU B 1 127 ? -4.105 -16.719 -8.945 1 95.12 127 LEU B O 1
ATOM 3089 N N . TRP B 1 128 ? -6 -15.742 -8.305 1 93.25 128 TRP B N 1
ATOM 3090 C CA . TRP B 1 128 ? -6.797 -16.953 -8.406 1 93.25 128 TRP B CA 1
ATOM 3091 C C . TRP B 1 128 ? -7.445 -17.062 -9.789 1 93.25 128 TRP B C 1
ATOM 3093 O O . TRP B 1 128 ? -8.07 -16.109 -10.258 1 93.25 128 TRP B O 1
ATOM 3103 N N . TYR B 1 129 ? -7.312 -18.156 -10.398 1 92.44 129 TYR B N 1
ATOM 3104 C CA . TYR B 1 129 ? -8.055 -18.406 -11.633 1 92.44 129 TYR B CA 1
ATOM 3105 C C . TYR B 1 129 ? -9.219 -19.359 -11.398 1 92.44 129 TYR B C 1
ATOM 3107 O O . TYR B 1 129 ? -10.078 -19.516 -12.258 1 92.44 129 TYR B O 1
ATOM 3115 N N . GLY B 1 130 ? -9.227 -19.953 -10.266 1 91.06 130 GLY B N 1
ATOM 3116 C CA . GLY B 1 130 ? -10.281 -20.891 -9.906 1 91.06 130 GLY B CA 1
ATOM 3117 C C . GLY B 1 130 ? -10.547 -20.938 -8.414 1 91.06 130 GLY B C 1
ATOM 3118 O O . GLY B 1 130 ? -10.461 -19.906 -7.73 1 91.06 130 GLY B O 1
ATOM 3119 N N . HIS B 1 131 ? -10.883 -22.078 -7.922 1 89.31 131 HIS B N 1
ATOM 3120 C CA . HIS B 1 131 ? -11.281 -22.234 -6.527 1 89.31 131 HIS B CA 1
ATOM 3121 C C . HIS B 1 131 ? -10.078 -22.188 -5.598 1 89.31 131 HIS B C 1
ATOM 3123 O O . HIS B 1 131 ? -9.102 -22.906 -5.801 1 89.31 131 HIS B O 1
ATOM 3129 N N . CYS B 1 132 ? -10.195 -21.422 -4.562 1 89.5 132 CYS B N 1
ATOM 3130 C CA . CYS B 1 132 ? -9.086 -21.219 -3.645 1 89.5 132 CYS B CA 1
ATOM 3131 C C . CYS B 1 132 ? -8.742 -22.5 -2.904 1 89.5 132 CYS B C 1
ATOM 3133 O O . CYS B 1 132 ? -7.566 -22.781 -2.645 1 89.5 132 CYS B O 1
ATOM 3135 N N . LEU B 1 133 ? -9.711 -23.281 -2.568 1 87.88 133 LEU B N 1
ATOM 3136 C CA . LEU B 1 133 ? -9.461 -24.5 -1.803 1 87.88 133 LEU B CA 1
ATOM 3137 C C . LEU B 1 133 ? -8.844 -25.578 -2.688 1 87.88 133 LEU B C 1
ATOM 3139 O O . LEU B 1 133 ? -8.328 -26.578 -2.184 1 87.88 133 LEU B O 1
ATOM 3143 N N . GLU B 1 134 ? -8.945 -25.359 -3.961 1 92.5 134 GLU B N 1
ATOM 3144 C CA . GLU B 1 134 ? -8.258 -26.219 -4.914 1 92.5 134 GLU B CA 1
ATOM 3145 C C . GLU B 1 134 ? -6.875 -25.672 -5.254 1 92.5 134 GLU B C 1
ATOM 3147 O O . GLU B 1 134 ? -6.164 -26.25 -6.086 1 92.5 134 GLU B O 1
ATOM 3152 N N . LEU B 1 135 ? -6.547 -24.578 -4.645 1 94.44 135 LEU B N 1
ATOM 3153 C CA . LEU B 1 135 ? -5.281 -23.891 -4.859 1 94.44 135 LEU B CA 1
ATOM 3154 C C . LEU B 1 135 ? -5.086 -23.562 -6.336 1 94.44 135 LEU B C 1
ATOM 3156 O O . LEU B 1 135 ? -3.982 -23.703 -6.867 1 94.44 135 LEU B O 1
ATOM 3160 N N . GLU B 1 136 ? -6.18 -23.203 -6.93 1 94.81 136 GLU B N 1
ATOM 3161 C CA . GLU B 1 136 ? -6.145 -22.828 -8.344 1 94.81 136 GLU B CA 1
ATOM 3162 C C . GLU B 1 136 ? -5.668 -21.391 -8.523 1 94.81 136 GLU B C 1
ATOM 3164 O O . GLU B 1 136 ? -6.438 -20.531 -8.938 1 94.81 136 GLU B O 1
ATOM 3169 N N . THR B 1 137 ? -4.383 -21.188 -8.273 1 96.12 137 THR B N 1
ATOM 3170 C CA . THR B 1 137 ? -3.684 -19.906 -8.391 1 96.12 137 THR B CA 1
ATOM 3171 C C . THR B 1 137 ? -2.514 -20.031 -9.367 1 96.12 137 THR B C 1
ATOM 3173 O O . THR B 1 137 ? -1.825 -21.047 -9.398 1 96.12 137 THR B O 1
ATOM 3176 N N . ASN B 1 138 ? -2.373 -18.984 -10.164 1 94.75 138 ASN B N 1
ATOM 3177 C CA . ASN B 1 138 ? -1.312 -19 -11.164 1 94.75 138 ASN B CA 1
ATOM 3178 C C . ASN B 1 138 ? -0.116 -18.156 -10.734 1 94.75 138 ASN B C 1
ATOM 3180 O O . ASN B 1 138 ? 0.974 -18.281 -11.289 1 94.75 138 ASN B O 1
ATOM 3184 N N . MET B 1 139 ? -0.337 -17.312 -9.734 1 97.19 139 MET B N 1
ATOM 3185 C CA . MET B 1 139 ? 0.74 -16.406 -9.32 1 97.19 139 MET B CA 1
ATOM 3186 C C . MET B 1 139 ? 0.547 -15.945 -7.883 1 97.19 139 MET B C 1
ATOM 3188 O O . MET B 1 139 ? -0.567 -15.617 -7.477 1 97.19 139 MET B O 1
ATOM 3192 N N . ILE B 1 140 ? 1.594 -15.945 -7.152 1 97.31 140 ILE B N 1
ATOM 3193 C CA . ILE B 1 140 ? 1.598 -15.281 -5.855 1 97.31 140 ILE B CA 1
ATOM 3194 C C . ILE B 1 140 ? 2.654 -14.18 -5.844 1 97.31 140 ILE B C 1
ATOM 3196 O O . ILE B 1 140 ? 3.691 -14.297 -6.5 1 97.31 140 ILE B O 1
ATOM 3200 N N . VAL B 1 141 ? 2.381 -13.109 -5.129 1 96.44 141 VAL B N 1
ATOM 3201 C CA . VAL B 1 141 ? 3.264 -11.953 -5.074 1 96.44 141 VAL B CA 1
ATOM 3202 C C . VAL B 1 141 ? 3.564 -11.594 -3.621 1 96.44 141 VAL B C 1
ATOM 3204 O O . VAL B 1 141 ? 2.656 -11.547 -2.787 1 96.44 141 VAL B O 1
ATOM 3207 N N . MET B 1 142 ? 4.801 -11.383 -3.373 1 94.19 142 MET B N 1
ATOM 3208 C CA . MET B 1 142 ? 5.242 -10.914 -2.062 1 94.19 142 MET B CA 1
ATOM 3209 C C . MET B 1 142 ? 6.004 -9.602 -2.182 1 94.19 142 MET B C 1
ATOM 3211 O O . MET B 1 142 ? 6.793 -9.414 -3.109 1 94.19 142 MET B O 1
ATOM 3215 N N . LYS B 1 143 ? 5.711 -8.727 -1.25 1 91.81 143 LYS B N 1
ATOM 3216 C CA . LYS B 1 143 ? 6.488 -7.5 -1.129 1 91.81 143 LYS B CA 1
ATOM 3217 C C . LYS B 1 143 ? 7.59 -7.645 -0.08 1 91.81 143 LYS B C 1
ATOM 3219 O O . LYS B 1 143 ? 7.367 -8.234 0.98 1 91.81 143 LYS B O 1
ATOM 3224 N N . SER B 1 144 ? 8.766 -7.168 -0.453 1 89.5 144 SER B N 1
ATOM 3225 C CA . SER B 1 144 ? 9.898 -7.219 0.464 1 89.5 144 SER B CA 1
ATOM 3226 C C . SER B 1 144 ? 10.859 -6.059 0.219 1 89.5 144 SER B C 1
ATOM 3228 O O . SER B 1 144 ? 11.109 -5.688 -0.929 1 89.5 144 SER B O 1
ATOM 3230 N N . GLU B 1 145 ? 11.43 -5.535 1.31 1 85.94 145 GLU B N 1
ATOM 3231 C CA . GLU B 1 145 ? 12.461 -4.508 1.177 1 85.94 145 GLU B CA 1
ATOM 3232 C C . GLU B 1 145 ? 13.75 -5.094 0.605 1 85.94 145 GLU B C 1
ATOM 3234 O O . GLU B 1 145 ? 14.625 -4.352 0.138 1 85.94 145 GLU B O 1
ATOM 3239 N N . ARG B 1 146 ? 13.914 -6.414 0.764 1 89.75 146 ARG B N 1
ATOM 3240 C CA . ARG B 1 146 ? 15.094 -7.125 0.274 1 89.75 146 ARG B CA 1
ATOM 3241 C C . ARG B 1 146 ? 14.695 -8.32 -0.588 1 89.75 146 ARG B C 1
ATOM 3243 O O . ARG B 1 146 ? 14.961 -9.469 -0.229 1 89.75 146 ARG B O 1
ATOM 3250 N N . PRO B 1 147 ? 14.219 -7.984 -1.807 1 92.56 147 PRO B N 1
ATOM 3251 C CA . PRO B 1 147 ? 13.648 -9.062 -2.609 1 92.56 147 PRO B CA 1
ATOM 3252 C C . PRO B 1 147 ? 14.672 -10.125 -3 1 92.56 147 PRO B C 1
ATOM 3254 O O . PRO B 1 147 ? 14.352 -11.312 -3.051 1 92.56 147 PRO B O 1
ATOM 3257 N N . VAL B 1 148 ? 15.891 -9.758 -3.262 1 93.19 148 VAL B N 1
ATOM 3258 C CA . VAL B 1 148 ? 16.891 -10.703 -3.754 1 93.19 148 VAL B CA 1
ATOM 3259 C C . VAL B 1 148 ? 17.281 -11.672 -2.637 1 93.19 148 VAL B C 1
ATOM 3261 O O . VAL B 1 148 ? 17.062 -12.883 -2.752 1 93.19 148 VAL B O 1
ATOM 3264 N N . PRO B 1 149 ? 17.734 -11.234 -1.549 1 91.38 149 PRO B N 1
ATOM 3265 C CA . PRO B 1 149 ? 18.125 -12.188 -0.509 1 91.38 149 PRO B CA 1
ATOM 3266 C C . PRO B 1 149 ? 16.922 -12.898 0.118 1 91.38 149 PRO B C 1
ATOM 3268 O O . PRO B 1 149 ? 17.078 -13.984 0.687 1 91.38 149 PRO B O 1
ATOM 3271 N N . ARG B 1 150 ? 15.742 -12.367 -0.005 1 92.12 150 ARG B N 1
ATOM 3272 C CA . ARG B 1 150 ? 14.586 -12.953 0.656 1 92.12 150 ARG B CA 1
ATOM 3273 C C . ARG B 1 150 ? 13.75 -13.773 -0.324 1 92.12 150 ARG B C 1
ATOM 3275 O O . ARG B 1 150 ? 12.688 -14.289 0.033 1 92.12 150 ARG B O 1
ATOM 3282 N N . SER B 1 151 ? 14.219 -13.984 -1.454 1 94.12 151 SER B N 1
ATOM 3283 C CA . SER B 1 151 ? 13.461 -14.656 -2.498 1 94.12 151 SER B CA 1
ATOM 3284 C C . SER B 1 151 ? 13.141 -16.094 -2.104 1 94.12 151 SER B C 1
ATOM 3286 O O . SER B 1 151 ? 12.195 -16.703 -2.627 1 94.12 151 SER B O 1
ATOM 3288 N N . TRP B 1 152 ? 13.906 -16.625 -1.171 1 92.69 152 TRP B N 1
ATOM 3289 C CA . TRP B 1 152 ? 13.68 -18 -0.74 1 92.69 152 TRP B CA 1
ATOM 3290 C C . TRP B 1 152 ? 12.32 -18.141 -0.056 1 92.69 152 TRP B C 1
ATOM 3292 O O . TRP B 1 152 ? 11.711 -19.219 -0.089 1 92.69 152 TRP B O 1
ATOM 3302 N N . THR B 1 153 ? 11.828 -17.094 0.544 1 93 153 THR B N 1
ATOM 3303 C CA . THR B 1 153 ? 10.523 -17.156 1.191 1 93 153 THR B CA 1
ATOM 3304 C C . THR B 1 153 ? 9.414 -17.312 0.157 1 93 153 THR B C 1
ATOM 3306 O O . THR B 1 153 ? 8.422 -18 0.411 1 93 153 THR B O 1
ATOM 3309 N N . LEU B 1 154 ? 9.602 -16.641 -0.938 1 95.69 154 LEU B N 1
ATOM 3310 C CA . LEU B 1 154 ? 8.672 -16.828 -2.049 1 95.69 154 LEU B CA 1
ATOM 3311 C C . LEU B 1 154 ? 8.695 -18.266 -2.543 1 95.69 154 LEU B C 1
ATOM 3313 O O . LEU B 1 154 ? 7.645 -18.891 -2.707 1 95.69 154 LEU B O 1
ATOM 3317 N N . LEU B 1 155 ? 9.867 -18.75 -2.764 1 94.88 155 LEU B N 1
ATOM 3318 C CA . LEU B 1 155 ? 10.023 -20.125 -3.238 1 94.88 155 LEU B CA 1
ATOM 3319 C C . LEU B 1 155 ? 9.383 -21.109 -2.266 1 94.88 155 LEU B C 1
ATOM 3321 O O . LEU B 1 155 ? 8.758 -22.094 -2.686 1 94.88 155 LEU B O 1
ATOM 3325 N N . GLN B 1 156 ? 9.523 -20.844 -1.084 1 92.88 156 GLN B N 1
ATOM 3326 C CA . GLN B 1 156 ? 8.938 -21.719 -0.065 1 92.88 156 GLN B CA 1
ATOM 3327 C C . GLN B 1 156 ? 7.414 -21.766 -0.19 1 92.88 156 GLN B C 1
ATOM 3329 O O . GLN B 1 156 ? 6.82 -22.844 -0.19 1 92.88 156 GLN B O 1
ATOM 3334 N N . ASN B 1 157 ? 6.797 -20.641 -0.24 1 93.88 157 ASN B N 1
ATOM 3335 C CA . ASN B 1 157 ? 5.348 -20.578 -0.389 1 93.88 157 ASN B CA 1
ATOM 3336 C C . ASN B 1 157 ? 4.887 -21.25 -1.678 1 93.88 157 ASN B C 1
ATOM 3338 O O . ASN B 1 157 ? 3.916 -22.016 -1.674 1 93.88 157 ASN B O 1
ATOM 3342 N N . MET B 1 158 ? 5.57 -20.953 -2.717 1 95.31 158 MET B N 1
ATOM 3343 C CA . MET B 1 158 ? 5.254 -21.562 -4 1 95.31 158 MET B CA 1
ATOM 3344 C C . MET B 1 158 ? 5.355 -23.078 -3.91 1 95.31 158 MET B C 1
ATOM 3346 O O . MET B 1 158 ? 4.508 -23.797 -4.445 1 95.31 158 MET B O 1
ATOM 3350 N N . SER B 1 159 ? 6.395 -23.5 -3.262 1 93.62 159 SER B N 1
ATOM 3351 C CA . SER B 1 159 ? 6.656 -24.938 -3.146 1 93.62 159 SER B CA 1
ATOM 3352 C C . SER B 1 159 ? 5.543 -25.641 -2.377 1 93.62 159 SER B C 1
ATOM 3354 O O . SER B 1 159 ? 5.184 -26.766 -2.695 1 93.62 159 SER B O 1
ATOM 3356 N N . GLY B 1 160 ? 5.062 -25.016 -1.38 1 91.56 160 GLY B N 1
ATOM 3357 C CA . GLY B 1 160 ? 3.93 -25.578 -0.66 1 91.56 160 GLY B CA 1
ATOM 3358 C C . GLY B 1 160 ? 2.717 -25.812 -1.542 1 91.56 160 GLY B C 1
ATOM 3359 O O . GLY B 1 160 ? 2.096 -26.875 -1.49 1 91.56 160 GLY B O 1
ATOM 3360 N N . ILE B 1 161 ? 2.377 -24.859 -2.295 1 94.19 161 ILE B N 1
ATOM 3361 C CA . ILE B 1 161 ? 1.252 -24.953 -3.219 1 94.19 161 ILE B CA 1
ATOM 3362 C C . ILE B 1 161 ? 1.528 -26.031 -4.266 1 94.19 161 ILE B C 1
ATOM 3364 O O . ILE B 1 161 ? 0.67 -26.875 -4.539 1 94.19 161 ILE B O 1
ATOM 3368 N N . HIS B 1 162 ? 2.736 -25.938 -4.824 1 94.94 162 HIS B N 1
ATOM 3369 C CA . HIS B 1 162 ? 3.189 -26.891 -5.828 1 94.94 162 HIS B CA 1
ATOM 3370 C C . HIS B 1 162 ? 3.08 -28.328 -5.316 1 94.94 162 HIS B C 1
ATOM 3372 O O . HIS B 1 162 ? 2.549 -29.203 -6.008 1 94.94 162 HIS B O 1
ATOM 3378 N N . HIS B 1 163 ? 3.541 -28.562 -4.18 1 92.56 163 HIS B N 1
ATOM 3379 C CA . HIS B 1 163 ? 3.533 -29.875 -3.568 1 92.56 163 HIS B CA 1
ATOM 3380 C C . HIS B 1 163 ? 2.109 -30.375 -3.354 1 92.56 163 HIS B C 1
ATOM 3382 O O . HIS B 1 163 ? 1.803 -31.547 -3.65 1 92.56 163 HIS B O 1
ATOM 3388 N N . ALA B 1 164 ? 1.303 -29.578 -2.842 1 92 164 ALA B N 1
ATOM 3389 C CA . ALA B 1 164 ? -0.093 -29.938 -2.604 1 92 164 ALA B CA 1
ATOM 3390 C C . ALA B 1 164 ? -0.784 -30.344 -3.902 1 92 164 ALA B C 1
ATOM 3392 O O . ALA B 1 164 ? -1.524 -31.328 -3.936 1 92 164 ALA B O 1
ATOM 3393 N N . ARG B 1 165 ? -0.572 -29.609 -4.883 1 94.62 165 ARG B N 1
ATOM 3394 C CA . ARG B 1 165 ? -1.178 -29.906 -6.18 1 94.62 165 ARG B CA 1
ATOM 3395 C C . ARG B 1 165 ? -0.635 -31.203 -6.754 1 94.62 165 ARG B C 1
ATOM 3397 O O . ARG B 1 165 ? -1.387 -32 -7.328 1 94.62 165 ARG B O 1
ATOM 3404 N N . LYS B 1 166 ? 0.597 -31.375 -6.621 1 92.5 166 LYS B N 1
ATOM 3405 C CA . LYS B 1 166 ? 1.2 -32.625 -7.098 1 92.5 166 LYS B CA 1
ATOM 3406 C C . LYS B 1 166 ? 0.599 -33.844 -6.391 1 92.5 166 LYS B C 1
ATOM 3408 O O . LYS B 1 166 ? 0.313 -34.844 -7.023 1 92.5 166 LYS B O 1
ATOM 3413 N N . LEU B 1 167 ? 0.435 -33.719 -5.148 1 90.56 167 LEU B N 1
ATOM 3414 C CA . LEU B 1 167 ? -0.155 -34.812 -4.371 1 90.56 167 LEU B CA 1
ATOM 3415 C C . LEU B 1 167 ? -1.553 -35.156 -4.879 1 90.56 167 LEU B C 1
ATOM 3417 O O . LEU B 1 167 ? -1.965 -36.312 -4.852 1 90.56 167 LEU B O 1
ATOM 3421 N N . ALA B 1 168 ? -2.178 -34.156 -5.316 1 92.75 168 ALA B N 1
ATOM 3422 C CA . ALA B 1 168 ? -3.543 -34.312 -5.801 1 92.75 168 ALA B CA 1
ATOM 3423 C C . ALA B 1 168 ? -3.557 -34.625 -7.297 1 92.75 168 ALA B C 1
ATOM 3425 O O . ALA B 1 168 ? -4.621 -34.719 -7.91 1 92.75 168 ALA B O 1
ATOM 3426 N N . GLU B 1 169 ? -2.406 -34.75 -7.941 1 93.62 169 GLU B N 1
ATOM 3427 C CA . GLU B 1 169 ? -2.238 -35.062 -9.359 1 93.62 169 GLU B CA 1
ATOM 3428 C C . GLU B 1 169 ? -2.857 -34 -10.242 1 93.62 169 GLU B C 1
ATOM 3430 O O . GLU B 1 169 ? -3.578 -34.312 -11.195 1 93.62 169 GLU B O 1
ATOM 3435 N N . ARG B 1 170 ? -2.678 -32.75 -9.797 1 93.94 170 ARG B N 1
ATOM 3436 C CA . ARG B 1 170 ? -3.105 -31.594 -10.57 1 93.94 170 ARG B CA 1
ATOM 3437 C C . ARG B 1 170 ? -1.914 -30.906 -11.234 1 93.94 170 ARG B C 1
ATOM 3439 O O . ARG B 1 170 ? -0.762 -31.219 -10.922 1 93.94 170 ARG B O 1
ATOM 3446 N N . ASP B 1 171 ? -2.252 -30.031 -12.234 1 92.44 171 ASP B N 1
ATOM 3447 C CA . ASP B 1 171 ? -1.214 -29.172 -12.781 1 92.44 171 ASP B CA 1
ATOM 3448 C C . ASP B 1 171 ? -0.572 -28.328 -11.672 1 92.44 171 ASP B C 1
ATOM 3450 O O . ASP B 1 171 ? -1.257 -27.562 -10.984 1 92.44 171 ASP B O 1
ATOM 3454 N N . ALA B 1 172 ? 0.766 -28.359 -11.562 1 95.81 172 ALA B N 1
ATOM 3455 C CA . ALA B 1 172 ? 1.426 -27.766 -10.406 1 95.81 172 ALA B CA 1
ATOM 3456 C C . ALA B 1 172 ? 2.266 -26.562 -10.812 1 95.81 172 ALA B C 1
ATOM 3458 O O . ALA B 1 172 ? 3.037 -26.031 -10.016 1 95.81 172 ALA B O 1
ATOM 3459 N N . VAL B 1 173 ? 2.139 -26.109 -12.078 1 95.06 173 VAL B N 1
ATOM 3460 C CA . VAL B 1 173 ? 2.875 -24.953 -12.555 1 95.06 173 VAL B CA 1
ATOM 3461 C C . VAL B 1 173 ? 2.441 -23.703 -11.781 1 95.06 173 VAL B C 1
ATOM 3463 O O . VAL B 1 173 ? 1.247 -23.5 -11.547 1 95.06 173 VAL B O 1
ATOM 3466 N N . ILE B 1 174 ? 3.369 -22.906 -11.375 1 96.75 174 ILE B N 1
ATOM 3467 C CA . ILE B 1 174 ? 3.02 -21.688 -10.648 1 96.75 174 ILE B CA 1
ATOM 3468 C C . ILE B 1 174 ? 4.125 -20.641 -10.828 1 96.75 174 ILE B C 1
ATOM 3470 O O . ILE B 1 174 ? 5.301 -20.984 -10.945 1 96.75 174 ILE B O 1
ATOM 3474 N N . TYR B 1 175 ? 3.746 -19.406 -10.812 1 96.62 175 TYR B N 1
ATOM 3475 C CA . TYR B 1 175 ? 4.648 -18.25 -10.891 1 96.62 175 TYR B CA 1
ATOM 3476 C C . TYR B 1 175 ? 4.66 -17.469 -9.586 1 96.62 175 TYR B C 1
ATOM 3478 O O . TYR B 1 175 ? 3.684 -17.5 -8.828 1 96.62 175 TYR B O 1
ATOM 3486 N N . GLY B 1 176 ? 5.711 -16.844 -9.336 1 97.56 176 GLY B N 1
ATOM 3487 C CA . GLY B 1 176 ? 5.828 -15.984 -8.164 1 97.56 176 GLY B CA 1
ATOM 3488 C C . GLY B 1 176 ? 6.641 -14.727 -8.43 1 97.56 176 GLY B C 1
ATOM 3489 O O . GLY B 1 176 ? 7.535 -14.727 -9.273 1 97.56 176 GLY B O 1
ATOM 3490 N N . VAL B 1 177 ? 6.309 -13.734 -7.707 1 97.38 177 VAL B N 1
ATOM 3491 C CA . VAL B 1 177 ? 7.047 -12.477 -7.758 1 97.38 177 VAL B CA 1
ATOM 3492 C C . VAL B 1 177 ? 7.332 -11.977 -6.344 1 97.38 177 VAL B C 1
ATOM 3494 O O . VAL B 1 177 ? 6.453 -12.016 -5.48 1 97.38 177 VAL B O 1
ATOM 3497 N N . ILE B 1 178 ? 8.562 -11.617 -6.082 1 96.19 178 ILE B N 1
ATOM 3498 C CA . ILE B 1 178 ? 8.898 -10.875 -4.875 1 96.19 178 ILE B CA 1
ATOM 3499 C C . ILE B 1 178 ? 9.594 -9.562 -5.254 1 96.19 178 ILE B C 1
ATOM 3501 O O . ILE B 1 178 ? 10.469 -9.547 -6.117 1 96.19 178 ILE B O 1
ATOM 3505 N N . THR B 1 179 ? 9.102 -8.422 -4.668 1 95 179 THR B N 1
ATOM 3506 C CA . THR B 1 179 ? 9.562 -7.141 -5.184 1 95 179 THR B CA 1
ATOM 3507 C C . THR B 1 179 ? 9.422 -6.051 -4.125 1 95 179 THR B C 1
ATOM 3509 O O . THR B 1 179 ? 8.617 -6.172 -3.205 1 95 179 THR B O 1
ATOM 3512 N N . ASP B 1 180 ? 10.25 -5.105 -4.215 1 88.88 180 ASP B N 1
ATOM 3513 C CA . ASP B 1 180 ? 10.109 -3.871 -3.447 1 88.88 180 ASP B CA 1
ATOM 3514 C C . ASP B 1 180 ? 9.602 -2.732 -4.328 1 88.88 180 ASP B C 1
ATOM 3516 O O . ASP B 1 180 ? 9.531 -1.582 -3.887 1 88.88 180 ASP B O 1
ATOM 3520 N N . GLY B 1 181 ? 9.281 -3.098 -5.531 1 90.62 181 GLY B N 1
ATOM 3521 C CA . GLY B 1 181 ? 8.867 -2.086 -6.492 1 90.62 181 GLY B CA 1
ATOM 3522 C C . GLY B 1 181 ? 9.992 -1.647 -7.414 1 90.62 181 GLY B C 1
ATOM 3523 O O . GLY B 1 181 ? 9.742 -1.098 -8.484 1 90.62 181 GLY B O 1
ATOM 3524 N N . SER B 1 182 ? 11.211 -1.764 -7.031 1 90.12 182 SER B N 1
ATOM 3525 C CA . SER B 1 182 ? 12.375 -1.411 -7.84 1 90.12 182 SER B CA 1
ATOM 3526 C C . SER B 1 182 ? 13.031 -2.652 -8.43 1 90.12 182 SER B C 1
ATOM 3528 O O . SER B 1 182 ? 13.375 -2.68 -9.617 1 90.12 182 SER B O 1
ATOM 3530 N N . LYS B 1 183 ? 13.211 -3.574 -7.562 1 93.25 183 LYS B N 1
ATOM 3531 C CA . LYS B 1 183 ? 13.742 -4.863 -7.992 1 93.25 183 LYS B CA 1
ATOM 3532 C C . LYS B 1 183 ? 12.648 -5.93 -8.016 1 93.25 183 LYS B C 1
ATOM 3534 O O . LYS B 1 183 ? 11.836 -6.008 -7.09 1 93.25 183 LYS B O 1
ATOM 3539 N N . TRP B 1 184 ? 12.625 -6.625 -9.102 1 95.31 184 TRP B N 1
ATOM 3540 C CA . TRP B 1 184 ? 11.586 -7.637 -9.297 1 95.31 184 TRP B CA 1
ATOM 3541 C C . TRP B 1 184 ? 12.203 -9.008 -9.531 1 95.31 184 TRP B C 1
ATOM 3543 O O . TRP B 1 184 ? 12.938 -9.211 -10.5 1 95.31 184 TRP B O 1
ATOM 3553 N N . VAL B 1 185 ? 11.906 -9.906 -8.648 1 96.44 185 VAL B N 1
ATOM 3554 C CA . VAL B 1 185 ? 12.352 -11.289 -8.805 1 96.44 185 VAL B CA 1
ATOM 3555 C C . VAL B 1 185 ? 11.172 -12.164 -9.219 1 96.44 185 VAL B C 1
ATOM 3557 O O . VAL B 1 185 ? 10.18 -12.266 -8.5 1 96.44 185 VAL B O 1
ATOM 3560 N N . PHE B 1 186 ? 11.32 -12.758 -10.359 1 96 186 PHE B N 1
ATOM 3561 C CA . PHE B 1 186 ? 10.336 -13.711 -10.859 1 96 186 PHE B CA 1
ATOM 3562 C C . PHE B 1 186 ? 10.82 -15.148 -10.672 1 96 186 PHE B C 1
ATOM 3564 O O . PHE B 1 186 ? 11.977 -15.453 -10.961 1 96 186 PHE B O 1
ATOM 3571 N N . ILE B 1 187 ? 9.945 -15.945 -10.195 1 96.06 187 ILE B N 1
ATOM 3572 C CA . ILE B 1 187 ? 10.234 -17.375 -10.109 1 96.06 187 ILE B CA 1
ATOM 3573 C C . ILE B 1 187 ? 9.141 -18.172 -10.82 1 96.06 187 ILE B C 1
ATOM 3575 O O . ILE B 1 187 ? 7.953 -17.859 -10.672 1 96.06 187 ILE B O 1
ATOM 3579 N N . HIS B 1 188 ? 9.562 -19.078 -11.641 1 95.31 188 HIS B N 1
ATOM 3580 C CA . HIS B 1 188 ? 8.672 -20 -12.32 1 95.31 188 HIS B CA 1
ATOM 3581 C C . HIS B 1 188 ? 8.945 -21.438 -11.898 1 95.31 188 HIS B C 1
ATOM 3583 O O . HIS B 1 188 ? 10.078 -21.922 -12.008 1 95.31 188 HIS B O 1
ATOM 3589 N N . LEU B 1 189 ? 8 -22.047 -11.344 1 95.69 189 LEU B N 1
ATOM 3590 C CA . LEU B 1 189 ? 8.086 -23.453 -10.938 1 95.69 189 LEU B CA 1
ATOM 3591 C C . LEU B 1 189 ? 7.273 -24.328 -11.875 1 95.69 189 LEU B C 1
ATOM 3593 O O . LEU B 1 189 ? 6.059 -24.156 -11.992 1 95.69 189 LEU B O 1
ATOM 3597 N N . THR B 1 190 ? 7.906 -25.297 -12.469 1 94.06 190 THR B N 1
ATOM 3598 C CA . THR B 1 190 ? 7.27 -26.141 -13.469 1 94.06 190 THR B CA 1
ATOM 3599 C C . THR B 1 190 ? 6.633 -27.375 -12.812 1 94.06 190 THR B C 1
ATOM 3601 O O . THR B 1 190 ? 6.855 -27.625 -11.625 1 94.06 190 THR B O 1
ATOM 3604 N N . ASN B 1 191 ? 5.922 -28.094 -13.625 1 94.06 191 ASN B N 1
ATOM 3605 C CA . ASN B 1 191 ? 5.285 -29.312 -13.156 1 94.06 191 ASN B CA 1
ATOM 3606 C C . ASN B 1 191 ? 6.32 -30.359 -12.766 1 94.06 191 ASN B C 1
ATOM 3608 O O . ASN B 1 191 ? 6.039 -31.234 -11.945 1 94.06 191 ASN B O 1
ATOM 3612 N N . GLN B 1 192 ? 7.484 -30.297 -13.32 1 93.88 192 GLN B N 1
ATOM 3613 C CA . GLN B 1 192 ? 8.539 -31.281 -13.078 1 93.88 192 GLN B CA 1
ATOM 3614 C C . GLN B 1 192 ? 9.398 -30.875 -11.883 1 93.88 192 GLN B C 1
ATOM 3616 O O . GLN B 1 192 ? 10.477 -31.422 -11.68 1 93.88 192 GLN B O 1
ATOM 3621 N N . SER B 1 193 ? 8.945 -29.812 -11.141 1 95.12 193 SER B N 1
ATOM 3622 C CA . SER B 1 193 ? 9.617 -29.344 -9.938 1 95.12 193 SER B CA 1
ATOM 3623 C C . SER B 1 193 ? 10.969 -28.719 -10.266 1 95.12 193 SER B C 1
ATOM 3625 O O . SER B 1 193 ? 11.938 -28.875 -9.523 1 95.12 193 SER B O 1
ATOM 3627 N N . ARG B 1 194 ? 10.938 -28.141 -11.406 1 94.5 194 ARG B N 1
ATOM 3628 C CA . ARG B 1 194 ? 12.07 -27.297 -11.812 1 94.5 194 ARG B CA 1
ATOM 3629 C C . ARG B 1 194 ? 11.727 -25.828 -11.719 1 94.5 194 ARG B C 1
ATOM 3631 O O . ARG B 1 194 ? 10.594 -25.422 -12.023 1 94.5 194 ARG B O 1
ATOM 3638 N N . TYR B 1 195 ? 12.734 -25.062 -11.305 1 93.69 195 TYR B N 1
ATOM 3639 C CA . TYR B 1 195 ? 12.406 -23.656 -11.188 1 93.69 195 TYR B CA 1
ATOM 3640 C C . TYR B 1 195 ? 13.43 -22.797 -11.922 1 93.69 195 TYR B C 1
ATOM 3642 O O . TYR B 1 195 ? 14.586 -23.188 -12.086 1 93.69 195 TYR B O 1
ATOM 3650 N N . THR B 1 196 ? 12.969 -21.688 -12.422 1 93.25 196 THR B N 1
ATOM 3651 C CA . THR B 1 196 ? 13.789 -20.656 -13.023 1 93.25 196 THR B CA 1
ATOM 3652 C C . THR B 1 196 ? 13.602 -19.328 -12.297 1 93.25 196 THR B C 1
ATOM 3654 O O . THR B 1 196 ? 12.5 -19.016 -11.836 1 93.25 196 THR B O 1
ATOM 3657 N N . ILE B 1 197 ? 14.68 -18.547 -12.211 1 93.56 197 ILE B N 1
ATOM 3658 C CA . ILE B 1 197 ? 14.648 -17.25 -11.547 1 93.56 197 ILE B CA 1
ATOM 3659 C C . ILE B 1 197 ? 15.117 -16.172 -12.516 1 93.56 197 ILE B C 1
ATOM 3661 O O . ILE B 1 197 ? 16.094 -16.359 -13.234 1 93.56 197 ILE B O 1
ATOM 3665 N N . LYS B 1 198 ? 14.391 -15.133 -12.547 1 92.81 198 LYS B N 1
ATOM 3666 C CA . LYS B 1 198 ? 14.805 -13.938 -13.273 1 92.81 198 LYS B CA 1
ATOM 3667 C C . LYS B 1 198 ? 14.688 -12.695 -12.398 1 92.81 198 LYS B C 1
ATOM 3669 O O . LYS B 1 198 ? 13.727 -12.555 -11.633 1 92.81 198 LYS B O 1
ATOM 3674 N N . VAL B 1 199 ? 15.648 -11.898 -12.555 1 94 199 VAL B N 1
ATOM 3675 C CA . VAL B 1 199 ? 15.656 -10.656 -11.797 1 94 199 VAL B CA 1
ATOM 3676 C C . VAL B 1 199 ? 15.68 -9.469 -12.75 1 94 199 VAL B C 1
ATOM 3678 O O . VAL B 1 199 ? 16.484 -9.43 -13.688 1 94 199 VAL B O 1
ATOM 3681 N N . PHE B 1 200 ? 14.742 -8.57 -12.547 1 93.12 200 PHE B N 1
ATOM 3682 C CA . PHE B 1 200 ? 14.656 -7.359 -13.359 1 93.12 200 PHE B CA 1
ATOM 3683 C C . PHE B 1 200 ? 14.719 -6.113 -12.492 1 93.12 200 PHE B C 1
ATOM 3685 O O . PHE B 1 200 ? 14.258 -6.121 -11.352 1 93.12 200 PHE B O 1
ATOM 3692 N N . ALA B 1 201 ? 15.297 -5.102 -13.031 1 92.94 201 ALA B N 1
ATOM 3693 C CA . ALA B 1 201 ? 15.273 -3.781 -12.406 1 92.94 201 ALA B CA 1
ATOM 3694 C C . ALA B 1 201 ? 14.25 -2.873 -13.078 1 92.94 201 ALA B C 1
ATOM 3696 O O . ALA B 1 201 ? 14.211 -2.768 -14.305 1 92.94 201 ALA B O 1
ATOM 3697 N N . TRP B 1 202 ? 13.438 -2.225 -12.258 1 90.38 202 TRP B N 1
ATOM 3698 C CA . TRP B 1 202 ? 12.359 -1.397 -12.773 1 90.38 202 TRP B CA 1
ATOM 3699 C C . TRP B 1 202 ? 12.906 -0.296 -13.68 1 90.38 202 TRP B C 1
ATOM 3701 O O . TRP B 1 202 ? 12.352 -0.033 -14.75 1 90.38 202 TRP B O 1
ATOM 3711 N N . ASP B 1 203 ? 13.922 0.373 -13.367 1 86.12 203 ASP B N 1
ATOM 3712 C CA . ASP B 1 203 ? 14.438 1.561 -14.039 1 86.12 203 ASP B CA 1
ATOM 3713 C C . ASP B 1 203 ? 14.867 1.238 -15.469 1 86.12 203 ASP B C 1
ATOM 3715 O O . ASP B 1 203 ? 14.695 2.057 -16.375 1 86.12 203 ASP B O 1
ATOM 3719 N N . ASN B 1 204 ? 15.32 0.04 -15.625 1 88.5 204 ASN B N 1
ATOM 3720 C CA . ASN B 1 204 ? 15.914 -0.266 -16.922 1 88.5 204 ASN B CA 1
ATOM 3721 C C . ASN B 1 204 ? 15.109 -1.327 -17.672 1 88.5 204 ASN B C 1
ATOM 3723 O O . ASN B 1 204 ? 15.273 -1.502 -18.875 1 88.5 204 ASN B O 1
ATOM 3727 N N . GLU B 1 205 ? 14.281 -2.004 -16.953 1 90.44 205 GLU B N 1
ATOM 3728 C CA . GLU B 1 205 ? 13.641 -3.16 -17.578 1 90.44 205 GLU B CA 1
ATOM 3729 C C . GLU B 1 205 ? 12.141 -3.17 -17.297 1 90.44 205 GLU B C 1
ATOM 3731 O O . GLU B 1 205 ? 11.539 -4.234 -17.125 1 90.44 205 GLU B O 1
ATOM 3736 N N . ARG B 1 206 ? 11.578 -2.051 -17.234 1 88.5 206 ARG B N 1
ATOM 3737 C CA . ARG B 1 206 ? 10.156 -1.895 -16.922 1 88.5 206 ARG B CA 1
ATOM 3738 C C . ARG B 1 206 ? 9.297 -2.678 -17.906 1 88.5 206 ARG B C 1
ATOM 3740 O O . ARG B 1 206 ? 8.367 -3.379 -17.5 1 88.5 206 ARG B O 1
ATOM 3747 N N . ASP B 1 207 ? 9.578 -2.562 -19.156 1 87.25 207 ASP B N 1
ATOM 3748 C CA . ASP B 1 207 ? 8.781 -3.213 -20.188 1 87.25 207 ASP B CA 1
ATOM 3749 C C . ASP B 1 207 ? 8.812 -4.73 -20.031 1 87.25 207 ASP B C 1
ATOM 3751 O O . ASP B 1 207 ? 7.816 -5.41 -20.281 1 87.25 207 ASP B O 1
ATOM 3755 N N . GLN B 1 208 ? 9.945 -5.234 -19.672 1 88.69 208 GLN B N 1
ATOM 3756 C CA . GLN B 1 208 ? 10.078 -6.672 -19.469 1 88.69 208 GLN B CA 1
ATOM 3757 C C . GLN B 1 208 ? 9.25 -7.133 -18.281 1 88.69 208 GLN B C 1
ATOM 3759 O O . GLN B 1 208 ? 8.625 -8.195 -18.328 1 88.69 208 GLN B O 1
ATOM 3764 N N . ILE B 1 209 ? 9.281 -6.355 -17.25 1 92.5 209 ILE B N 1
ATOM 3765 C CA . ILE B 1 209 ? 8.492 -6.656 -16.062 1 92.5 209 ILE B CA 1
ATOM 3766 C C . ILE B 1 209 ? 7.008 -6.691 -16.406 1 92.5 209 ILE B C 1
ATOM 3768 O O . ILE B 1 209 ? 6.312 -7.656 -16.094 1 92.5 209 ILE B O 1
ATOM 3772 N N . ILE B 1 210 ? 6.586 -5.688 -17.094 1 91.62 210 ILE B N 1
ATOM 3773 C CA . ILE B 1 210 ? 5.184 -5.574 -17.484 1 91.62 210 ILE B CA 1
ATOM 3774 C C . ILE B 1 210 ? 4.797 -6.758 -18.359 1 91.62 210 ILE B C 1
ATOM 3776 O O . ILE B 1 210 ? 3.744 -7.371 -18.156 1 91.62 210 ILE B O 1
ATOM 3780 N N . GLY B 1 211 ? 5.641 -7.031 -19.266 1 89.62 211 GLY B N 1
ATOM 3781 C CA . GLY B 1 211 ? 5.383 -8.156 -20.156 1 89.62 211 GLY B CA 1
ATOM 3782 C C . GLY B 1 211 ? 5.246 -9.477 -19.422 1 89.62 211 GLY B C 1
ATOM 3783 O O . GLY B 1 211 ? 4.359 -10.273 -19.734 1 89.62 211 GLY B O 1
ATOM 3784 N N . GLN B 1 212 ? 6.137 -9.727 -18.5 1 91.44 212 GLN B N 1
ATOM 3785 C CA . GLN B 1 212 ? 6.066 -10.953 -17.703 1 91.44 212 GLN B CA 1
ATOM 3786 C C . GLN B 1 212 ? 4.746 -11.047 -16.953 1 91.44 212 GLN B C 1
ATOM 3788 O O . GLN B 1 212 ? 4.09 -12.094 -16.969 1 91.44 212 GLN B O 1
ATOM 3793 N N . VAL B 1 213 ? 4.383 -10.016 -16.312 1 93.44 213 VAL B N 1
ATOM 3794 C CA . VAL B 1 213 ? 3.158 -10.008 -15.523 1 93.44 213 VAL B CA 1
ATOM 3795 C C . VAL B 1 213 ? 1.95 -10.203 -16.438 1 93.44 213 VAL B C 1
ATOM 3797 O O . VAL B 1 213 ? 1.048 -10.984 -16.125 1 93.44 213 VAL B O 1
ATOM 3800 N N . GLN B 1 214 ? 1.934 -9.547 -17.516 1 90.88 214 GLN B N 1
ATOM 3801 C CA . GLN B 1 214 ? 0.842 -9.688 -18.469 1 90.88 214 GLN B CA 1
ATOM 3802 C C . GLN B 1 214 ? 0.715 -11.133 -18.953 1 90.88 214 GLN B C 1
ATOM 3804 O O . GLN B 1 214 ? -0.392 -11.664 -19.047 1 90.88 214 GLN B O 1
ATOM 3809 N N . ASN B 1 215 ? 1.798 -11.648 -19.297 1 90.12 215 ASN B N 1
ATOM 3810 C CA . ASN B 1 215 ? 1.792 -13.039 -19.75 1 90.12 215 ASN B CA 1
ATOM 3811 C C . ASN B 1 215 ? 1.2 -13.969 -18.703 1 90.12 215 ASN B C 1
ATOM 3813 O O . ASN B 1 215 ? 0.441 -14.883 -19.031 1 90.12 215 ASN B O 1
ATOM 3817 N N . ILE B 1 216 ? 1.588 -13.773 -17.516 1 93.19 216 ILE B N 1
ATOM 3818 C CA . ILE B 1 216 ? 1.107 -14.617 -16.422 1 93.19 216 ILE B CA 1
ATOM 3819 C C . ILE B 1 216 ? -0.398 -14.43 -16.25 1 93.19 216 ILE B C 1
ATOM 3821 O O . ILE B 1 216 ? -1.134 -15.406 -16.078 1 93.19 216 ILE B O 1
ATOM 3825 N N . ILE B 1 217 ? -0.835 -13.25 -16.297 1 91.88 217 ILE B N 1
ATOM 3826 C CA . ILE B 1 217 ? -2.26 -12.961 -16.156 1 91.88 217 ILE B CA 1
ATOM 3827 C C . ILE B 1 217 ? -3.021 -13.57 -17.328 1 91.88 217 ILE B C 1
ATOM 3829 O O . ILE B 1 217 ? -4.094 -14.148 -17.156 1 91.88 217 ILE B O 1
ATOM 3833 N N . ASP B 1 218 ? -2.504 -13.422 -18.531 1 88.56 218 ASP B N 1
ATOM 3834 C CA . ASP B 1 218 ? -3.123 -14.047 -19.703 1 88.56 218 ASP B CA 1
ATOM 3835 C C . ASP B 1 218 ? -3.268 -15.555 -19.5 1 88.56 218 ASP B C 1
ATOM 3837 O O . ASP B 1 218 ? -4.285 -16.141 -19.875 1 88.56 218 ASP B O 1
ATOM 3841 N N . ARG B 1 219 ? -2.248 -16.078 -19.016 1 91.38 219 ARG B N 1
ATOM 3842 C CA . ARG B 1 219 ? -2.295 -17.516 -18.734 1 91.38 219 ARG B CA 1
ATOM 3843 C C . ARG B 1 219 ? -3.377 -17.844 -17.719 1 91.38 219 ARG B C 1
ATOM 3845 O O . ARG B 1 219 ? -4.07 -18.844 -17.844 1 91.38 219 ARG B O 1
ATOM 3852 N N . ALA B 1 220 ? -3.447 -17.047 -16.703 1 92.31 220 ALA B N 1
ATOM 3853 C CA . ALA B 1 220 ? -4.492 -17.25 -15.695 1 92.31 220 ALA B CA 1
ATOM 3854 C C . ALA B 1 220 ? -5.879 -17.203 -16.344 1 92.31 220 ALA B C 1
ATOM 3856 O O . ALA B 1 220 ? -6.754 -18 -15.992 1 92.31 220 ALA B O 1
ATOM 3857 N N . VAL B 1 221 ? -6.074 -16.328 -17.203 1 88 221 VAL B N 1
ATOM 3858 C CA . VAL B 1 221 ? -7.348 -16.203 -17.906 1 88 221 VAL B CA 1
ATOM 3859 C C . VAL B 1 221 ? -7.605 -17.453 -18.734 1 88 221 VAL B C 1
ATOM 3861 O O . VAL B 1 221 ? -8.727 -17.969 -18.766 1 88 221 VAL B O 1
ATOM 3864 N N . ALA B 1 222 ? -6.602 -17.875 -19.438 1 88.81 222 ALA B N 1
ATOM 3865 C CA . ALA B 1 222 ? -6.727 -19.094 -20.234 1 88.81 222 ALA B CA 1
ATOM 3866 C C . ALA B 1 222 ? -7.105 -20.297 -19.359 1 88.81 222 ALA B C 1
ATOM 3868 O O . ALA B 1 222 ? -7.941 -21.109 -19.734 1 88.81 222 ALA B O 1
ATOM 3869 N N . LEU B 1 223 ? -6.461 -20.406 -18.234 1 90.88 223 LEU B N 1
ATOM 3870 C CA . LEU B 1 223 ? -6.758 -21.484 -17.297 1 90.88 223 LEU B CA 1
ATOM 3871 C C . LEU B 1 223 ? -8.195 -21.375 -16.781 1 90.88 223 LEU B C 1
ATOM 3873 O O . LEU B 1 223 ? -8.875 -22.391 -16.625 1 90.88 223 LEU B O 1
ATOM 3877 N N . TYR B 1 224 ? -8.562 -20.25 -16.5 1 88.56 224 TYR B N 1
ATOM 3878 C CA . TYR B 1 224 ? -9.93 -20 -16.047 1 88.56 224 TYR B CA 1
ATOM 3879 C C . TYR B 1 224 ? -10.945 -20.516 -17.062 1 88.56 224 TYR B C 1
ATOM 3881 O O . TYR B 1 224 ? -11.922 -21.172 -16.688 1 88.56 224 TYR B O 1
ATOM 3889 N N . ARG B 1 225 ? -10.727 -20.219 -18.281 1 84.56 225 ARG B N 1
ATOM 3890 C CA . ARG B 1 225 ? -11.609 -20.656 -19.344 1 84.56 225 ARG B CA 1
ATOM 3891 C C . ARG B 1 225 ? -11.688 -22.188 -19.391 1 84.56 225 ARG B C 1
ATOM 3893 O O . ARG B 1 225 ? -12.75 -22.75 -19.656 1 84.56 225 ARG B O 1
ATOM 3900 N N . LYS B 1 226 ? -10.594 -22.719 -19.109 1 85.31 226 LYS B N 1
ATOM 3901 C CA . LYS B 1 226 ? -10.531 -24.172 -19.141 1 85.31 226 LYS B CA 1
ATOM 3902 C C . LYS B 1 226 ? -11.352 -24.781 -18 1 85.31 226 LYS B C 1
ATOM 3904 O O . LYS B 1 226 ? -12.016 -25.797 -18.188 1 85.31 226 LYS B O 1
ATOM 3909 N N . ILE B 1 227 ? -11.32 -24.188 -16.859 1 85.12 227 ILE B N 1
ATOM 3910 C CA . ILE B 1 227 ? -11.977 -24.797 -15.711 1 85.12 227 ILE B CA 1
ATOM 3911 C C . ILE B 1 227 ? -13.469 -24.453 -15.727 1 85.12 227 ILE B C 1
ATOM 3913 O O . ILE B 1 227 ? -14.273 -25.141 -15.086 1 85.12 227 ILE B O 1
ATOM 3917 N N . MET B 1 228 ? -13.828 -23.391 -16.312 1 77.88 228 MET B N 1
ATOM 3918 C CA . MET B 1 228 ? -15.242 -23.016 -16.391 1 77.88 228 MET B CA 1
ATOM 3919 C C . MET B 1 228 ? -16.031 -24.094 -17.141 1 77.88 228 MET B C 1
ATOM 3921 O O . MET B 1 228 ? -17.25 -24.188 -16.969 1 77.88 228 MET B O 1
ATOM 3925 N N . SER B 1 229 ? -15.375 -24.844 -17.922 1 78.75 229 SER B N 1
ATOM 3926 C CA . SER B 1 229 ? -16.047 -25.891 -18.672 1 78.75 229 SER B CA 1
ATOM 3927 C C . SER B 1 229 ? -16.281 -27.125 -17.812 1 78.75 229 SER B C 1
ATOM 3929 O O . SER B 1 229 ? -17.016 -28.031 -18.219 1 78.75 229 SER B O 1
ATOM 3931 N N . ARG B 1 230 ? -15.703 -27.047 -16.641 1 83.25 230 ARG B N 1
ATOM 3932 C CA . ARG B 1 230 ? -15.852 -28.219 -15.773 1 83.25 230 ARG B CA 1
ATOM 3933 C C . ARG B 1 230 ? -17.219 -28.219 -15.086 1 83.25 230 ARG B C 1
ATOM 3935 O O . ARG B 1 230 ? -17.734 -27.156 -14.727 1 83.25 230 ARG B O 1
ATOM 3942 N N . SER B 1 231 ? -17.828 -29.312 -15.055 1 78.44 231 SER B N 1
ATOM 3943 C CA . SER B 1 231 ? -19.141 -29.453 -14.406 1 78.44 231 SER B CA 1
ATOM 3944 C C . SER B 1 231 ? -18.984 -29.594 -12.898 1 78.44 231 SER B C 1
ATOM 3946 O O . SER B 1 231 ? -19.906 -29.25 -12.141 1 78.44 231 SER B O 1
ATOM 3948 N N . SER B 1 232 ? -17.891 -30.25 -12.453 1 81.25 232 SER B N 1
ATOM 3949 C CA . SER B 1 232 ? -17.641 -30.438 -11.031 1 81.25 232 SER B CA 1
ATOM 3950 C C . SER B 1 232 ? -16.156 -30.391 -10.711 1 81.25 232 SER B C 1
ATOM 3952 O O . SER B 1 232 ? -15.32 -30.5 -11.617 1 81.25 232 SER B O 1
ATOM 3954 N N . LEU B 1 233 ? -15.914 -30.219 -9.484 1 85.5 233 LEU B N 1
ATOM 3955 C CA . LEU B 1 233 ? -14.523 -30.266 -9.047 1 85.5 233 LEU B CA 1
ATOM 3956 C C . LEU B 1 233 ? -13.977 -31.688 -9.102 1 85.5 233 LEU B C 1
ATOM 3958 O O . LEU B 1 233 ? -14.688 -32.625 -8.781 1 85.5 233 LEU B O 1
ATOM 3962 N N . PRO B 1 234 ? -12.75 -31.75 -9.531 1 84 234 PRO B N 1
ATOM 3963 C CA . PRO B 1 234 ? -12.141 -33.062 -9.5 1 84 234 PRO B CA 1
ATOM 3964 C C . PRO B 1 234 ? -12.039 -33.656 -8.086 1 84 234 PRO B C 1
ATOM 3966 O O . PRO B 1 234 ? -11.797 -32.906 -7.133 1 84 234 PRO B O 1
ATOM 3969 N N . LYS B 1 235 ? -12.359 -34.906 -7.887 1 87.31 235 LYS B N 1
ATOM 3970 C CA . LYS B 1 235 ? -12.266 -35.562 -6.594 1 87.31 235 LYS B CA 1
ATOM 3971 C C . LYS B 1 235 ? -11.133 -36.594 -6.586 1 87.31 235 LYS B C 1
ATOM 3973 O O . LYS B 1 235 ? -10.883 -37.25 -7.594 1 87.31 235 LYS B O 1
ATOM 3978 N N . PRO B 1 236 ? -10.477 -36.812 -5.492 1 90.44 236 PRO B N 1
ATOM 3979 C CA . PRO B 1 236 ? -10.562 -35.938 -4.312 1 90.44 236 PRO B CA 1
ATOM 3980 C C . PRO B 1 236 ? -10.039 -34.531 -4.578 1 90.44 236 PRO B C 1
ATOM 3982 O O . PRO B 1 236 ? -9.203 -34.344 -5.457 1 90.44 236 PRO B O 1
ATOM 3985 N N . THR B 1 237 ? -10.523 -33.625 -3.84 1 90.62 237 THR B N 1
ATOM 3986 C CA . THR B 1 237 ? -10.102 -32.25 -4.012 1 90.62 237 THR B CA 1
ATOM 3987 C C . THR B 1 237 ? -8.703 -32.031 -3.432 1 90.62 237 THR B C 1
ATOM 3989 O O . THR B 1 237 ? -8.234 -32.844 -2.619 1 90.62 237 THR B O 1
ATOM 3992 N N . VAL B 1 238 ? -8.086 -31.031 -3.885 1 91.81 238 VAL B N 1
ATOM 3993 C CA . VAL B 1 238 ? -6.773 -30.672 -3.357 1 91.81 238 VAL B CA 1
ATOM 3994 C C . VAL B 1 238 ? -6.871 -30.438 -1.853 1 91.81 238 VAL B C 1
ATOM 3996 O O . VAL B 1 238 ? -5.988 -30.844 -1.093 1 91.81 238 VAL B O 1
ATOM 3999 N N . HIS B 1 239 ? -7.902 -29.828 -1.445 1 90.38 239 HIS B N 1
ATOM 4000 C CA . HIS B 1 239 ? -8.117 -29.531 -0.031 1 90.38 239 HIS B CA 1
ATOM 4001 C C . HIS B 1 239 ? -8.211 -30.828 0.782 1 90.38 239 HIS B C 1
ATOM 4003 O O . HIS B 1 239 ? -7.637 -30.922 1.869 1 90.38 239 HIS B O 1
ATOM 4009 N N . GLN B 1 240 ? -8.875 -31.719 0.278 1 88.38 240 GLN B N 1
ATOM 4010 C CA . GLN B 1 240 ? -9.055 -33 0.968 1 88.38 240 GLN B CA 1
ATOM 4011 C C . GLN B 1 240 ? -7.723 -33.719 1.102 1 88.38 240 GLN B C 1
ATOM 4013 O O . GLN B 1 240 ? -7.465 -34.375 2.125 1 88.38 240 GLN B O 1
ATOM 4018 N N . ILE B 1 241 ? -6.961 -33.594 0.133 1 88.31 241 ILE B N 1
ATOM 4019 C CA . ILE B 1 241 ? -5.719 -34.344 0.08 1 88.31 241 ILE B CA 1
ATOM 4020 C C . ILE B 1 241 ? -4.637 -33.625 0.885 1 88.31 241 ILE B C 1
ATOM 4022 O O . ILE B 1 241 ? -3.947 -34.25 1.699 1 88.31 241 ILE B O 1
ATOM 4026 N N . SER B 1 242 ? -4.48 -32.344 0.671 1 86.19 242 SER B N 1
ATOM 4027 C CA . SER B 1 242 ? -3.357 -31.609 1.23 1 86.19 242 SER B CA 1
ATOM 4028 C C . SER B 1 242 ? -3.723 -30.984 2.574 1 86.19 242 SER B C 1
ATOM 4030 O O . SER B 1 242 ? -2.844 -30.547 3.32 1 86.19 242 SER B O 1
ATOM 4032 N N . ARG B 1 243 ? -4.934 -30.875 2.926 1 85.44 243 ARG B N 1
ATOM 4033 C CA . ARG B 1 243 ? -5.422 -30.188 4.121 1 85.44 243 ARG B CA 1
ATOM 4034 C C . ARG B 1 243 ? -4.902 -28.766 4.191 1 85.44 243 ARG B C 1
ATOM 4036 O O . ARG B 1 243 ? -4.445 -28.312 5.246 1 85.44 243 ARG B O 1
ATOM 4043 N N . CYS B 1 244 ? -4.883 -28.203 3.055 1 86.06 244 CYS B N 1
ATOM 4044 C CA . CYS B 1 244 ? -4.375 -26.844 2.986 1 86.06 244 CYS B CA 1
ATOM 4045 C C . CYS B 1 244 ? -5.301 -25.875 3.725 1 86.06 244 CYS B C 1
ATOM 4047 O O . CYS B 1 244 ? -6.508 -26.109 3.793 1 86.06 244 CYS B O 1
ATOM 4049 N N . ARG B 1 245 ? -4.68 -24.906 4.359 1 86.19 245 ARG B N 1
ATOM 4050 C CA . ARG B 1 245 ? -5.395 -23.828 5.051 1 86.19 245 ARG B CA 1
ATOM 4051 C C . ARG B 1 245 ? -4.996 -22.469 4.508 1 86.19 245 ARG B C 1
ATOM 4053 O O . ARG B 1 245 ? -3.811 -22.188 4.32 1 86.19 245 ARG B O 1
ATOM 4060 N N . ILE B 1 246 ? -6.016 -21.75 4.188 1 87.56 246 ILE B N 1
ATOM 4061 C CA . ILE B 1 246 ? -5.793 -20.391 3.732 1 87.56 246 ILE B CA 1
ATOM 4062 C C . ILE B 1 246 ? -6.297 -19.406 4.789 1 87.56 246 ILE B C 1
ATOM 4064 O O . ILE B 1 246 ? -7.473 -19.422 5.152 1 87.56 246 ILE B O 1
ATOM 4068 N N . ARG B 1 247 ? -5.406 -18.562 5.238 1 84.25 247 ARG B N 1
ATOM 4069 C CA . ARG B 1 247 ? -5.75 -17.578 6.258 1 84.25 247 ARG B CA 1
ATOM 4070 C C . ARG B 1 247 ? -5.656 -16.156 5.703 1 84.25 247 ARG B C 1
ATOM 4072 O O . ARG B 1 247 ? -4.73 -15.844 4.949 1 84.25 247 ARG B O 1
ATOM 4079 N N . GLU B 1 248 ? -6.688 -15.445 6.047 1 80.94 248 GLU B N 1
ATOM 4080 C CA . GLU B 1 248 ? -6.668 -14.023 5.715 1 80.94 248 GLU B CA 1
ATOM 4081 C C . GLU B 1 248 ? -6.074 -13.203 6.852 1 80.94 248 GLU B C 1
ATOM 4083 O O . GLU B 1 248 ? -6.414 -13.414 8.016 1 80.94 248 GLU B O 1
ATOM 4088 N N . LEU B 1 249 ? -5.16 -12.297 6.395 1 74.75 249 LEU B N 1
ATOM 4089 C CA . LEU B 1 249 ? -4.539 -11.453 7.41 1 74.75 249 LEU B CA 1
ATOM 4090 C C . LEU B 1 249 ? -5.027 -10.008 7.289 1 74.75 249 LEU B C 1
ATOM 4092 O O . LEU B 1 249 ? -5.277 -9.523 6.184 1 74.75 249 LEU B O 1
ATOM 4096 N N . PRO B 1 250 ? -5.195 -9.398 8.43 1 65.69 250 PRO B N 1
ATOM 4097 C CA . PRO B 1 250 ? -5.668 -8.016 8.414 1 65.69 250 PRO B CA 1
ATOM 4098 C C . PRO B 1 250 ? -4.66 -7.047 7.797 1 65.69 250 PRO B C 1
ATOM 4100 O O . PRO B 1 250 ? -3.482 -7.391 7.648 1 65.69 250 PRO B O 1
ATOM 4103 N N . ALA B 1 251 ? -5.301 -5.98 7.188 1 60.59 251 ALA B N 1
ATOM 4104 C CA . ALA B 1 251 ? -4.43 -4.953 6.625 1 60.59 251 ALA B CA 1
ATOM 4105 C C . ALA B 1 251 ? -3.424 -4.457 7.66 1 60.59 251 ALA B C 1
ATOM 4107 O O . ALA B 1 251 ? -3.689 -4.5 8.859 1 60.59 251 ALA B O 1
ATOM 4108 N N . SER B 1 252 ? -2.15 -4.402 7.172 1 53.59 252 SER B N 1
ATOM 4109 C CA . SER B 1 252 ? -1.129 -3.92 8.094 1 53.59 252 SER B CA 1
ATOM 4110 C C . SER B 1 252 ? -1.475 -2.533 8.625 1 53.59 252 SER B C 1
ATOM 4112 O O . SER B 1 252 ? -1.387 -1.543 7.895 1 53.59 252 SER B O 1
ATOM 4114 N N . CYS B 1 253 ? -2.705 -2.406 9.078 1 47.53 253 CYS B N 1
ATOM 4115 C CA . CYS B 1 253 ? -2.916 -1.123 9.742 1 47.53 253 CYS B CA 1
ATOM 4116 C C . CYS B 1 253 ? -2.217 -1.088 11.094 1 47.53 253 CYS B C 1
ATOM 4118 O O . CYS B 1 253 ? -2.021 -2.129 11.727 1 47.53 253 CYS B O 1
ATOM 4120 N N . ALA B 1 254 ? -1.178 -0.44 11.195 1 40.19 254 ALA B N 1
ATOM 4121 C CA . ALA B 1 254 ? -0.569 -0.37 12.516 1 40.19 254 ALA B CA 1
ATOM 4122 C C . ALA B 1 254 ? -1.634 -0.246 13.602 1 40.19 254 ALA B C 1
ATOM 4124 O O . ALA B 1 254 ? -2.5 0.629 13.539 1 40.19 254 ALA B O 1
ATOM 4125 N N . GLY B 1 255 ? -2.336 -1.42 14.141 1 32.56 255 GLY B N 1
ATOM 4126 C CA . GLY B 1 255 ? -2.916 -1.18 15.453 1 32.56 255 GLY B CA 1
ATOM 4127 C C . GLY B 1 255 ? -2.025 -0.346 16.359 1 32.56 255 GLY B C 1
ATOM 4128 O O . GLY B 1 255 ? -0.809 -0.299 16.172 1 32.56 255 GLY B O 1
#

Nearest PDB structures (foldseek):
  8dml-assembly2_C  TM=4.771E-01  e=2.439E-01  Vibrio parahaemolyticus
  6jfc-assembly1_A  TM=4.343E-01  e=2.473E+00  Pseudomonas aeruginosa
  6jev-assembly1_A  TM=3.141E-01  e=1.386E+00  Acinetobacter baumannii MRSN 3527
  3cpm-assembly1_A  TM=1.244E-01  e=1.037E+00  unclassified
  8dml-assembly2_C  TM=5.003E-01  e=2.421E-01  Vibrio parahaemolyticus

Organism: Penicillium rubens (strain ATCC 28089 / DSM 1075 / NRRL 1951 / Wisconsin 54-1255) (NCBI:txid500485)

Sequence (510 aa):
MIEEDCAKIKTTKGHQHVAKAFGLSPTRWWNKRQLNAQNTWSAPDHLACLWDDLEIVTAGKGSKHPLFSVRIESLFLALLADNIKKESLGPNGPQELPHWSFRKRILTREMKDDKIPAPEDIIDYVLWYGHCLELETNMIVMKSERPVPRSWTLLQNMSGIHHARKLAERDAVIYGVITDGSKWVFIHLTNQSRYTIKVFAWDNERDQIIGQVQNIIDRAVALYRKIMSRSSLPKPTVHQISRCRIRELPASCAGMIEEDCAKIKTTKGHQHVAKAFGLSPTRWWNKRQLNAQNTWSAPDHLACLWDDLEIVTAGKGSKHPLFSVRIESLFLALLADNIKKESLGPNGPQELPHWSFRKRILTREMKDDKIPAPEDIIDYVLWYGHCLELETNMIVMKSERPVPRSWTLLQNMSGIHHARKLAERDAVIYGVITDGSKWVFIHLTNQSRYTIKVFAWDNERDQIIGQVQNIIDRAVALYRKIMSRSSLPKPTVHQISRCRIRELPASCAG

Secondary structure (DSSP, 8-state):
--HHHHHHHHHSHHHHHHHHHHT-EE-S---HHHH---------HHHHHHHHHHHHHHSSTT---S--HHHHHHHHHHHHHHHHHHHHTSTT-S----EEEEEEEEE-HHHHTTSSPPP-SPEEEEEESS-GGGT-EEEEEEE-SSTTTTHHHHHHHHHHHHHHHHHTT----EEEEEESSSEEEEEEE-TTSEEEEEEEEHHHHHHHHHHHHHHHHHHHHHHHHHHHT-SS--SS-HHHHH--EEEE-------/--HHHHHHHHHSHHHHHHHHHHT-EE-S---HHHH---------HHHHHHHHHHHHHHSSTT---S--HHHHHHHHHHHHHHHHHHHHTSTT-S----EEEEEEEEE-HHHHTTSSPPP-SPEEEEEESS-GGGT-EEEEEEE-SSTTTTHHHHHHHHHHHHHHHHHTT----EEEEEE-SSEEEEEEE-TTSEEEEEEEEHHHHHHHHHHHHHHHHHHHHHHHHHHHT-SS--SS-HHHHH--EEEE-------